Protein AF-0000000073453957 (afdb_homodimer)

Radius of gyration: 26.36 Å; Cα contacts (8 Å, |Δi|>4): 1709; chains: 2; bounding box: 65×68×68 Å

Secondary structure (DSSP, 8-state):
--SEEEE---S-EEEETTGGGGHHHHHHHH-SS--EEEEE--HHHHHHTHHHHHHHHHHHTT-EEEEE--PPSS-BHHHHHHHHHHHTTS--SEEEEEESHHHHHHHHHHHHHTT----HHHH-EES---S--S-EEEEESSSS--GGGSSEEEEEEGGGTEEEEEE-GGGS-SEEEE-GGGGTT--HHHHHHHHHHHHHHHHHHHHSTT--HHHHHHHHHHHHHHHHHHHHHHH-TT-HHHHHHHHHHHHHHHHHHHHH---HHHHHHHHHHHHH---HHHHHHHHHHHHHHHHHHHHHHHHHHHHHHTT---TT--HHHHHHHHHHHHHHHHHHTT----GGGGT--GGGHHHHHHHHHT-HHHHTTSSS---HHHHHHHHHHTT-/--SEEEE---S-EEEETTGGGGHHHHHHHH-SS--EEEEE--HHHHHHTHHHHHHHHHHHTT-EEEEE--PPSS-BHHHHHHHHHHHTTS--SEEEEEESHHHHHHHHHHHHHTT----HHHH-EES---S--S-EEEEESSSS--GGGSSEEEEEEGGGTEEEEEE-GGGS-SEEEE-GGGGTT--HHHHHHHHHHHHHHHHHHHHSTT--HHHHHHHHHHHHHHHHHHHHHHH-TT-HHHHHHHHHHHHHHHHHHHHH---HHHHHHHHHHHHH---HHHHHHHHHHHHHHHHHHHHHHHHHHHHHHTT---TT--HHHHHHHHHHHHHHHHHHTT----GGGGT--GGGHHHHHHHHHT-HHHHTTSSS---HHHHHHHHHHTT-

Sequence (776 aa):
MPANYQFRTAGHIVAGEHSIRRLKDHVRTIVPKADRALIITQPSIVKLGAIGEVQAQLTEIGIQSDVCTAILPEPTVQNIEDVFRGIREKRYDILIGIGGGSVLDGTKILSVLQTNSKKVEELLGTDLVEKPGIPTVLIPSTSGTGAEVTPNAIVTLPEEELKVGIVSPLLLPKLVILDPVITLGLPKPITAATGMDAFTHSLESFISTKANPISDMFALESIRLISASIVEAYENGSSIQARENMLLGSTYGGMALTAAGTAAVHALAYPLGGKYRISHGVANSMLLPHVMEFNMDAITERLSLAAETMGIVASDLTAEQAAEAVVQKIREWTERLNIPQDLKAFGVTASDVDDLADSASKVTRLLHNNPKPLSLENIKDIYRKLINMPANYQFRTAGHIVAGEHSIRRLKDHVRTIVPKADRALIITQPSIVKLGAIGEVQAQLTEIGIQSDVCTAILPEPTVQNIEDVFRGIREKRYDILIGIGGGSVLDGTKILSVLQTNSKKVEELLGTDLVEKPGIPTVLIPSTSGTGAEVTPNAIVTLPEEELKVGIVSPLLLPKLVILDPVITLGLPKPITAATGMDAFTHSLESFISTKANPISDMFALESIRLISASIVEAYENGSSIQARENMLLGSTYGGMALTAAGTAAVHALAYPLGGKYRISHGVANSMLLPHVMEFNMDAITERLSLAAETMGIVASDLTAEQAAEAVVQKIREWTERLNIPQDLKAFGVTASDVDDLADSASKVTRLLHNNPKPLSLENIKDIYRKLIN

Organism: Bacillus licheniformis (strain ATCC 14580 / DSM 13 / JCM 2505 / CCUG 7422 / NBRC 12200 / NCIMB 9375 / NCTC 10341 / NRRL NRS-1264 / Gibson 46) (NCBI:txid279010)

pLDDT: mean 94.76, std 5.69, range [63.5, 98.81]

Structure (mmCIF, N/CA/C/O backbone):
data_AF-0000000073453957-model_v1
#
loop_
_entity.id
_entity.type
_entity.pdbx_description
1 polymer 'Putative alcohol dehydrogenase'
#
loop_
_atom_site.group_PDB
_atom_site.id
_atom_site.type_symbol
_atom_site.label_atom_id
_atom_site.label_alt_id
_atom_site.label_comp_id
_atom_site.label_asym_id
_atom_site.label_entity_id
_atom_site.label_seq_id
_atom_site.pdbx_PDB_ins_code
_atom_site.Cartn_x
_atom_site.Cartn_y
_atom_site.Cartn_z
_atom_site.occupancy
_atom_site.B_iso_or_equiv
_atom_site.auth_seq_id
_atom_site.auth_comp_id
_atom_site.auth_asym_id
_atom_site.auth_atom_id
_atom_site.pdbx_PDB_model_num
ATOM 1 N N . MET A 1 1 ? 6.145 6.926 -18.406 1 77.62 1 MET A N 1
ATOM 2 C CA . MET A 1 1 ? 5.141 6.473 -17.438 1 77.62 1 MET A CA 1
ATOM 3 C C . MET A 1 1 ? 3.768 7.035 -17.781 1 77.62 1 MET A C 1
ATOM 5 O O . MET A 1 1 ? 3.66 8.133 -18.328 1 77.62 1 MET A O 1
ATOM 9 N N . PRO A 1 2 ? 2.719 6.148 -17.469 1 81.12 2 PRO A N 1
ATOM 10 C CA . PRO A 1 2 ? 1.369 6.629 -17.781 1 81.12 2 PRO A CA 1
ATOM 11 C C . PRO A 1 2 ? 1.026 7.934 -17.062 1 81.12 2 PRO A C 1
ATOM 13 O O . PRO A 1 2 ? 1.546 8.195 -15.977 1 81.12 2 PRO A O 1
ATOM 16 N N . ALA A 1 3 ? 0.136 8.695 -17.703 1 83.88 3 ALA A N 1
ATOM 17 C CA . ALA A 1 3 ? -0.302 9.969 -17.125 1 83.88 3 ALA A CA 1
ATOM 18 C C . ALA A 1 3 ? -1.095 9.75 -15.844 1 83.88 3 ALA A C 1
ATOM 20 O O . ALA A 1 3 ? -0.998 10.547 -14.906 1 83.88 3 ALA A O 1
ATOM 21 N N . ASN A 1 4 ? -1.871 8.688 -15.859 1 94.06 4 ASN A N 1
ATOM 22 C CA . ASN A 1 4 ? -2.641 8.305 -14.688 1 94.06 4 ASN A CA 1
ATOM 23 C C . ASN A 1 4 ? -2.393 6.844 -14.305 1 94.06 4 ASN A C 1
ATOM 25 O O . ASN A 1 4 ? -2.154 6.008 -15.18 1 94.06 4 ASN A O 1
ATOM 29 N N . TYR A 1 5 ? -2.381 6.566 -13.117 1 96.25 5 TYR A N 1
ATOM 30 C CA . TYR A 1 5 ? -2.17 5.223 -12.594 1 96.25 5 TYR A CA 1
ATOM 31 C C . TYR A 1 5 ? -2.973 5 -11.32 1 96.25 5 TYR A C 1
ATOM 33 O O . TYR A 1 5 ? -3.572 5.934 -10.781 1 96.25 5 TYR A O 1
ATOM 41 N N . GLN A 1 6 ? -3.146 3.811 -10.938 1 95.75 6 GLN A N 1
ATOM 42 C CA . GLN A 1 6 ? -4.004 3.479 -9.805 1 95.75 6 GLN A CA 1
ATOM 43 C C . GLN A 1 6 ? -3.426 2.32 -9 1 95.75 6 GLN A C 1
ATOM 45 O O . GLN A 1 6 ? -2.52 1.625 -9.461 1 95.75 6 GLN A O 1
ATOM 50 N N . PHE A 1 7 ? -3.947 2.215 -7.816 1 96.19 7 PHE A N 1
ATOM 51 C CA . PHE A 1 7 ? -3.49 1.172 -6.906 1 96.19 7 PHE A CA 1
ATOM 52 C C . PHE A 1 7 ? -4.629 0.707 -6.004 1 96.19 7 PHE A C 1
ATOM 54 O O . PHE A 1 7 ? -5.418 1.521 -5.52 1 96.19 7 PHE A O 1
ATOM 61 N N . ARG A 1 8 ? -4.719 -0.654 -5.855 1 96.12 8 ARG A N 1
ATOM 62 C CA . ARG A 1 8 ? -5.598 -1.337 -4.91 1 96.12 8 ARG A CA 1
ATOM 63 C C . ARG A 1 8 ? -4.883 -2.51 -4.246 1 96.12 8 ARG A C 1
ATOM 65 O O . ARG A 1 8 ? -4.008 -3.131 -4.855 1 96.12 8 ARG A O 1
ATOM 72 N N . THR A 1 9 ? -5.238 -2.775 -3.037 1 96.62 9 THR A N 1
ATOM 73 C CA . THR A 1 9 ? -4.707 -3.949 -2.354 1 96.62 9 THR A CA 1
ATOM 74 C C . THR A 1 9 ? -5.688 -4.453 -1.297 1 96.62 9 THR A C 1
ATOM 76 O O . THR A 1 9 ? -6.824 -3.98 -1.225 1 96.62 9 THR A O 1
ATOM 79 N N . ALA A 1 10 ? -5.309 -5.469 -0.532 1 96.94 10 ALA A N 1
ATOM 80 C CA . ALA A 1 10 ? -6.137 -6.082 0.504 1 96.94 10 ALA A CA 1
ATOM 81 C C . ALA A 1 10 ? -6.523 -5.062 1.572 1 96.94 10 ALA A C 1
ATOM 83 O O . ALA A 1 10 ? -5.82 -4.066 1.771 1 96.94 10 ALA A O 1
ATOM 84 N N . GLY A 1 11 ? -7.605 -5.32 2.24 1 95.06 11 GLY A N 1
ATOM 85 C CA . GLY A 1 11 ? -8.141 -4.402 3.232 1 95.06 11 GLY A CA 1
ATOM 86 C C . GLY A 1 11 ? -7.238 -4.23 4.438 1 95.06 11 GLY A C 1
ATOM 87 O O . GLY A 1 11 ? -7.047 -3.113 4.922 1 95.06 11 GLY A O 1
ATOM 88 N N . HIS A 1 12 ? -6.781 -5.348 4.898 1 96.69 12 HIS A N 1
ATOM 89 C CA . HIS A 1 12 ? -5.957 -5.414 6.102 1 96.69 12 HIS A CA 1
ATOM 90 C C . HIS A 1 12 ? -4.879 -6.484 5.973 1 96.69 12 HIS A C 1
ATOM 92 O O . HIS A 1 12 ? -5.172 -7.629 5.617 1 96.69 12 HIS A O 1
ATOM 98 N N . ILE A 1 13 ? -3.625 -6.117 6.18 1 97.94 13 ILE A N 1
ATOM 99 C CA . ILE A 1 13 ? -2.516 -7.062 6.117 1 97.94 13 ILE A CA 1
ATOM 100 C C . ILE A 1 13 ? -1.861 -7.184 7.492 1 97.94 13 ILE A C 1
ATOM 102 O O . ILE A 1 13 ? -1.479 -6.176 8.094 1 97.94 13 ILE A O 1
ATOM 106 N N . VAL A 1 14 ? -1.782 -8.359 8 1 97.69 14 VAL A N 1
ATOM 107 C CA . VAL A 1 14 ? -1.062 -8.688 9.227 1 97.69 14 VAL A CA 1
ATOM 108 C C . VAL A 1 14 ? 0.121 -9.602 8.898 1 97.69 14 VAL A C 1
ATOM 110 O O . VAL A 1 14 ? -0.015 -10.555 8.133 1 97.69 14 VAL A O 1
ATOM 113 N N . ALA A 1 15 ? 1.267 -9.297 9.453 1 98 15 ALA A N 1
ATOM 114 C CA . ALA A 1 15 ? 2.459 -10.039 9.047 1 98 15 ALA A CA 1
ATOM 115 C C . ALA A 1 15 ? 3.379 -10.289 10.242 1 98 15 ALA A C 1
ATOM 117 O O . ALA A 1 15 ? 3.252 -9.633 11.281 1 98 15 ALA A O 1
ATOM 118 N N . GLY A 1 16 ? 4.293 -11.195 10.055 1 97.44 16 GLY A N 1
ATOM 119 C CA . GLY A 1 16 ? 5.293 -11.523 11.062 1 97.44 16 GLY A CA 1
ATOM 120 C C . GLY A 1 16 ? 5.203 -12.953 11.547 1 97.44 16 GLY A C 1
ATOM 121 O O . GLY A 1 16 ? 4.223 -13.648 11.273 1 97.44 16 GLY A O 1
ATOM 122 N N . GLU A 1 17 ? 6.23 -13.359 12.266 1 96.56 17 GLU A N 1
ATOM 123 C CA . GLU A 1 17 ? 6.32 -14.719 12.781 1 96.56 17 GLU A CA 1
ATOM 124 C C . GLU A 1 17 ? 5.137 -15.047 13.688 1 96.56 17 GLU A C 1
ATOM 126 O O . GLU A 1 17 ? 4.824 -14.281 14.609 1 96.56 17 GLU A O 1
ATOM 131 N N . HIS A 1 18 ? 4.348 -16.078 13.359 1 95.62 18 HIS A N 1
ATOM 132 C CA . HIS A 1 18 ? 3.225 -16.609 14.117 1 95.62 18 HIS A CA 1
ATOM 133 C C . HIS A 1 18 ? 2.029 -15.664 14.086 1 95.62 18 HIS A C 1
ATOM 135 O O . HIS A 1 18 ? 1.191 -15.688 14.992 1 95.62 18 HIS A O 1
ATOM 141 N N . SER A 1 19 ? 1.991 -14.82 13.094 1 96.31 19 SER A N 1
ATOM 142 C CA . SER A 1 19 ? 0.875 -13.891 12.977 1 96.31 19 SER A CA 1
ATOM 143 C C . SER A 1 19 ? -0.45 -14.633 12.828 1 96.31 19 SER A C 1
ATOM 145 O O . SER A 1 19 ? -1.51 -14.086 13.148 1 96.31 19 SER A O 1
ATOM 147 N N . ILE A 1 20 ? -0.459 -15.836 12.383 1 95.5 20 ILE A N 1
ATOM 148 C CA . ILE A 1 20 ? -1.668 -16.641 12.227 1 95.5 20 ILE A CA 1
ATOM 149 C C . ILE A 1 20 ? -2.342 -16.828 13.586 1 95.5 20 ILE A C 1
ATOM 151 O O . ILE A 1 20 ? -3.559 -17.016 13.656 1 95.5 20 ILE A O 1
ATOM 155 N N . ARG A 1 21 ? -1.582 -16.781 14.641 1 94.19 21 ARG A N 1
ATOM 156 C CA . ARG A 1 21 ? -2.094 -16.953 15.992 1 94.19 21 ARG A CA 1
ATOM 157 C C . ARG A 1 21 ? -2.963 -15.766 16.406 1 94.19 21 ARG A C 1
ATOM 159 O O . ARG A 1 21 ? -3.67 -15.828 17.406 1 94.19 21 ARG A O 1
ATOM 166 N N . ARG A 1 22 ? -2.939 -14.695 15.609 1 93 22 ARG A N 1
ATOM 167 C CA . ARG A 1 22 ? -3.721 -13.5 15.906 1 93 22 ARG A CA 1
ATOM 168 C C . ARG A 1 22 ? -4.973 -13.438 15.039 1 93 22 ARG A C 1
ATOM 170 O O . ARG A 1 22 ? -5.629 -12.398 14.969 1 93 22 ARG A O 1
ATOM 177 N N . LEU A 1 23 ? -5.277 -14.5 14.398 1 96 23 LEU A N 1
ATOM 178 C CA . LEU A 1 23 ? -6.418 -14.531 13.492 1 96 23 LEU A CA 1
ATOM 179 C C . LEU A 1 23 ? -7.699 -14.117 14.203 1 96 23 LEU A C 1
ATOM 181 O O . LEU A 1 23 ? -8.461 -13.289 13.703 1 96 23 LEU A O 1
ATOM 185 N N . LYS A 1 24 ? -7.957 -14.672 15.414 1 94.75 24 LYS A N 1
ATOM 186 C CA . LYS A 1 24 ? -9.203 -14.414 16.141 1 94.75 24 LYS A CA 1
ATOM 187 C C . LYS A 1 24 ? -9.344 -12.938 16.484 1 94.75 24 LYS A C 1
ATOM 189 O O . LYS A 1 24 ? -10.453 -12.398 16.484 1 94.75 24 LYS A O 1
ATOM 194 N N . ASP A 1 25 ? -8.219 -12.266 16.656 1 92.25 25 ASP A N 1
ATOM 195 C CA . ASP A 1 25 ? -8.219 -10.852 17.016 1 92.25 25 ASP A CA 1
ATOM 196 C C . ASP A 1 25 ? -8.727 -9.984 15.867 1 92.25 25 ASP A C 1
ATOM 198 O O . ASP A 1 25 ? -9.227 -8.883 16.078 1 92.25 25 ASP A O 1
ATOM 202 N N . HIS A 1 26 ? -8.602 -10.492 14.672 1 93.5 26 HIS A N 1
ATOM 203 C CA . HIS A 1 26 ? -8.891 -9.664 13.508 1 93.5 26 HIS A CA 1
ATOM 204 C C . HIS A 1 26 ? -10.188 -10.086 12.828 1 93.5 26 HIS A C 1
ATOM 206 O O . HIS A 1 26 ? -10.805 -9.305 12.109 1 93.5 26 HIS A O 1
ATOM 212 N N . VAL A 1 27 ? -10.641 -11.32 13.031 1 93.81 27 VAL A N 1
ATOM 213 C CA . VAL A 1 27 ? -11.812 -11.859 12.352 1 93.81 27 VAL A CA 1
ATOM 214 C C . VAL A 1 27 ? -13.047 -11.039 12.719 1 93.81 27 VAL A C 1
ATOM 216 O O . VAL A 1 27 ? -13.852 -10.695 11.852 1 93.81 27 VAL A O 1
ATOM 219 N N . ARG A 1 28 ? -13.219 -10.625 13.938 1 87.31 28 ARG A N 1
ATOM 220 C CA . ARG A 1 28 ? -14.398 -9.898 14.391 1 87.31 28 ARG A CA 1
ATOM 221 C C . ARG A 1 28 ? -14.43 -8.484 13.82 1 87.31 28 ARG A C 1
ATOM 223 O O . ARG A 1 28 ? -15.5 -7.895 13.664 1 87.31 28 ARG A O 1
ATOM 230 N N . THR A 1 29 ? -13.258 -7.98 13.523 1 84.44 29 THR A N 1
ATOM 231 C CA . THR A 1 29 ? -13.195 -6.652 12.93 1 84.44 29 THR A CA 1
ATOM 232 C C . THR A 1 29 ? -13.711 -6.676 11.492 1 84.44 29 THR A C 1
ATOM 234 O O . THR A 1 29 ? -14.234 -5.68 10.992 1 84.44 29 THR A O 1
ATOM 237 N N . ILE A 1 30 ? -13.641 -7.816 10.875 1 88.69 30 ILE A N 1
ATOM 238 C CA . ILE A 1 30 ? -14.039 -7.973 9.477 1 88.69 30 ILE A CA 1
ATOM 239 C C . ILE A 1 30 ? -15.508 -8.391 9.406 1 88.69 30 ILE A C 1
ATOM 241 O O . ILE A 1 30 ? -16.25 -7.906 8.555 1 88.69 30 ILE A O 1
ATOM 245 N N . VAL A 1 31 ? -15.805 -9.344 10.273 1 91.62 31 VAL A N 1
ATOM 246 C CA . VAL A 1 31 ? -17.172 -9.836 10.359 1 91.62 31 VAL A CA 1
ATOM 247 C C . VAL A 1 31 ? -17.641 -9.812 11.82 1 91.62 31 VAL A C 1
ATOM 249 O O . VAL A 1 31 ? -17.562 -10.836 12.508 1 91.62 31 VAL A O 1
ATOM 252 N N . PRO A 1 32 ? -18.203 -8.711 12.188 1 85.5 32 PRO A N 1
ATOM 253 C CA . PRO A 1 32 ? -18.594 -8.578 13.594 1 85.5 32 PRO A CA 1
ATOM 254 C C . PRO A 1 32 ? -19.516 -9.703 14.055 1 85.5 32 PRO A C 1
ATOM 256 O O . PRO A 1 32 ? -19.422 -10.148 15.203 1 85.5 32 PRO A O 1
ATOM 259 N N . LYS A 1 33 ? -20.375 -10.117 13.148 1 88.19 33 LYS A N 1
ATOM 260 C CA . LYS A 1 33 ? -21.281 -11.227 13.461 1 88.19 33 LYS A CA 1
ATOM 261 C C . LYS A 1 33 ? -21.047 -12.406 12.516 1 88.19 33 LYS A C 1
ATOM 263 O O . LYS A 1 33 ? -21.297 -12.305 11.32 1 88.19 33 LYS A O 1
ATOM 268 N N . ALA A 1 34 ? -20.297 -13.383 12.906 1 93.25 34 ALA A N 1
ATOM 269 C CA . ALA A 1 34 ? -20.047 -14.594 12.141 1 93.25 34 ALA A CA 1
ATOM 270 C C . ALA A 1 34 ? -20.328 -15.844 12.969 1 93.25 34 ALA A C 1
ATOM 272 O O . ALA A 1 34 ? -19.969 -15.914 14.148 1 93.25 34 ALA A O 1
ATOM 273 N N . ASP A 1 35 ? -21 -16.781 12.367 1 95.69 35 ASP A N 1
ATOM 274 C CA . ASP A 1 35 ? -21.328 -18.016 13.07 1 95.69 35 ASP A CA 1
ATOM 275 C C . ASP A 1 35 ? -20.547 -19.203 12.492 1 95.69 35 ASP A C 1
ATOM 277 O O . ASP A 1 35 ? -20.266 -20.172 13.195 1 95.69 35 ASP A O 1
ATOM 281 N N . ARG A 1 36 ? -20.234 -19.141 11.211 1 97.19 36 ARG A N 1
ATOM 282 C CA . ARG A 1 36 ? -19.625 -20.297 10.562 1 97.19 36 ARG A CA 1
ATOM 283 C C . ARG A 1 36 ? -18.547 -19.859 9.578 1 97.19 36 ARG A C 1
ATOM 285 O O . ARG A 1 36 ? -18.734 -18.891 8.828 1 97.19 36 ARG A O 1
ATOM 292 N N . ALA A 1 37 ? -17.453 -20.547 9.609 1 98 37 ALA A N 1
ATOM 293 C CA . ALA A 1 37 ? -16.328 -20.312 8.695 1 98 37 ALA A CA 1
ATOM 294 C C . ALA A 1 37 ? -16.016 -21.562 7.879 1 98 37 ALA A C 1
ATOM 296 O O . ALA A 1 37 ? -16.203 -22.672 8.352 1 98 37 ALA A O 1
ATOM 297 N N . LEU A 1 38 ? -15.633 -21.359 6.664 1 98.44 38 LEU A N 1
ATOM 298 C CA . LEU A 1 38 ? -15.062 -22.422 5.852 1 98.44 38 LEU A CA 1
ATOM 299 C C . LEU A 1 38 ? -13.57 -22.203 5.625 1 98.44 38 LEU A C 1
ATOM 301 O O . LEU A 1 38 ? -13.172 -21.141 5.125 1 98.44 38 LEU A O 1
ATOM 305 N N . ILE A 1 39 ? -12.805 -23.172 6.059 1 98.38 39 ILE A N 1
ATOM 306 C CA . ILE A 1 39 ? -11.367 -23.156 5.82 1 98.38 39 ILE A CA 1
ATOM 307 C C . ILE A 1 39 ? -11.039 -23.953 4.559 1 98.38 39 ILE A C 1
ATOM 309 O O . ILE A 1 39 ? -11.328 -25.156 4.484 1 98.38 39 ILE A O 1
ATOM 313 N N . ILE A 1 40 ? -10.562 -23.266 3.566 1 98.38 40 ILE A N 1
ATOM 314 C CA . ILE A 1 40 ? -10.133 -23.906 2.328 1 98.38 40 ILE A CA 1
ATOM 315 C C . ILE A 1 40 ? -8.617 -24.062 2.32 1 98.38 40 ILE A C 1
ATOM 317 O O . ILE A 1 40 ? -7.887 -23.078 2.471 1 98.38 40 ILE A O 1
ATOM 321 N N . THR A 1 41 ? -8.164 -25.266 2.129 1 97.5 41 THR A N 1
ATOM 322 C CA . THR A 1 41 ? -6.734 -25.516 2.273 1 97.5 41 THR A CA 1
ATOM 323 C C . THR A 1 41 ? -6.328 -26.766 1.485 1 97.5 41 THR A C 1
ATOM 325 O O . THR A 1 41 ? -7.027 -27.172 0.553 1 97.5 41 THR A O 1
ATOM 328 N N . GLN A 1 42 ? -5.141 -27.188 1.69 1 92.69 42 GLN A N 1
ATOM 329 C CA . GLN A 1 42 ? -4.602 -28.391 1.068 1 92.69 42 GLN A CA 1
ATOM 330 C C . GLN A 1 42 ? -4.254 -29.453 2.117 1 92.69 42 GLN A C 1
ATOM 332 O O . GLN A 1 42 ? -3.957 -29.109 3.266 1 92.69 42 GLN A O 1
ATOM 337 N N . PRO A 1 43 ? -4.293 -30.703 1.728 1 90.44 43 PRO A N 1
ATOM 338 C CA . PRO A 1 43 ? -3.998 -31.781 2.676 1 90.44 43 PRO A CA 1
ATOM 339 C C . PRO A 1 43 ? -2.633 -31.625 3.34 1 90.44 43 PRO A C 1
ATOM 341 O O . PRO A 1 43 ? -2.479 -31.938 4.523 1 90.44 43 PRO A O 1
ATOM 344 N N . SER A 1 44 ? -1.706 -31.141 2.633 1 85.56 44 SER A N 1
ATOM 345 C CA . SER A 1 44 ? -0.36 -30.984 3.176 1 85.56 44 SER A CA 1
ATOM 346 C C . SER A 1 44 ? -0.337 -29.984 4.328 1 85.56 44 SER A C 1
ATOM 348 O O . SER A 1 44 ? 0.414 -30.156 5.289 1 85.56 44 SER A O 1
ATOM 350 N N . ILE A 1 45 ? -1.146 -28.969 4.254 1 88.38 45 ILE A N 1
ATOM 351 C CA . ILE A 1 45 ? -1.199 -27.953 5.289 1 88.38 45 ILE A CA 1
ATOM 352 C C . ILE A 1 45 ? -1.919 -28.484 6.523 1 88.38 45 ILE A C 1
ATOM 354 O O . ILE A 1 45 ? -1.566 -28.156 7.656 1 88.38 45 ILE A O 1
ATOM 358 N N . VAL A 1 46 ? -2.879 -29.312 6.316 1 88.81 46 VAL A N 1
ATOM 359 C CA . VAL A 1 46 ? -3.586 -29.953 7.414 1 88.81 46 VAL A CA 1
ATOM 360 C C . VAL A 1 46 ? -2.607 -30.797 8.242 1 88.81 46 VAL A C 1
ATOM 362 O O . VAL A 1 46 ? -2.623 -30.734 9.469 1 88.81 46 VAL A O 1
ATOM 365 N N . LYS A 1 47 ? -1.791 -31.375 7.578 1 83.06 47 LYS A N 1
ATOM 366 C CA . LYS A 1 47 ? -0.832 -32.281 8.219 1 83.06 47 LYS A CA 1
ATOM 367 C C . LYS A 1 47 ? 0.17 -31.484 9.062 1 83.06 47 LYS A C 1
ATOM 369 O O . LYS A 1 47 ? 0.658 -31.984 10.078 1 83.06 47 LYS A O 1
ATOM 374 N N . LEU A 1 48 ? 0.428 -30.266 8.727 1 81.5 48 LEU A N 1
ATOM 375 C CA . LEU A 1 48 ? 1.385 -29.406 9.43 1 81.5 48 LEU A CA 1
ATOM 376 C C . LEU A 1 48 ? 0.812 -28.922 10.758 1 81.5 48 LEU A C 1
ATOM 378 O O . LEU A 1 48 ? 1.546 -28.422 11.602 1 81.5 48 LEU A O 1
ATOM 382 N N . GLY A 1 49 ? -0.541 -29.047 10.992 1 81 49 GLY A N 1
ATOM 383 C CA . GLY A 1 49 ? -1.153 -28.672 12.25 1 81 49 GLY A CA 1
ATOM 384 C C . GLY A 1 49 ? -1.669 -27.234 12.25 1 81 49 GLY A C 1
ATOM 385 O O . GLY A 1 49 ? -2.332 -26.812 13.203 1 81 49 GLY A O 1
ATOM 386 N N . ALA A 1 50 ? -1.359 -26.5 11.242 1 83.69 50 ALA A N 1
ATOM 387 C CA . ALA A 1 50 ? -1.761 -25.094 11.18 1 83.69 50 ALA A CA 1
ATOM 388 C C . ALA A 1 50 ? -3.279 -24.953 11.227 1 83.69 50 ALA A C 1
ATOM 390 O O . ALA A 1 50 ? -3.803 -24 11.812 1 83.69 50 ALA A O 1
ATOM 391 N N . ILE A 1 51 ? -4 -25.891 10.695 1 92.75 51 ILE A N 1
ATOM 392 C CA . ILE A 1 51 ? -5.453 -25.812 10.578 1 92.75 51 ILE A CA 1
ATOM 393 C C . ILE A 1 51 ? -6.09 -25.984 11.953 1 92.75 51 ILE A C 1
ATOM 395 O O . ILE A 1 51 ? -7.059 -25.297 12.289 1 92.75 51 ILE A O 1
ATOM 399 N N . GLY A 1 52 ? -5.523 -26.891 12.727 1 92.38 52 GLY A N 1
ATOM 400 C CA . GLY A 1 52 ? -6.023 -27.062 14.078 1 92.38 52 GLY A CA 1
ATOM 401 C C . GLY A 1 52 ? -5.961 -25.781 14.898 1 92.38 52 GLY A C 1
ATOM 402 O O . GLY A 1 52 ? -6.898 -25.469 15.641 1 92.38 52 GLY A O 1
ATOM 403 N N . GLU A 1 53 ? -4.883 -25.125 14.734 1 91.56 53 GLU A N 1
ATOM 404 C CA . GLU A 1 53 ? -4.711 -23.859 15.445 1 91.56 53 GLU A CA 1
ATOM 405 C C . GLU A 1 53 ? -5.758 -22.828 15.016 1 91.56 53 GLU A C 1
ATOM 407 O O . GLU A 1 53 ? -6.305 -22.109 15.852 1 91.56 53 GLU A O 1
ATOM 412 N N . VAL A 1 54 ? -5.988 -22.75 13.773 1 95.88 54 VAL A N 1
ATOM 413 C CA . VAL A 1 54 ? -6.973 -21.828 13.219 1 95.88 54 VAL A CA 1
ATOM 414 C C . VAL A 1 54 ? -8.367 -22.203 13.727 1 95.88 54 VAL A C 1
ATOM 416 O O . VAL A 1 54 ? -9.117 -21.328 14.172 1 95.88 54 VAL A O 1
ATOM 419 N N . GLN A 1 55 ? -8.68 -23.438 13.703 1 97.12 55 GLN A N 1
ATOM 420 C CA . GLN A 1 55 ? -9.984 -23.906 14.164 1 97.12 55 GLN A CA 1
ATOM 421 C C . GLN A 1 55 ? -10.18 -23.625 15.648 1 97.12 55 GLN A C 1
ATOM 423 O O . GLN A 1 55 ? -11.273 -23.234 16.078 1 97.12 55 GLN A O 1
ATOM 428 N N . ALA A 1 56 ? -9.172 -23.859 16.406 1 96.38 56 ALA A N 1
ATOM 429 C CA . ALA A 1 56 ? -9.234 -23.594 17.844 1 96.38 56 ALA A CA 1
ATOM 430 C C . ALA A 1 56 ? -9.516 -22.109 18.125 1 96.38 56 ALA A C 1
ATOM 432 O O . ALA A 1 56 ? -10.32 -21.781 19 1 96.38 56 ALA A O 1
ATOM 433 N N . GLN A 1 57 ? -8.844 -21.266 17.422 1 96.81 57 GLN A N 1
ATOM 434 C CA . GLN A 1 57 ? -9.047 -19.828 17.562 1 96.81 57 GLN A CA 1
ATOM 435 C C . GLN A 1 57 ? -10.492 -19.438 17.219 1 96.81 57 GLN A C 1
ATOM 437 O O . GLN A 1 57 ? -11.102 -18.641 17.922 1 96.81 57 GLN A O 1
ATOM 442 N N . LEU A 1 58 ? -11 -19.969 16.109 1 97.69 58 LEU A N 1
ATOM 443 C CA . LEU A 1 58 ? -12.367 -19.672 15.688 1 97.69 58 LEU A CA 1
ATOM 444 C C . LEU A 1 58 ? -13.367 -20.156 16.734 1 97.69 58 LEU A C 1
ATOM 446 O O . LEU A 1 58 ? -14.305 -19.422 17.078 1 97.69 58 LEU A O 1
ATOM 450 N N . THR A 1 59 ? -13.109 -21.312 17.266 1 97.5 59 THR A N 1
ATOM 451 C CA . THR A 1 59 ? -13.969 -21.875 18.312 1 97.5 59 THR A CA 1
ATOM 452 C C . THR A 1 59 ? -13.984 -20.969 19.531 1 97.5 59 THR A C 1
ATOM 454 O O . THR A 1 59 ? -15.031 -20.75 20.141 1 97.5 59 THR A O 1
ATOM 457 N N . GLU A 1 60 ? -12.859 -20.469 19.875 1 96.69 60 GLU A N 1
ATOM 458 C CA . GLU A 1 60 ? -12.711 -19.594 21.047 1 96.69 60 GLU A CA 1
ATOM 459 C C . GLU A 1 60 ? -13.609 -18.375 20.922 1 96.69 60 GLU A C 1
ATOM 461 O O . GLU A 1 60 ? -14.094 -17.844 21.938 1 96.69 60 GLU A O 1
ATOM 466 N N . ILE A 1 61 ? -13.82 -17.953 19.766 1 95.5 61 ILE A N 1
ATOM 467 C CA . ILE A 1 61 ? -14.625 -16.734 19.594 1 95.5 61 ILE A CA 1
ATOM 468 C C . ILE A 1 61 ? -16.016 -17.109 19.109 1 95.5 61 ILE A C 1
ATOM 470 O O . ILE A 1 61 ? -16.734 -16.266 18.562 1 95.5 61 ILE A O 1
ATOM 474 N N . GLY A 1 62 ? -16.359 -18.344 19.094 1 96.44 62 GLY A N 1
ATOM 475 C CA . GLY A 1 62 ? -17.719 -18.797 18.875 1 96.44 62 GLY A CA 1
ATOM 476 C C . GLY A 1 62 ? -18.047 -19.031 17.422 1 96.44 62 GLY A C 1
ATOM 477 O O . GLY A 1 62 ? -19.219 -18.969 17.016 1 96.44 62 GLY A O 1
ATOM 478 N N . ILE A 1 63 ? -17.094 -19.297 16.594 1 97.38 63 ILE A N 1
ATOM 479 C CA . ILE A 1 63 ? -17.328 -19.547 15.172 1 97.38 63 ILE A CA 1
ATOM 480 C C . ILE A 1 63 ? -17.062 -21.016 14.852 1 97.38 63 ILE A C 1
ATOM 482 O O . ILE A 1 63 ? -15.953 -21.516 15.086 1 97.38 63 ILE A O 1
ATOM 486 N N . GLN A 1 64 ? -18.047 -21.719 14.367 1 97.31 64 GLN A N 1
ATOM 487 C CA . GLN A 1 64 ? -17.859 -23.094 13.883 1 97.31 64 GLN A CA 1
ATOM 488 C C . GLN A 1 64 ? -17.125 -23.094 12.539 1 97.31 64 GLN A C 1
ATOM 490 O O . GLN A 1 64 ? -17.234 -22.141 11.758 1 97.31 64 GLN A O 1
ATOM 495 N N . SER A 1 65 ? -16.328 -24.125 12.344 1 97.62 65 SER A N 1
ATOM 496 C CA . SER A 1 65 ? -15.57 -24.109 11.094 1 97.62 65 SER A CA 1
ATOM 497 C C . SER A 1 65 ? -15.555 -25.5 10.445 1 97.62 65 SER A C 1
ATOM 499 O O . SER A 1 65 ? -15.516 -26.516 11.141 1 97.62 65 SER A O 1
ATOM 501 N N . ASP A 1 66 ? -15.703 -25.531 9.188 1 97.5 66 ASP A N 1
ATOM 502 C CA . ASP A 1 66 ? -15.477 -26.703 8.344 1 97.5 66 ASP A CA 1
ATOM 503 C C . ASP A 1 66 ? -14.18 -26.562 7.547 1 97.5 66 ASP A C 1
ATOM 505 O O . ASP A 1 66 ? -13.656 -25.469 7.395 1 97.5 66 ASP A O 1
ATOM 509 N N . VAL A 1 67 ? -13.68 -27.75 7.125 1 97.5 67 VAL A N 1
ATOM 510 C CA . VAL A 1 67 ? -12.453 -27.75 6.336 1 97.5 67 VAL A CA 1
ATOM 511 C C . VAL A 1 67 ? -12.719 -28.359 4.965 1 97.5 67 VAL A C 1
ATOM 513 O O . VAL A 1 67 ? -13.414 -29.375 4.855 1 97.5 67 VAL A O 1
ATOM 516 N N . CYS A 1 68 ? -12.273 -27.672 3.959 1 97.69 68 CYS A N 1
ATOM 517 C CA . CYS A 1 68 ? -12.367 -28.141 2.584 1 97.69 68 CYS A CA 1
ATOM 518 C C . CYS A 1 68 ? -10.984 -28.266 1.951 1 97.69 68 CYS A C 1
ATOM 520 O O . CYS A 1 68 ? -10.227 -27.297 1.913 1 97.69 68 CYS A O 1
ATOM 522 N N . THR A 1 69 ? -10.625 -29.469 1.439 1 97.06 69 THR A N 1
ATOM 523 C CA . THR A 1 69 ? -9.336 -29.703 0.794 1 97.06 69 THR A CA 1
ATOM 524 C C . THR A 1 69 ? -9.531 -30.125 -0.659 1 97.06 69 THR A C 1
ATOM 526 O O . THR A 1 69 ? -8.672 -30.797 -1.234 1 97.06 69 THR A O 1
ATOM 529 N N . ALA A 1 70 ? -10.617 -29.688 -1.262 1 96.69 70 ALA A N 1
ATOM 530 C CA . ALA A 1 70 ? -11.031 -30.281 -2.533 1 96.69 70 ALA A CA 1
ATOM 531 C C . ALA A 1 70 ? -10.57 -29.422 -3.709 1 96.69 70 ALA A C 1
ATOM 533 O O . ALA A 1 70 ? -10.766 -29.797 -4.871 1 96.69 70 ALA A O 1
ATOM 534 N N . ILE A 1 71 ? -10 -28.25 -3.424 1 96.12 71 ILE A N 1
ATOM 535 C CA . ILE A 1 71 ? -9.469 -27.438 -4.512 1 96.12 71 ILE A CA 1
ATOM 536 C C . ILE A 1 71 ? -8.188 -28.078 -5.055 1 96.12 71 ILE A C 1
ATOM 538 O O . ILE A 1 71 ? -7.234 -28.312 -4.305 1 96.12 71 ILE A O 1
ATOM 542 N N . LEU A 1 72 ? -8.148 -28.312 -6.297 1 91 72 LEU A N 1
ATOM 543 C CA . LEU A 1 72 ? -7.016 -28.969 -6.938 1 91 72 LEU A CA 1
ATOM 544 C C . LEU A 1 72 ? -5.945 -27.953 -7.316 1 91 72 LEU A C 1
ATOM 546 O O . LEU A 1 72 ? -6.238 -26.75 -7.469 1 91 72 LEU A O 1
ATOM 550 N N . PRO A 1 73 ? -4.645 -28.438 -7.375 1 85.75 73 PRO A N 1
ATOM 551 C CA . PRO A 1 73 ? -3.652 -27.578 -8.016 1 85.75 73 PRO A CA 1
ATOM 552 C C . PRO A 1 73 ? -4.055 -27.156 -9.43 1 85.75 73 PRO A C 1
ATOM 554 O O . PRO A 1 73 ? -4.551 -27.984 -10.195 1 85.75 73 PRO A O 1
ATOM 557 N N . GLU A 1 74 ? -3.936 -25.938 -9.758 1 83.75 74 GLU A N 1
ATOM 558 C CA . GLU A 1 74 ? -4.387 -25.422 -11.039 1 83.75 74 GLU A CA 1
ATOM 559 C C . GLU A 1 74 ? -5.848 -25.781 -11.297 1 83.75 74 GLU A C 1
ATOM 561 O O . GLU A 1 74 ? -6.164 -26.469 -12.273 1 83.75 74 GLU A O 1
ATOM 566 N N . PRO A 1 75 ? -6.652 -25.266 -10.453 1 90.31 75 PRO A N 1
ATOM 567 C CA . PRO A 1 75 ? -8.055 -25.688 -10.508 1 90.31 75 PRO A CA 1
ATOM 568 C C . PRO A 1 75 ? -8.734 -25.344 -11.828 1 90.31 75 PRO A C 1
ATOM 570 O O . PRO A 1 75 ? -8.492 -24.266 -12.375 1 90.31 75 PRO A O 1
ATOM 573 N N . THR A 1 76 ? -9.547 -26.281 -12.289 1 90.62 76 THR A N 1
ATOM 574 C CA . THR A 1 76 ? -10.375 -26.031 -13.469 1 90.62 76 THR A CA 1
ATOM 575 C C . THR A 1 76 ? -11.695 -25.391 -13.078 1 90.62 76 THR A C 1
ATOM 577 O O . THR A 1 76 ? -12.062 -25.375 -11.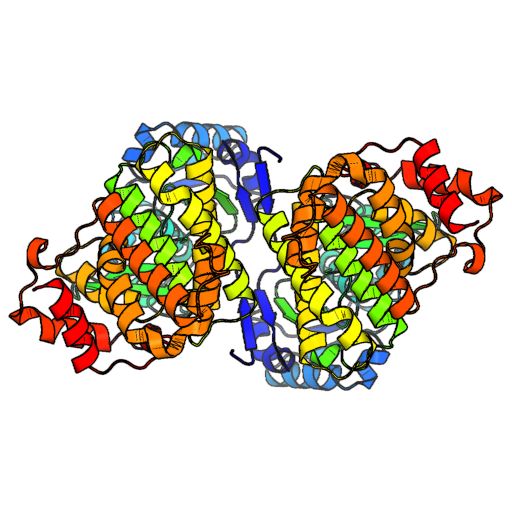898 1 90.62 76 THR A O 1
ATOM 580 N N . VAL A 1 77 ? -12.344 -24.906 -14.109 1 93.88 77 VAL A N 1
ATOM 581 C CA . VAL A 1 77 ? -13.688 -24.375 -13.914 1 93.88 77 VAL A CA 1
ATOM 582 C C . VAL A 1 77 ? -14.578 -25.422 -13.266 1 93.88 77 VAL A C 1
ATOM 584 O O . VAL A 1 77 ? -15.289 -25.141 -12.297 1 93.88 77 VAL A O 1
ATOM 587 N N . GLN A 1 78 ? -14.484 -26.609 -13.719 1 93.94 78 GLN A N 1
ATOM 588 C CA . GLN A 1 78 ? -15.312 -27.703 -13.211 1 93.94 78 GLN A CA 1
ATOM 589 C C . GLN A 1 78 ? -14.969 -28.031 -11.758 1 93.94 78 GLN A C 1
ATOM 591 O O . GLN A 1 78 ? -15.859 -28.297 -10.953 1 93.94 78 GLN A O 1
ATOM 596 N N . ASN A 1 79 ? -13.734 -28.047 -11.438 1 95.38 79 ASN A N 1
ATOM 597 C CA . ASN A 1 79 ? -13.328 -28.297 -10.062 1 95.38 79 ASN A CA 1
ATOM 598 C C . ASN A 1 79 ? -13.953 -27.281 -9.102 1 95.38 79 ASN A C 1
ATOM 600 O O . ASN A 1 79 ? -14.492 -27.672 -8.062 1 95.38 79 ASN A O 1
ATOM 604 N N . ILE A 1 80 ? -13.898 -26.031 -9.445 1 96.94 80 ILE A N 1
ATOM 605 C CA . ILE A 1 80 ? -14.445 -24.969 -8.602 1 96.94 80 ILE A CA 1
ATOM 606 C C . ILE A 1 80 ? -15.953 -25.141 -8.469 1 96.94 80 ILE A C 1
ATOM 608 O O . ILE A 1 80 ? -16.5 -25.031 -7.367 1 96.94 80 ILE A O 1
ATOM 612 N N . GLU A 1 81 ? -16.594 -25.484 -9.578 1 96.38 81 GLU A N 1
ATOM 613 C CA . GLU A 1 81 ? -18.031 -25.672 -9.562 1 96.38 81 GLU A CA 1
ATOM 614 C C . GLU A 1 81 ? -18.422 -26.859 -8.695 1 96.38 81 GLU A C 1
ATOM 616 O O . GLU A 1 81 ? -19.406 -26.812 -7.965 1 96.38 81 GLU A O 1
ATOM 621 N N . ASP A 1 82 ? -17.688 -27.875 -8.82 1 96.88 82 ASP A N 1
ATOM 622 C CA . ASP A 1 82 ? -17.938 -29.062 -8.016 1 96.88 82 ASP A CA 1
ATOM 623 C C . ASP A 1 82 ? -17.797 -28.766 -6.523 1 96.88 82 ASP A C 1
ATOM 625 O O . ASP A 1 82 ? -18.625 -29.172 -5.719 1 96.88 82 ASP A O 1
ATOM 629 N N . VAL A 1 83 ? -16.703 -28.109 -6.215 1 97.44 83 VAL A N 1
ATOM 630 C CA . VAL A 1 83 ? -16.5 -27.734 -4.816 1 97.44 83 VAL A CA 1
ATOM 631 C C . VAL A 1 83 ? -17.641 -26.844 -4.336 1 97.44 83 VAL A C 1
ATOM 633 O O . VAL A 1 83 ? -18.156 -27.031 -3.232 1 97.44 83 VAL A O 1
ATOM 636 N N . PHE A 1 84 ? -18.047 -25.906 -5.141 1 97.56 84 PHE A N 1
ATOM 637 C CA . PHE A 1 84 ? -19.141 -25 -4.789 1 97.56 84 PHE A CA 1
ATOM 638 C C . PHE A 1 84 ? -20.422 -25.781 -4.52 1 97.56 84 PHE A C 1
ATOM 640 O O . PHE A 1 84 ? -21.141 -25.484 -3.557 1 97.56 84 PHE A O 1
ATOM 647 N N . ARG A 1 85 ? -20.734 -26.734 -5.336 1 96.31 85 ARG A N 1
ATOM 648 C CA . ARG A 1 85 ? -21.922 -27.562 -5.156 1 96.31 85 ARG A CA 1
ATOM 649 C C . ARG A 1 85 ? -21.906 -28.266 -3.807 1 96.31 85 ARG A C 1
ATOM 651 O O . ARG A 1 85 ? -22.938 -28.453 -3.178 1 96.31 85 ARG A O 1
ATOM 658 N N . GLY A 1 86 ? -20.766 -28.609 -3.375 1 95.25 86 GLY A N 1
ATOM 659 C CA . GLY A 1 86 ? -20.625 -29.328 -2.121 1 95.25 86 GLY A CA 1
ATOM 660 C C . GLY A 1 86 ? -20.797 -28.453 -0.899 1 95.25 86 GLY A C 1
ATOM 661 O O . GLY A 1 86 ? -21.094 -28.938 0.189 1 95.25 86 GLY A O 1
ATOM 662 N N . ILE A 1 87 ? -20.656 -27.125 -1.11 1 93.5 87 ILE A N 1
ATOM 663 C CA . ILE A 1 87 ? -20.656 -26.266 0.074 1 93.5 87 ILE A CA 1
ATOM 664 C C . ILE A 1 87 ? -21.859 -25.328 0.019 1 93.5 87 ILE A C 1
ATOM 666 O O . ILE A 1 87 ? -22.109 -24.578 0.969 1 93.5 87 ILE A O 1
ATOM 670 N N . ARG A 1 88 ? -22.609 -25.312 -1.021 1 90.69 88 ARG A N 1
ATOM 671 C CA . ARG A 1 88 ? -23.594 -24.266 -1.293 1 90.69 88 ARG A CA 1
ATOM 672 C C . ARG A 1 88 ? -24.766 -24.359 -0.316 1 90.69 88 ARG A C 1
ATOM 674 O O . ARG A 1 88 ? -25.469 -23.375 -0.091 1 90.69 88 ARG A O 1
ATOM 681 N N . GLU A 1 89 ? -24.953 -25.5 0.281 1 90.06 89 GLU A N 1
ATOM 682 C CA . GLU A 1 89 ? -26.109 -25.688 1.157 1 90.06 89 GLU A CA 1
ATOM 683 C C . GLU A 1 89 ? -25.844 -25.109 2.549 1 90.06 89 GLU A C 1
ATOM 685 O O . GLU A 1 89 ? -26.766 -24.891 3.324 1 90.06 89 GLU A O 1
ATOM 690 N N . LYS A 1 90 ? -24.609 -24.922 2.814 1 91.31 90 LYS A N 1
ATOM 691 C CA . LYS A 1 90 ? -24.234 -24.344 4.105 1 91.31 90 LYS A CA 1
ATOM 692 C C . LYS A 1 90 ? -23.953 -22.859 3.984 1 91.31 90 LYS A C 1
ATOM 694 O O . LYS A 1 90 ? -23.344 -22.406 3.004 1 91.31 90 LYS A O 1
ATOM 699 N N . ARG A 1 91 ? -24.438 -22.188 4.91 1 92.12 91 ARG A N 1
ATOM 700 C CA . ARG A 1 91 ? -24.219 -20.734 4.914 1 92.12 91 ARG A CA 1
ATOM 701 C C . ARG A 1 91 ? -22.969 -20.391 5.707 1 92.12 91 ARG A C 1
ATOM 703 O O . ARG A 1 91 ? -22.922 -20.531 6.93 1 92.12 91 ARG A O 1
ATOM 710 N N . TYR A 1 92 ? -21.969 -19.938 5.059 1 97.31 92 TYR A N 1
ATOM 711 C CA . TYR A 1 92 ? -20.75 -19.469 5.703 1 97.31 92 TYR A CA 1
ATOM 712 C C . TYR A 1 92 ? -20.703 -17.953 5.762 1 97.31 92 TYR A C 1
ATOM 714 O O . TYR A 1 92 ? -21.219 -17.266 4.863 1 97.31 92 TYR A O 1
ATOM 722 N N . ASP A 1 93 ? -20.141 -17.453 6.805 1 97 93 ASP A N 1
ATOM 723 C CA . ASP A 1 93 ? -20.031 -16 6.996 1 97 93 ASP A CA 1
ATOM 724 C C . ASP A 1 93 ? -18.656 -15.492 6.586 1 97 93 ASP A C 1
ATOM 726 O O . ASP A 1 93 ? -18.484 -14.297 6.344 1 97 93 ASP A O 1
ATOM 730 N N . ILE A 1 94 ? -17.703 -16.391 6.555 1 97.88 94 ILE A N 1
ATOM 731 C CA . ILE A 1 94 ? -16.328 -16.031 6.246 1 97.88 94 ILE A CA 1
ATOM 732 C C . ILE A 1 94 ? -15.609 -17.219 5.621 1 97.88 94 ILE A C 1
ATOM 734 O O . ILE A 1 94 ? -15.805 -18.359 6.035 1 97.88 94 ILE A O 1
ATOM 738 N N . LEU A 1 95 ? -14.867 -17 4.551 1 98.5 95 LEU A N 1
ATOM 739 C CA . LEU A 1 95 ? -14 -18 3.949 1 98.5 95 LEU A CA 1
ATOM 740 C C . LEU A 1 95 ? -12.539 -17.719 4.262 1 98.5 95 LEU A C 1
ATOM 742 O O . LEU A 1 95 ? -12.078 -16.578 4.117 1 98.5 95 LEU A O 1
ATOM 746 N N . ILE A 1 96 ? -11.812 -18.719 4.711 1 98.5 96 ILE A N 1
ATOM 747 C CA . ILE A 1 96 ? -10.398 -18.609 5.051 1 98.5 96 ILE A CA 1
ATOM 748 C C . ILE A 1 96 ? -9.578 -19.531 4.145 1 98.5 96 ILE A C 1
ATOM 750 O O . ILE A 1 96 ? -9.648 -20.75 4.266 1 98.5 96 ILE A O 1
ATOM 754 N N . GLY A 1 97 ? -8.891 -18.906 3.199 1 98.44 97 GLY A N 1
ATOM 755 C CA . GLY A 1 97 ? -8 -19.672 2.338 1 98.44 97 GLY A CA 1
ATOM 756 C C . GLY A 1 97 ? -6.578 -19.75 2.869 1 98.44 97 GLY A C 1
ATOM 757 O O . GLY A 1 97 ? -5.934 -18.719 3.084 1 98.44 97 GLY A O 1
ATOM 758 N N . ILE A 1 98 ? -6.066 -20.938 3.109 1 97.75 98 ILE A N 1
ATOM 759 C CA . ILE A 1 98 ? -4.695 -21.188 3.547 1 97.75 98 ILE A CA 1
ATOM 760 C C . ILE A 1 98 ? -3.998 -22.109 2.561 1 97.75 98 ILE A C 1
ATOM 762 O O . ILE A 1 98 ? -4.297 -23.312 2.512 1 97.75 98 ILE A O 1
ATOM 766 N N . GLY A 1 99 ? -3.113 -21.609 1.791 1 96.5 99 GLY A N 1
ATOM 767 C CA . GLY A 1 99 ? -2.445 -22.438 0.796 1 96.5 99 GLY A CA 1
ATOM 768 C C . GLY A 1 99 ? -1.736 -21.625 -0.272 1 96.5 99 GLY A C 1
ATOM 769 O O . GLY A 1 99 ? -1.377 -20.469 -0.045 1 96.5 99 GLY A O 1
ATOM 770 N N . GLY A 1 100 ? -1.407 -22.281 -1.35 1 95.31 100 GLY A N 1
ATOM 771 C CA . GLY A 1 100 ? -0.79 -21.594 -2.477 1 95.31 100 GLY A CA 1
ATOM 772 C C . GLY A 1 100 ? -1.787 -20.844 -3.342 1 95.31 100 GLY A C 1
ATOM 773 O O . GLY A 1 100 ? -2.916 -20.594 -2.916 1 95.31 100 GLY A O 1
ATOM 774 N N . GLY A 1 101 ? -1.349 -20.484 -4.508 1 95.38 101 GLY A N 1
ATOM 775 C CA . GLY A 1 101 ? -2.146 -19.688 -5.418 1 95.38 101 GLY A CA 1
ATOM 776 C C . GLY A 1 101 ? -3.467 -20.328 -5.789 1 95.38 101 GLY A C 1
ATOM 777 O O . GLY A 1 101 ? -4.5 -19.656 -5.855 1 95.38 101 GLY A O 1
ATOM 778 N N . SER A 1 102 ? -3.436 -21.609 -6.035 1 94.75 102 SER A N 1
ATOM 779 C CA . SER A 1 102 ? -4.641 -22.328 -6.434 1 94.75 102 SER A CA 1
ATOM 780 C C . SER A 1 102 ? -5.715 -22.25 -5.352 1 94.75 102 SER A C 1
ATOM 782 O O . SER A 1 102 ? -6.887 -22 -5.648 1 94.75 102 SER A O 1
ATOM 784 N N . VAL A 1 103 ? -5.293 -22.422 -4.152 1 97.5 103 VAL A N 1
ATOM 785 C CA . VAL A 1 103 ? -6.219 -22.375 -3.023 1 97.5 103 VAL A CA 1
ATOM 786 C C . VAL A 1 103 ? -6.73 -20.953 -2.834 1 97.5 103 VAL A C 1
ATOM 788 O O . VAL A 1 103 ? -7.93 -20.75 -2.625 1 97.5 103 VAL A O 1
ATOM 791 N N . LEU A 1 104 ? -5.82 -19.969 -2.896 1 98.5 104 LEU A N 1
ATOM 792 C CA . LEU A 1 104 ? -6.207 -18.578 -2.699 1 98.5 104 LEU A CA 1
ATOM 793 C C . LEU A 1 104 ? -7.176 -18.125 -3.785 1 98.5 104 LEU A C 1
ATOM 795 O O . LEU A 1 104 ? -8.211 -17.516 -3.49 1 98.5 104 LEU A O 1
ATOM 799 N N . ASP A 1 105 ? -6.883 -18.484 -4.996 1 97.75 105 ASP A N 1
ATOM 800 C CA . ASP A 1 105 ? -7.777 -18.125 -6.098 1 97.75 105 ASP A CA 1
ATOM 801 C C . ASP A 1 105 ? -9.125 -18.844 -5.957 1 97.75 105 ASP A C 1
ATOM 803 O O . ASP A 1 105 ? -10.172 -18.234 -6.168 1 97.75 105 ASP A O 1
ATOM 807 N N . GLY A 1 106 ? -9.023 -20.125 -5.645 1 98 106 GLY A N 1
ATOM 808 C CA . GLY A 1 106 ? -10.266 -20.859 -5.406 1 98 106 GLY A CA 1
ATOM 809 C C . GLY A 1 106 ? -11.125 -20.234 -4.324 1 98 106 GLY A C 1
ATOM 810 O O . GLY A 1 106 ? -12.344 -20.141 -4.473 1 98 106 GLY A O 1
ATOM 811 N N . THR A 1 107 ? -10.508 -19.828 -3.25 1 98.69 107 THR A N 1
ATOM 812 C CA . THR A 1 107 ? -11.219 -19.203 -2.143 1 98.69 107 THR A CA 1
ATOM 813 C C . THR A 1 107 ? -11.938 -17.938 -2.609 1 98.69 107 THR A C 1
ATOM 815 O O . THR A 1 107 ? -13.102 -17.719 -2.275 1 98.69 107 THR A O 1
ATOM 818 N N . LYS A 1 108 ? -11.25 -17.125 -3.383 1 98.62 108 LYS A N 1
ATOM 819 C CA . LYS A 1 108 ? -11.836 -15.898 -3.918 1 98.62 108 LYS A CA 1
ATOM 820 C C . LYS A 1 108 ? -13.055 -16.203 -4.781 1 98.62 108 LYS A C 1
ATOM 822 O O . LYS A 1 108 ? -14.094 -15.555 -4.652 1 98.62 108 LYS A O 1
ATOM 827 N N . ILE A 1 109 ? -12.93 -17.172 -5.656 1 98.38 109 ILE A N 1
ATOM 828 C CA . ILE A 1 109 ? -14.008 -17.5 -6.586 1 98.38 109 ILE A CA 1
ATOM 829 C C . ILE A 1 109 ? -15.203 -18.047 -5.812 1 98.38 109 ILE A C 1
ATOM 831 O O . ILE A 1 109 ? -16.344 -17.656 -6.051 1 98.38 109 ILE A O 1
ATOM 835 N N . LEU A 1 110 ? -14.93 -18.922 -4.875 1 98.25 110 LEU A N 1
ATOM 836 C CA . LEU A 1 110 ? -16 -19.5 -4.078 1 98.25 110 LEU A CA 1
ATOM 837 C C . LEU A 1 110 ? -16.75 -18.422 -3.299 1 98.25 110 LEU A C 1
ATOM 839 O O . LEU A 1 110 ? -17.969 -18.484 -3.131 1 98.25 110 LEU A O 1
ATOM 843 N N . SER A 1 111 ? -16 -17.453 -2.795 1 98.25 111 SER A N 1
ATOM 844 C CA . SER A 1 111 ? -16.594 -16.328 -2.074 1 98.25 111 SER A CA 1
ATOM 845 C C . SER A 1 111 ? -17.641 -15.617 -2.924 1 98.25 111 SER A C 1
ATOM 847 O O . SER A 1 111 ? -18.781 -15.414 -2.48 1 98.25 111 SER A O 1
ATOM 849 N N . VAL A 1 112 ? -17.312 -15.281 -4.18 1 97.62 112 VAL A N 1
ATOM 850 C CA . VAL A 1 112 ? -18.203 -14.508 -5.035 1 97.62 112 VAL A CA 1
ATOM 851 C C . VAL A 1 112 ? -19.344 -15.398 -5.527 1 97.62 112 VAL A C 1
ATOM 853 O O . VAL A 1 112 ? -20.469 -14.922 -5.727 1 97.62 112 VAL A O 1
ATOM 856 N N . LEU A 1 113 ? -19.094 -16.734 -5.672 1 97.25 113 LEU A N 1
ATOM 857 C CA . LEU A 1 113 ? -20.141 -17.656 -6.109 1 97.25 113 LEU A CA 1
ATOM 858 C C . LEU A 1 113 ? -21.25 -17.75 -5.062 1 97.25 113 LEU A C 1
ATOM 860 O O . LEU A 1 113 ? -22.406 -18.031 -5.398 1 97.25 113 LEU A O 1
ATOM 864 N N . GLN A 1 114 ? -20.938 -17.453 -3.844 1 96.19 114 GLN A N 1
ATOM 865 C CA . GLN A 1 114 ? -21.906 -17.547 -2.762 1 96.19 114 GLN A CA 1
ATOM 866 C C . GLN A 1 114 ? -22.922 -16.406 -2.828 1 96.19 114 GLN A C 1
ATOM 868 O O . GLN A 1 114 ? -24.031 -16.516 -2.312 1 96.19 114 GLN A O 1
ATOM 873 N N . THR A 1 115 ? -22.547 -15.297 -3.453 1 95.81 115 THR A N 1
ATOM 874 C CA . THR A 1 115 ? -23.375 -14.094 -3.389 1 95.81 115 THR A CA 1
ATOM 875 C C . THR A 1 115 ? -23.812 -13.664 -4.785 1 95.81 115 THR A C 1
ATOM 877 O O . THR A 1 115 ? -24.594 -12.719 -4.934 1 95.81 115 THR A O 1
ATOM 880 N N . ASN A 1 116 ? -23.281 -14.289 -5.793 1 95.81 116 ASN A N 1
ATOM 881 C CA . ASN A 1 116 ? -23.625 -14.008 -7.184 1 95.81 116 ASN A CA 1
ATOM 882 C C . ASN A 1 116 ? -24.312 -15.203 -7.844 1 95.81 116 ASN A C 1
ATOM 884 O O . ASN A 1 116 ? -24.094 -16.344 -7.449 1 95.81 116 ASN A O 1
ATOM 888 N N . SER A 1 117 ? -25.141 -14.969 -8.883 1 94.75 117 SER A N 1
ATOM 889 C CA . SER A 1 117 ? -25.906 -16.031 -9.539 1 94.75 117 SER A CA 1
ATOM 890 C C . SER A 1 117 ? -25.172 -16.562 -10.758 1 94.75 117 SER A C 1
ATOM 892 O O . SER A 1 117 ? -25.531 -17.609 -11.312 1 94.75 117 SER A O 1
ATOM 894 N N . LYS A 1 118 ? -24.062 -16.047 -11.094 1 95.44 118 LYS A N 1
ATOM 895 C CA . LYS A 1 118 ? -23.312 -16.438 -12.281 1 95.44 118 LYS A CA 1
ATOM 896 C C . LYS A 1 118 ? -22.453 -17.672 -12.016 1 95.44 118 LYS A C 1
ATOM 898 O O . LYS A 1 118 ? -21.938 -17.844 -10.906 1 95.44 118 LYS A O 1
ATOM 903 N N . LYS A 1 119 ? -22.344 -18.453 -13.055 1 95.69 119 LYS A N 1
ATOM 904 C CA . LYS A 1 119 ? -21.391 -19.562 -13.016 1 95.69 119 LYS A CA 1
ATOM 905 C C . LYS A 1 119 ? -19.969 -19.062 -13.258 1 95.69 119 LYS A C 1
ATOM 907 O O . LYS A 1 119 ? -19.766 -17.922 -13.672 1 95.69 119 LYS A O 1
ATOM 912 N N . VAL A 1 120 ? -18.984 -19.891 -12.938 1 96.38 120 VAL A N 1
ATOM 913 C CA . VAL A 1 120 ? -17.578 -19.516 -13.047 1 96.38 120 VAL A CA 1
ATOM 914 C C . VAL A 1 120 ? -17.281 -19.062 -14.469 1 96.38 120 VAL A C 1
ATOM 916 O O . VAL A 1 120 ? -16.609 -18.047 -14.672 1 96.38 120 VAL A O 1
ATOM 919 N N . GLU A 1 121 ? -17.812 -19.703 -15.477 1 93.75 121 GLU A N 1
ATOM 920 C CA . GLU A 1 121 ? -17.547 -19.391 -16.875 1 93.75 121 GLU A CA 1
ATOM 921 C C . GLU A 1 121 ? -18.031 -17.984 -17.234 1 93.75 121 GLU A C 1
ATOM 923 O O . GLU A 1 121 ? -17.438 -17.312 -18.078 1 93.75 121 GLU A O 1
ATOM 928 N N . GLU A 1 122 ? -19.031 -17.609 -16.594 1 95.69 122 GLU A N 1
ATOM 929 C CA . GLU A 1 122 ? -19.641 -16.297 -16.859 1 95.69 122 GLU A CA 1
ATOM 930 C C . GLU A 1 122 ? -18.875 -15.18 -16.156 1 95.69 122 GLU A C 1
ATOM 932 O O . GLU A 1 122 ? -19.109 -14 -16.422 1 95.69 122 GLU A O 1
ATOM 937 N N . LEU A 1 123 ? -18.016 -15.594 -15.281 1 96.19 123 LEU A N 1
ATOM 938 C CA . LEU A 1 123 ? -17.25 -14.617 -14.523 1 96.19 123 LEU A CA 1
ATOM 939 C C . LEU A 1 123 ? -15.898 -14.359 -15.188 1 96.19 123 LEU A C 1
ATOM 941 O O . LEU A 1 123 ? -15.172 -13.453 -14.781 1 96.19 123 LEU A O 1
ATOM 945 N N . LEU A 1 124 ? -15.562 -15.133 -16.234 1 92.75 124 LEU A N 1
ATOM 946 C CA . LEU A 1 124 ? -14.266 -15.023 -16.891 1 92.75 124 LEU A CA 1
ATOM 947 C C . LEU A 1 124 ? -14.117 -13.68 -17.594 1 92.75 124 LEU A C 1
ATOM 949 O O . LEU A 1 124 ? -14.938 -13.32 -18.438 1 92.75 124 LEU A O 1
ATOM 953 N N . GLY A 1 125 ? -13.07 -12.969 -17.203 1 91.56 125 GLY A N 1
ATOM 954 C CA . GLY A 1 125 ? -12.836 -11.641 -17.75 1 91.56 125 GLY A CA 1
ATOM 955 C C . GLY A 1 125 ? -12.742 -10.562 -16.688 1 91.56 125 GLY A C 1
ATOM 956 O O . GLY A 1 125 ? -12.391 -10.844 -15.539 1 91.56 125 GLY A O 1
ATOM 957 N N . THR A 1 126 ? -12.906 -9.375 -17.094 1 92.31 126 THR A N 1
ATOM 958 C CA . THR A 1 126 ? -12.672 -8.234 -16.219 1 92.31 126 THR A CA 1
ATOM 959 C C . THR A 1 126 ? -14 -7.613 -15.773 1 92.31 126 THR A C 1
ATOM 961 O O . THR A 1 126 ? -14.859 -7.312 -16.609 1 92.31 126 THR A O 1
ATOM 964 N N . ASP A 1 127 ? -14.195 -7.465 -14.477 1 92.94 127 ASP A N 1
ATOM 965 C CA . ASP A 1 127 ? -15.273 -6.719 -13.828 1 92.94 127 ASP A CA 1
ATOM 966 C C . ASP A 1 127 ? -16.641 -7.305 -14.18 1 92.94 127 ASP A C 1
ATOM 968 O O . ASP A 1 127 ? -17.562 -6.57 -14.516 1 92.94 127 ASP A O 1
ATOM 972 N N . LEU A 1 128 ? -16.672 -8.617 -14.102 1 94.88 128 LEU A N 1
ATOM 973 C CA . LEU A 1 128 ? -17.922 -9.32 -14.398 1 94.88 128 LEU A CA 1
ATOM 974 C C . LEU A 1 128 ? -18.578 -9.82 -13.109 1 94.88 128 LEU A C 1
ATOM 976 O O . LEU A 1 128 ? -19.688 -10.359 -13.148 1 94.88 128 LEU A O 1
ATOM 980 N N . VAL A 1 129 ? -17.875 -9.633 -11.992 1 95.62 129 VAL A N 1
ATOM 981 C CA . VAL A 1 129 ? -18.453 -9.938 -10.688 1 95.62 129 VAL A CA 1
ATOM 982 C C . VAL A 1 129 ? -19.422 -8.828 -10.289 1 95.62 129 VAL A C 1
ATOM 984 O O . VAL A 1 129 ? -19.078 -7.648 -10.289 1 95.62 129 VAL A O 1
ATOM 987 N N . GLU A 1 130 ? -20.609 -9.141 -9.914 1 93.5 130 GLU A N 1
ATOM 988 C CA . GLU A 1 130 ? -21.672 -8.156 -9.734 1 93.5 130 GLU A CA 1
ATOM 989 C C . GLU A 1 130 ? -21.734 -7.672 -8.289 1 93.5 130 GLU A C 1
ATOM 991 O O . GLU A 1 130 ? -21.984 -6.492 -8.039 1 93.5 130 GLU A O 1
ATOM 996 N N . LYS A 1 131 ? -21.594 -8.586 -7.41 1 93.69 131 LYS A N 1
ATOM 997 C CA . LYS A 1 131 ? -21.719 -8.266 -5.988 1 93.69 131 LYS A CA 1
ATOM 998 C C . LYS A 1 131 ? -20.5 -8.75 -5.203 1 93.69 131 LYS A C 1
ATOM 1000 O O . LYS A 1 131 ? -19.891 -9.758 -5.562 1 93.69 131 LYS A O 1
ATOM 1005 N N . PRO A 1 132 ? -20.219 -7.988 -4.125 1 93.88 132 PRO A N 1
ATOM 1006 C CA . PRO A 1 132 ? -19.156 -8.5 -3.254 1 93.88 132 PRO A CA 1
ATOM 1007 C C . PRO A 1 132 ? -19.453 -9.906 -2.738 1 93.88 132 PRO A C 1
ATOM 1009 O O . PRO A 1 132 ? -20.594 -10.234 -2.438 1 93.88 132 PRO A O 1
ATOM 1012 N N . GLY A 1 133 ? -18.406 -10.703 -2.66 1 96.44 133 GLY A N 1
ATOM 1013 C CA . GLY A 1 133 ? -18.531 -12.023 -2.059 1 96.44 133 GLY A CA 1
ATOM 1014 C C . GLY A 1 133 ? -18.531 -11.992 -0.543 1 96.44 133 GLY A C 1
ATOM 1015 O O . GLY A 1 133 ? -18.5 -10.914 0.06 1 96.44 133 GLY A O 1
ATOM 1016 N N . ILE A 1 134 ? -18.656 -13.219 0.035 1 95.94 134 ILE A N 1
ATOM 1017 C CA . ILE A 1 134 ? -18.422 -13.367 1.468 1 95.94 134 ILE A CA 1
ATOM 1018 C C . ILE A 1 134 ? -17 -12.922 1.81 1 95.94 134 ILE A C 1
ATOM 1020 O O . ILE A 1 134 ? -16.062 -13.18 1.047 1 95.94 134 ILE A O 1
ATOM 1024 N N . PRO A 1 135 ? -16.859 -12.242 2.996 1 97.5 135 PRO A N 1
ATOM 1025 C CA . PRO A 1 135 ? -15.508 -11.812 3.375 1 97.5 135 PRO A CA 1
ATOM 1026 C C . PRO A 1 135 ? -14.508 -12.961 3.375 1 97.5 135 PRO A C 1
ATOM 1028 O O . PRO A 1 135 ? -14.828 -14.07 3.797 1 97.5 135 PRO A O 1
ATOM 1031 N N . THR A 1 136 ? -13.312 -12.664 2.881 1 98.5 136 THR A N 1
ATOM 1032 C CA . THR A 1 136 ? -12.289 -13.703 2.816 1 98.5 136 THR A CA 1
ATOM 1033 C C . THR A 1 136 ? -11.055 -13.297 3.621 1 98.5 136 THR A C 1
ATOM 1035 O O . THR A 1 136 ? -10.766 -12.102 3.76 1 98.5 136 THR A O 1
ATOM 1038 N N . VAL A 1 137 ? -10.406 -14.242 4.242 1 98.5 137 VAL A N 1
ATOM 1039 C CA . VAL A 1 137 ? -9.062 -14.18 4.809 1 98.5 137 VAL A CA 1
ATOM 1040 C C . VAL A 1 137 ? -8.117 -15.055 3.996 1 98.5 137 VAL A C 1
ATOM 1042 O O . VAL A 1 137 ? -8.391 -16.234 3.773 1 98.5 137 VAL A O 1
ATOM 1045 N N . LEU A 1 138 ? -7.086 -14.5 3.514 1 98.75 138 LEU A N 1
ATOM 1046 C CA . LEU A 1 138 ? -6.137 -15.281 2.727 1 98.75 138 LEU A CA 1
ATOM 1047 C C . LEU A 1 138 ? -4.785 -15.367 3.432 1 98.75 138 LEU A C 1
ATOM 1049 O O . LEU A 1 138 ? -4.254 -14.359 3.891 1 98.75 138 LEU A O 1
ATOM 1053 N N . ILE A 1 139 ? -4.277 -16.547 3.557 1 98.19 139 ILE A N 1
ATOM 1054 C CA . ILE A 1 139 ? -3.018 -16.859 4.223 1 98.19 139 ILE A CA 1
ATOM 1055 C C . ILE A 1 139 ? -2.129 -17.672 3.283 1 98.19 139 ILE A C 1
ATOM 1057 O O . ILE A 1 139 ? -2.23 -18.906 3.227 1 98.19 139 ILE A O 1
ATOM 1061 N N . PRO A 1 140 ? -1.23 -17 2.613 1 98.19 140 PRO A N 1
ATOM 1062 C CA . PRO A 1 140 ? -0.406 -17.734 1.644 1 98.19 140 PRO A CA 1
ATOM 1063 C C . PRO A 1 140 ? 0.585 -18.688 2.309 1 98.19 140 PRO A C 1
ATOM 1065 O O . PRO A 1 140 ? 1.225 -18.328 3.299 1 98.19 140 PRO A O 1
ATOM 1068 N N . SER A 1 141 ? 0.684 -19.844 1.698 1 96.81 141 SER A N 1
ATOM 1069 C CA . SER A 1 141 ? 1.63 -20.844 2.199 1 96.81 141 SER A CA 1
ATOM 1070 C C . SER A 1 141 ? 2.83 -20.984 1.27 1 96.81 141 SER A C 1
ATOM 1072 O O . SER A 1 141 ? 3.713 -21.812 1.507 1 96.81 141 SER A O 1
ATOM 1074 N N . THR A 1 142 ? 2.812 -20.25 0.182 1 96.62 142 THR A N 1
ATOM 1075 C CA . THR A 1 142 ? 3.947 -20.141 -0.726 1 96.62 142 THR A CA 1
ATOM 1076 C C . THR A 1 142 ? 4.27 -18.672 -0.997 1 96.62 142 THR A C 1
ATOM 1078 O O . THR A 1 142 ? 3.443 -17.781 -0.748 1 96.62 142 THR A O 1
ATOM 1081 N N . SER A 1 143 ? 5.477 -18.422 -1.367 1 97.81 143 SER A N 1
ATOM 1082 C CA . SER A 1 143 ? 5.914 -17.078 -1.736 1 97.81 143 SER A CA 1
ATOM 1083 C C . SER A 1 143 ? 6.098 -16.953 -3.244 1 97.81 143 SER A C 1
ATOM 1085 O O . SER A 1 143 ? 7.227 -16.953 -3.742 1 97.81 143 SER A O 1
ATOM 1087 N N . GLY A 1 144 ? 4.965 -16.812 -3.939 1 96.75 144 GLY A N 1
ATOM 1088 C CA . GLY A 1 144 ? 5.078 -16.812 -5.391 1 96.75 144 GLY A CA 1
ATOM 1089 C C . GLY A 1 144 ? 4.055 -15.914 -6.066 1 96.75 144 GLY A C 1
ATOM 1090 O O . GLY A 1 144 ? 4.379 -14.812 -6.504 1 96.75 144 GLY A O 1
ATOM 1091 N N . THR A 1 145 ? 2.836 -16.156 -5.918 1 93.75 145 THR A N 1
ATOM 1092 C CA . THR A 1 145 ? 1.78 -15.609 -6.762 1 93.75 145 THR A CA 1
ATOM 1093 C C . THR A 1 145 ? 1.389 -14.211 -6.289 1 93.75 145 THR A C 1
ATOM 1095 O O . THR A 1 145 ? 0.925 -13.391 -7.082 1 93.75 145 THR A O 1
ATOM 1098 N N . GLY A 1 146 ? 1.52 -14 -5.004 1 97.69 146 GLY A N 1
ATOM 1099 C CA . GLY A 1 146 ? 0.966 -12.758 -4.488 1 97.69 146 GLY A CA 1
ATOM 1100 C C . GLY A 1 146 ? -0.544 -12.68 -4.602 1 97.69 146 GLY A C 1
ATOM 1101 O O . GLY A 1 146 ? -1.126 -11.602 -4.523 1 97.69 146 GLY A O 1
ATOM 1102 N N . ALA A 1 147 ? -1.201 -13.758 -4.762 1 97.88 147 ALA A N 1
ATOM 1103 C CA . ALA A 1 147 ? -2.639 -13.836 -5.016 1 97.88 147 ALA A CA 1
ATOM 1104 C C . ALA A 1 147 ? -3.428 -13.172 -3.891 1 97.88 147 ALA A C 1
ATOM 1106 O O . ALA A 1 147 ? -4.523 -12.648 -4.117 1 97.88 147 ALA A O 1
ATOM 1107 N N . GLU A 1 148 ? -2.904 -13.109 -2.717 1 98.62 148 GLU A N 1
ATOM 1108 C CA . GLU A 1 148 ? -3.588 -12.578 -1.542 1 98.62 148 GLU A CA 1
ATOM 1109 C C . GLU A 1 148 ? -3.754 -11.062 -1.643 1 98.62 148 GLU A C 1
ATOM 1111 O O . GLU A 1 148 ? -4.523 -10.461 -0.887 1 98.62 148 GLU A O 1
ATOM 1116 N N . VAL A 1 149 ? -3.047 -10.43 -2.629 1 98.5 149 VAL A N 1
ATOM 1117 C CA . VAL A 1 149 ? -3.143 -8.977 -2.705 1 98.5 149 VAL A CA 1
ATOM 1118 C C . VAL A 1 149 ? -3.488 -8.555 -4.133 1 98.5 149 VAL A C 1
ATOM 1120 O O . VAL A 1 149 ? -3.256 -7.406 -4.52 1 98.5 149 VAL A O 1
ATOM 1123 N N . THR A 1 150 ? -3.891 -9.461 -4.961 1 97.19 150 THR A N 1
ATOM 1124 C CA . THR A 1 150 ? -4.285 -9.141 -6.328 1 97.19 150 THR A CA 1
ATOM 1125 C C . THR A 1 150 ? -5.793 -9.305 -6.508 1 97.19 150 THR A C 1
ATOM 1127 O O . THR A 1 150 ? -6.422 -10.102 -5.816 1 97.19 150 THR A O 1
ATOM 1130 N N . PRO A 1 151 ? -6.387 -8.555 -7.422 1 96.69 151 PRO A N 1
ATOM 1131 C CA . PRO A 1 151 ? -7.816 -8.695 -7.723 1 96.69 151 PRO A CA 1
ATOM 1132 C C . PRO A 1 151 ? -8.094 -9.805 -8.734 1 96.69 151 PRO A C 1
ATOM 1134 O O . PRO A 1 151 ? -9.172 -9.836 -9.336 1 96.69 151 PRO A O 1
ATOM 1137 N N . ASN A 1 152 ? -7.105 -10.672 -8.953 1 95.19 152 ASN A N 1
ATOM 1138 C CA . ASN A 1 152 ? -7.176 -11.711 -9.977 1 95.19 152 ASN A CA 1
ATOM 1139 C C . ASN A 1 152 ? -7.402 -13.094 -9.367 1 95.19 152 ASN A C 1
ATOM 1141 O O . ASN A 1 152 ? -6.93 -13.367 -8.266 1 95.19 152 ASN A O 1
ATOM 1145 N N . ALA A 1 153 ? -8.094 -13.859 -10.023 1 96.19 153 ALA A N 1
ATOM 1146 C CA . ALA A 1 153 ? -8.195 -15.297 -9.773 1 96.19 153 ALA A CA 1
ATOM 1147 C C . ALA A 1 153 ? -8.094 -16.094 -11.078 1 96.19 153 ALA A C 1
ATOM 1149 O O . ALA A 1 153 ? -8.82 -15.812 -12.031 1 96.19 153 ALA A O 1
ATOM 1150 N N . ILE A 1 154 ? -7.207 -17.016 -11.102 1 90.31 154 ILE A N 1
ATOM 1151 C CA . ILE A 1 154 ? -6.918 -17.75 -12.32 1 90.31 154 ILE A CA 1
ATOM 1152 C C . ILE A 1 154 ? -7.555 -19.141 -12.25 1 90.31 154 ILE A C 1
ATOM 1154 O O . ILE A 1 154 ? -7.465 -19.812 -11.227 1 90.31 154 ILE A O 1
ATOM 1158 N N . VAL A 1 155 ? -8.211 -19.531 -13.305 1 89.31 155 VAL A N 1
ATOM 1159 C CA . VAL A 1 155 ? -8.766 -20.859 -13.453 1 89.31 155 VAL A CA 1
ATOM 1160 C C . VAL A 1 155 ? -8.359 -21.438 -14.812 1 89.31 155 VAL A C 1
ATOM 1162 O O . VAL A 1 155 ? -8.031 -20.703 -15.734 1 89.31 155 VAL A O 1
ATOM 1165 N N . THR A 1 156 ? -8.328 -22.734 -14.836 1 84.75 156 THR A N 1
ATOM 1166 C CA . THR A 1 156 ? -7.965 -23.422 -16.078 1 84.75 156 THR A CA 1
ATOM 1167 C C . THR A 1 156 ? -9.219 -23.891 -16.812 1 84.75 156 THR A C 1
ATOM 1169 O O . THR A 1 156 ? -10.141 -24.422 -16.219 1 84.75 156 THR A O 1
ATOM 1172 N N . LEU A 1 157 ? -9.281 -23.531 -18.109 1 82.44 157 LEU A N 1
ATOM 1173 C CA . LEU A 1 157 ? -10.289 -24.094 -19 1 82.44 157 LEU A CA 1
ATOM 1174 C C . LEU A 1 157 ? -9.773 -25.359 -19.672 1 82.44 157 LEU A C 1
ATOM 1176 O O . LEU A 1 157 ? -8.898 -25.297 -20.531 1 82.44 157 LEU A O 1
ATOM 1180 N N . PRO A 1 158 ? -10.242 -26.453 -19.297 1 69.5 158 PRO A N 1
ATOM 1181 C CA . PRO A 1 158 ? -9.664 -27.703 -19.781 1 69.5 158 PRO A CA 1
ATOM 1182 C C . PRO A 1 158 ? -9.711 -27.828 -21.297 1 69.5 158 PRO A C 1
ATOM 1184 O O . PRO A 1 158 ? -8.719 -28.234 -21.922 1 69.5 158 PRO A O 1
ATOM 1187 N N . GLU A 1 159 ? -10.766 -27.562 -21.812 1 67.88 159 GLU A N 1
ATOM 1188 C CA . GLU A 1 159 ? -10.938 -27.797 -23.25 1 67.88 159 GLU A CA 1
ATOM 1189 C C . GLU A 1 159 ? -9.961 -26.969 -24.062 1 67.88 159 GLU A C 1
ATOM 1191 O O . GLU A 1 159 ? -9.547 -27.391 -25.156 1 67.88 159 GLU A O 1
ATOM 1196 N N . GLU A 1 160 ? -9.523 -25.984 -23.484 1 66 160 GLU A N 1
ATOM 1197 C CA . GLU A 1 160 ? -8.672 -25.078 -24.234 1 66 160 GLU A CA 1
ATOM 1198 C C . GLU A 1 160 ? -7.242 -25.094 -23.703 1 66 160 GLU A C 1
ATOM 1200 O O . GLU A 1 160 ? -6.344 -24.5 -24.297 1 66 160 GLU A O 1
ATOM 1205 N N . GLU A 1 161 ? -7.098 -25.891 -22.734 1 67.19 161 GLU A N 1
ATOM 1206 C CA . GLU A 1 161 ? -5.801 -25.922 -22.078 1 67.19 161 GLU A CA 1
ATOM 1207 C C . GLU A 1 161 ? -5.27 -24.516 -21.828 1 67.19 161 GLU A C 1
ATOM 1209 O O . GLU A 1 161 ? -4.094 -24.234 -22.078 1 67.19 161 GLU A O 1
ATOM 1214 N N . LEU A 1 162 ? -6.195 -23.641 -21.547 1 73.69 162 LEU A N 1
ATOM 1215 C CA . LEU A 1 162 ? -5.844 -22.234 -21.391 1 73.69 162 LEU A CA 1
ATOM 1216 C C . LEU A 1 162 ? -6.16 -21.734 -19.984 1 73.69 162 LEU A C 1
ATOM 1218 O O . LEU A 1 162 ? -7.199 -22.094 -19.422 1 73.69 162 LEU A O 1
ATOM 1222 N N . LYS A 1 163 ? -5.262 -21.062 -19.344 1 79.62 163 LYS A N 1
ATOM 1223 C CA . LYS A 1 163 ? -5.523 -20.359 -18.094 1 79.62 163 LYS A CA 1
ATOM 1224 C C . LYS A 1 163 ? -6.164 -19 -18.359 1 79.62 163 LYS A C 1
ATOM 1226 O O . LYS A 1 163 ? -5.719 -18.25 -19.234 1 79.62 163 LYS A O 1
ATOM 1231 N N . VAL A 1 164 ? -7.254 -18.797 -17.734 1 82.81 164 VAL A N 1
ATOM 1232 C CA . VAL A 1 164 ? -7.98 -17.531 -17.891 1 82.81 164 VAL A CA 1
ATOM 1233 C C . VAL A 1 164 ? -8.227 -16.906 -16.516 1 82.81 164 VAL A C 1
ATOM 1235 O O . VAL A 1 164 ? -8.328 -17.609 -15.508 1 82.81 164 VAL A O 1
ATOM 1238 N N . GLY A 1 165 ? -8.281 -15.633 -16.547 1 88.06 165 GLY A N 1
ATOM 1239 C CA . GLY A 1 165 ? -8.398 -14.93 -15.273 1 88.06 165 GLY A CA 1
ATOM 1240 C C . GLY A 1 165 ? -9.75 -14.273 -15.07 1 88.06 165 GLY A C 1
ATOM 1241 O O . GLY A 1 165 ? -10.43 -13.922 -16.047 1 88.06 165 GLY A O 1
ATOM 1242 N N . ILE A 1 166 ? -10.227 -14.281 -13.852 1 94.25 166 ILE A N 1
ATOM 1243 C CA . ILE A 1 166 ? -11.281 -13.414 -13.344 1 94.25 166 ILE A CA 1
ATOM 1244 C C . ILE A 1 166 ? -10.664 -12.219 -12.633 1 94.25 166 ILE A C 1
ATOM 1246 O O . ILE A 1 166 ? -9.867 -12.383 -11.711 1 94.25 166 ILE A O 1
ATOM 1250 N N . VAL A 1 167 ? -10.961 -11.07 -13.141 1 94.81 167 VAL A N 1
ATOM 1251 C CA . VAL A 1 167 ? -10.359 -9.875 -12.547 1 94.81 167 VAL A CA 1
ATOM 1252 C C . VAL A 1 167 ? -11.461 -8.953 -12.023 1 94.81 167 VAL A C 1
ATOM 1254 O O . VAL A 1 167 ? -12.344 -8.531 -12.773 1 94.81 167 VAL A O 1
ATOM 1257 N N . SER A 1 168 ? -11.453 -8.656 -10.766 1 96 168 SER A N 1
ATOM 1258 C CA . SER A 1 168 ? -12.414 -7.758 -10.125 1 96 168 SER A CA 1
ATOM 1259 C C . SER A 1 168 ? -11.898 -7.258 -8.781 1 96 168 SER A C 1
ATOM 1261 O O . SER A 1 168 ? -11.367 -8.039 -7.988 1 96 168 SER A O 1
ATOM 1263 N N . PRO A 1 169 ? -12.039 -5.961 -8.547 1 94.5 169 PRO A N 1
ATOM 1264 C CA . PRO A 1 169 ? -11.664 -5.48 -7.219 1 94.5 169 PRO A CA 1
ATOM 1265 C C . PRO A 1 169 ? -12.422 -6.184 -6.098 1 94.5 169 PRO A C 1
ATOM 1267 O O . PRO A 1 169 ? -11.984 -6.176 -4.945 1 94.5 169 PRO A O 1
ATOM 1270 N N . LEU A 1 170 ? -13.531 -6.816 -6.41 1 95.56 170 LEU A N 1
ATOM 1271 C CA . LEU A 1 170 ? -14.375 -7.48 -5.422 1 95.56 170 LEU A CA 1
ATOM 1272 C C . LEU A 1 170 ? -13.758 -8.805 -4.988 1 95.56 170 LEU A C 1
ATOM 1274 O O . LEU A 1 170 ? -14.242 -9.445 -4.055 1 95.56 170 LEU A O 1
ATOM 1278 N N . LEU A 1 171 ? -12.633 -9.164 -5.621 1 97.81 171 LEU A N 1
ATOM 1279 C CA . LEU A 1 171 ? -11.93 -10.398 -5.277 1 97.81 171 LEU A CA 1
ATOM 1280 C C . LEU A 1 171 ? -10.852 -10.133 -4.234 1 97.81 171 LEU A C 1
ATOM 1282 O O . LEU A 1 171 ? -10.258 -11.078 -3.693 1 97.81 171 LEU A O 1
ATOM 1286 N N . LEU A 1 172 ? -10.602 -8.875 -3.902 1 97.88 172 LEU A N 1
ATOM 1287 C CA . LEU A 1 172 ? -9.609 -8.555 -2.885 1 97.88 172 LEU A CA 1
ATOM 1288 C C . LEU A 1 172 ? -10.094 -8.969 -1.501 1 97.88 172 LEU A C 1
ATOM 1290 O O . LEU A 1 172 ? -11.242 -8.695 -1.131 1 97.88 172 LEU A O 1
ATOM 1294 N N . PRO A 1 173 ? -9.242 -9.625 -0.717 1 98.38 173 PRO A N 1
ATOM 1295 C CA . PRO A 1 173 ? -9.656 -10.094 0.61 1 98.38 173 PRO A CA 1
ATOM 1296 C C . PRO A 1 173 ? -9.758 -8.961 1.628 1 98.38 173 PRO A C 1
ATOM 1298 O O . PRO A 1 173 ? -9.172 -7.895 1.431 1 98.38 173 PRO A O 1
ATOM 1301 N N . LYS A 1 174 ? -10.5 -9.258 2.676 1 97.5 174 LYS A N 1
ATOM 1302 C CA . LYS A 1 174 ? -10.625 -8.305 3.773 1 97.5 174 LYS A CA 1
ATOM 1303 C C . LYS A 1 174 ? -9.406 -8.359 4.688 1 97.5 174 LYS A C 1
ATOM 1305 O O . LYS A 1 174 ? -9.047 -7.363 5.32 1 97.5 174 LYS A O 1
ATOM 1310 N N . LEU A 1 175 ? -8.797 -9.523 4.758 1 98.12 175 LEU A N 1
ATOM 1311 C CA . LEU A 1 175 ? -7.668 -9.742 5.648 1 98.12 175 LEU A CA 1
ATOM 1312 C C . LEU A 1 175 ? -6.652 -10.68 5.02 1 98.12 175 LEU A C 1
ATOM 1314 O O . LEU A 1 175 ? -7.023 -11.695 4.426 1 98.12 175 LEU A O 1
ATOM 1318 N N . VAL A 1 176 ? -5.457 -10.312 5.062 1 98.69 176 VAL A N 1
ATOM 1319 C CA . VAL A 1 176 ? -4.328 -11.156 4.672 1 98.69 176 VAL A CA 1
ATOM 1320 C C . VAL A 1 176 ? -3.408 -11.375 5.867 1 98.69 176 VAL A C 1
ATOM 1322 O O . VAL A 1 176 ? -3.088 -10.43 6.594 1 98.69 176 VAL A O 1
ATOM 1325 N N . ILE A 1 177 ? -3.051 -12.578 6.145 1 98.19 177 ILE A N 1
ATOM 1326 C CA . ILE A 1 177 ? -2.066 -12.891 7.172 1 98.19 177 ILE A CA 1
ATOM 1327 C C . ILE A 1 177 ? -0.816 -13.484 6.527 1 98.19 177 ILE A C 1
ATOM 1329 O O . ILE A 1 177 ? -0.889 -14.516 5.855 1 98.19 177 ILE A O 1
ATOM 1333 N N . LEU A 1 178 ? 0.271 -12.82 6.652 1 98.5 178 LEU A N 1
ATOM 1334 C CA . LEU A 1 178 ? 1.566 -13.266 6.148 1 98.5 178 LEU A CA 1
ATOM 1335 C C . LEU A 1 178 ? 2.416 -13.852 7.27 1 98.5 178 LEU A C 1
ATOM 1337 O O . LEU A 1 178 ? 3.174 -13.133 7.922 1 98.5 178 LEU A O 1
ATOM 1341 N N . ASP A 1 179 ? 2.307 -15.117 7.445 1 97.31 179 ASP A N 1
ATOM 1342 C CA . ASP A 1 179 ? 3.064 -15.828 8.469 1 97.31 179 ASP A CA 1
ATOM 1343 C C . ASP A 1 179 ? 4.148 -16.703 7.852 1 97.31 179 ASP A C 1
ATOM 1345 O O . ASP A 1 179 ? 3.852 -17.75 7.262 1 97.31 179 ASP A O 1
ATOM 1349 N N . PRO A 1 180 ? 5.438 -16.297 8.023 1 97.31 180 PRO A N 1
ATOM 1350 C CA . PRO A 1 180 ? 6.496 -17.078 7.395 1 97.31 180 PRO A CA 1
ATOM 1351 C C . PRO A 1 180 ? 6.562 -18.516 7.922 1 97.31 180 PRO A C 1
ATOM 1353 O O . PRO A 1 180 ? 7.086 -19.406 7.246 1 97.31 180 PRO A O 1
ATOM 1356 N N . VAL A 1 181 ? 6.02 -18.781 9.062 1 95.5 181 VAL A N 1
ATOM 1357 C CA . VAL A 1 181 ? 6.09 -20.094 9.672 1 95.5 181 VAL A CA 1
ATOM 1358 C C . VAL A 1 181 ? 5.316 -21.109 8.828 1 95.5 181 VAL A C 1
ATOM 1360 O O . VAL A 1 181 ? 5.707 -22.266 8.727 1 95.5 181 VAL A O 1
ATOM 1363 N N . ILE A 1 182 ? 4.309 -20.625 8.164 1 94.31 182 ILE A N 1
ATOM 1364 C CA . ILE A 1 182 ? 3.469 -21.5 7.363 1 94.31 182 ILE A CA 1
ATOM 1365 C C . ILE A 1 182 ? 4.227 -21.938 6.109 1 94.31 182 ILE A C 1
ATOM 1367 O O . ILE A 1 182 ? 3.871 -22.938 5.477 1 94.31 182 ILE A O 1
ATOM 1371 N N . THR A 1 183 ? 5.277 -21.281 5.785 1 95.56 183 THR A N 1
ATOM 1372 C CA . THR A 1 183 ? 6.027 -21.578 4.57 1 95.56 183 THR A CA 1
ATOM 1373 C C . THR A 1 183 ? 7.246 -22.438 4.887 1 95.56 183 THR A C 1
ATOM 1375 O O . THR A 1 183 ? 7.973 -22.844 3.98 1 95.56 183 THR A O 1
ATOM 1378 N N . LEU A 1 184 ? 7.398 -22.703 6.172 1 93.12 184 LEU A N 1
ATOM 1379 C CA . LEU A 1 184 ? 8.547 -23.516 6.555 1 93.12 184 LEU A CA 1
ATOM 1380 C C . LEU A 1 184 ? 8.422 -24.938 6 1 93.12 184 LEU A C 1
ATOM 1382 O O . LEU A 1 184 ? 7.332 -25.5 5.992 1 93.12 184 LEU A O 1
ATOM 1386 N N . GLY A 1 185 ? 9.43 -25.438 5.438 1 83.06 185 GLY A N 1
ATOM 1387 C CA . GLY A 1 185 ? 9.461 -26.828 4.984 1 83.06 185 GLY A CA 1
ATOM 1388 C C . GLY A 1 185 ? 8.953 -27 3.566 1 83.06 185 GLY A C 1
ATOM 1389 O O . GLY A 1 185 ? 8.875 -28.125 3.064 1 83.06 185 GLY A O 1
ATOM 1390 N N . LEU A 1 186 ? 8.539 -25.906 2.992 1 92.88 186 LEU A N 1
ATOM 1391 C CA . LEU A 1 186 ? 8.258 -26 1.565 1 92.88 186 LEU A CA 1
ATOM 1392 C C . LEU A 1 186 ? 9.383 -26.734 0.839 1 92.88 186 LEU A C 1
ATOM 1394 O O . LEU A 1 186 ? 10.562 -26.469 1.092 1 92.88 186 LEU A O 1
ATOM 1398 N N . PRO A 1 187 ? 8.984 -27.688 0.004 1 95 187 PRO A N 1
ATOM 1399 C CA . PRO A 1 187 ? 10.023 -28.375 -0.766 1 95 187 PRO A CA 1
ATOM 1400 C C . PRO A 1 187 ? 10.867 -27.406 -1.603 1 95 187 PRO A C 1
ATOM 1402 O O . PRO A 1 187 ? 10.375 -26.375 -2.055 1 95 187 PRO A O 1
ATOM 1405 N N . LYS A 1 188 ? 12.094 -27.797 -1.782 1 97.06 188 LYS A N 1
ATOM 1406 C CA . LYS A 1 188 ? 13.078 -26.984 -2.492 1 97.06 188 LYS A CA 1
ATOM 1407 C C . LYS A 1 188 ? 12.57 -26.609 -3.883 1 97.06 188 LYS A C 1
ATOM 1409 O O . LYS A 1 188 ? 12.617 -25.438 -4.27 1 97.06 188 LYS A O 1
ATOM 1414 N N . PRO A 1 189 ? 12.023 -27.578 -4.688 1 96.5 189 PRO A N 1
ATOM 1415 C CA . PRO A 1 189 ? 11.586 -27.188 -6.035 1 96.5 189 PRO A CA 1
ATOM 1416 C C . PRO A 1 189 ? 10.453 -26.172 -6.027 1 96.5 189 PRO A C 1
ATOM 1418 O O . PRO A 1 189 ? 10.406 -25.297 -6.891 1 96.5 189 PRO A O 1
ATOM 1421 N N . ILE A 1 190 ? 9.57 -26.281 -5.043 1 95.69 190 ILE A N 1
ATOM 1422 C CA . ILE A 1 190 ? 8.461 -25.344 -4.945 1 95.69 190 ILE A CA 1
ATOM 1423 C C . ILE A 1 190 ? 8.977 -23.969 -4.504 1 95.69 190 ILE A C 1
ATOM 1425 O O . ILE A 1 190 ? 8.547 -22.938 -5.027 1 95.69 190 ILE A O 1
ATOM 1429 N N . THR A 1 191 ? 9.961 -23.984 -3.52 1 97.81 191 THR A N 1
ATOM 1430 C CA . THR A 1 191 ? 10.602 -22.766 -3.072 1 97.81 191 THR A CA 1
ATOM 1431 C C . THR A 1 191 ? 11.242 -22.031 -4.246 1 97.81 191 THR A C 1
ATOM 1433 O O . THR A 1 191 ? 11.062 -20.812 -4.406 1 97.81 191 THR A O 1
ATOM 1436 N N . ALA A 1 192 ? 11.891 -22.797 -5.07 1 98.06 192 ALA A N 1
ATOM 1437 C CA . ALA A 1 192 ? 12.586 -22.234 -6.227 1 98.06 192 ALA A CA 1
ATOM 1438 C C . ALA A 1 192 ? 11.594 -21.672 -7.246 1 98.06 192 ALA A C 1
ATOM 1440 O O . ALA A 1 192 ? 11.719 -20.531 -7.668 1 98.06 192 ALA A O 1
ATOM 1441 N N . ALA A 1 193 ? 10.617 -22.469 -7.594 1 97 193 ALA A N 1
ATOM 1442 C CA . ALA A 1 193 ? 9.664 -22.094 -8.633 1 97 193 ALA A CA 1
ATOM 1443 C C . ALA A 1 193 ? 8.836 -20.891 -8.219 1 97 193 ALA A C 1
ATOM 1445 O O . ALA A 1 193 ? 8.68 -19.938 -8.992 1 97 193 ALA A O 1
ATOM 1446 N N . THR A 1 194 ? 8.305 -20.891 -7.027 1 97.62 194 THR A N 1
ATOM 1447 C CA . THR A 1 194 ? 7.465 -19.797 -6.57 1 97.62 194 THR A CA 1
ATOM 1448 C C . THR A 1 194 ? 8.297 -18.531 -6.328 1 97.62 194 THR A C 1
ATOM 1450 O O . THR A 1 194 ? 7.855 -17.422 -6.641 1 97.62 194 THR A O 1
ATOM 1453 N N . GLY A 1 195 ? 9.5 -18.703 -5.77 1 98.5 195 GLY A N 1
ATOM 1454 C CA . GLY A 1 195 ? 10.375 -17.547 -5.578 1 98.5 195 GLY A CA 1
ATOM 1455 C C . GLY A 1 195 ? 10.711 -16.828 -6.871 1 98.5 195 GLY A C 1
ATOM 1456 O O . GLY A 1 195 ? 10.641 -15.602 -6.941 1 98.5 195 GLY A O 1
ATOM 1457 N N . MET A 1 196 ? 11.023 -17.609 -7.895 1 98.31 196 MET A N 1
ATOM 1458 C CA . MET A 1 196 ? 11.352 -17.016 -9.188 1 98.31 196 MET A CA 1
ATOM 1459 C C . MET A 1 196 ? 10.109 -16.422 -9.852 1 98.31 196 MET A C 1
ATOM 1461 O O . MET A 1 196 ? 10.203 -15.414 -10.555 1 98.31 196 MET A O 1
ATOM 1465 N N . ASP A 1 197 ? 9 -17.031 -9.609 1 98 197 ASP A N 1
ATOM 1466 C CA . ASP A 1 197 ? 7.738 -16.453 -10.078 1 98 197 ASP A CA 1
ATOM 1467 C C . ASP A 1 197 ? 7.527 -15.055 -9.508 1 98 197 ASP A C 1
ATOM 1469 O O . ASP A 1 197 ? 7.215 -14.117 -10.242 1 98 197 ASP A O 1
ATOM 1473 N N . ALA A 1 198 ? 7.727 -14.953 -8.195 1 98.62 198 ALA A N 1
ATOM 1474 C CA . ALA A 1 198 ? 7.586 -13.664 -7.52 1 98.62 198 ALA A CA 1
ATOM 1475 C C . ALA A 1 198 ? 8.57 -12.641 -8.078 1 98.62 198 ALA A C 1
ATOM 1477 O O . ALA A 1 198 ? 8.211 -11.484 -8.305 1 98.62 198 ALA A O 1
ATOM 1478 N N . PHE A 1 199 ? 9.805 -13.117 -8.312 1 98.81 199 PHE A N 1
ATOM 1479 C CA . PHE A 1 199 ? 10.82 -12.234 -8.891 1 98.81 199 PHE A CA 1
ATOM 1480 C C . PHE A 1 199 ? 10.391 -11.766 -10.281 1 98.81 199 PHE A C 1
ATOM 1482 O O . PHE A 1 199 ? 10.547 -10.586 -10.617 1 98.81 199 PHE A O 1
ATOM 1489 N N . THR A 1 200 ? 9.852 -12.633 -11.047 1 98.75 200 THR A N 1
ATOM 1490 C CA . THR A 1 200 ? 9.398 -12.312 -12.391 1 98.75 200 THR A CA 1
ATOM 1491 C C . THR A 1 200 ? 8.258 -11.297 -12.359 1 98.75 200 THR A C 1
ATOM 1493 O O . THR A 1 200 ? 8.211 -10.375 -13.164 1 98.75 200 THR A O 1
ATOM 1496 N N . HIS A 1 201 ? 7.301 -11.5 -11.422 1 98.69 201 HIS A N 1
ATOM 1497 C CA . HIS A 1 201 ? 6.242 -10.516 -11.234 1 98.69 201 HIS A CA 1
ATOM 1498 C C . HIS A 1 201 ? 6.82 -9.117 -11.023 1 98.69 201 HIS A C 1
ATOM 1500 O O . HIS A 1 201 ? 6.402 -8.164 -11.68 1 98.69 201 HIS A O 1
ATOM 1506 N N . SER A 1 202 ? 7.789 -9.055 -10.148 1 98.69 202 SER A N 1
ATOM 1507 C CA . SER A 1 202 ? 8.367 -7.766 -9.773 1 98.69 202 SER A CA 1
ATOM 1508 C C . SER A 1 202 ? 9.133 -7.141 -10.93 1 98.69 202 SER A C 1
ATOM 1510 O O . SER A 1 202 ? 8.969 -5.957 -11.227 1 98.69 202 SER A O 1
ATOM 1512 N N . LEU A 1 203 ? 9.914 -7.938 -11.586 1 98.81 203 LEU A N 1
ATOM 1513 C CA . LEU A 1 203 ? 10.758 -7.414 -12.648 1 98.81 203 LEU A CA 1
ATOM 1514 C C . LEU A 1 203 ? 9.922 -6.992 -13.852 1 98.81 203 LEU A C 1
ATOM 1516 O O . LEU A 1 203 ? 10.141 -5.93 -14.43 1 98.81 203 LEU A O 1
ATOM 1520 N N . GLU A 1 204 ? 8.953 -7.812 -14.242 1 98.69 204 GLU A N 1
ATOM 1521 C CA . GLU A 1 204 ? 8.102 -7.465 -15.383 1 98.69 204 GLU A CA 1
ATOM 1522 C C . GLU A 1 204 ? 7.254 -6.238 -15.078 1 98.69 204 GLU A C 1
ATOM 1524 O O . GLU A 1 204 ? 7.016 -5.406 -15.953 1 98.69 204 GLU A O 1
ATOM 1529 N N . SER A 1 205 ? 6.773 -6.16 -13.852 1 98.5 205 SER A N 1
ATOM 1530 C CA . SER A 1 205 ? 6.023 -4.969 -13.477 1 98.5 205 SER A CA 1
ATOM 1531 C C . SER A 1 205 ? 6.895 -3.719 -13.555 1 98.5 205 SER A C 1
ATOM 1533 O O . SER A 1 205 ? 6.414 -2.645 -13.922 1 98.5 205 SER A O 1
ATOM 1535 N N . PHE A 1 206 ? 8.141 -3.855 -13.219 1 98.62 206 PHE A N 1
ATOM 1536 C CA . PHE A 1 206 ? 9.078 -2.742 -13.172 1 98.62 206 PHE A CA 1
ATOM 1537 C C . PHE A 1 206 ? 9.414 -2.26 -14.578 1 98.62 206 PHE A C 1
ATOM 1539 O O . PHE A 1 206 ? 9.625 -1.065 -14.797 1 98.62 206 PHE A O 1
ATOM 1546 N N . ILE A 1 207 ? 9.422 -3.168 -15.531 1 98.44 207 ILE A N 1
ATOM 1547 C CA . ILE A 1 207 ? 9.844 -2.785 -16.875 1 98.44 207 ILE A CA 1
ATOM 1548 C C . ILE A 1 207 ? 8.617 -2.574 -17.766 1 98.44 207 ILE A C 1
ATOM 1550 O O . ILE A 1 207 ? 8.742 -2.211 -18.938 1 98.44 207 ILE A O 1
ATOM 1554 N N . SER A 1 208 ? 7.395 -2.83 -17.234 1 98.19 208 SER A N 1
ATOM 1555 C CA . SER A 1 208 ? 6.137 -2.748 -17.969 1 98.19 208 SER A CA 1
ATOM 1556 C C . SER A 1 208 ? 5.914 -1.35 -18.547 1 98.19 208 SER A C 1
ATOM 1558 O O . SER A 1 208 ? 6.316 -0.357 -17.938 1 98.19 208 SER A O 1
ATOM 1560 N N . THR A 1 209 ? 5.25 -1.281 -19.672 1 97.31 209 THR A N 1
ATOM 1561 C CA . THR A 1 209 ? 4.859 0.011 -20.219 1 97.31 209 THR A CA 1
ATOM 1562 C C . THR A 1 209 ? 3.857 0.709 -19.312 1 97.31 209 THR A C 1
ATOM 1564 O O . THR A 1 209 ? 3.635 1.916 -19.438 1 97.31 209 THR A O 1
ATOM 1567 N N . LYS A 1 210 ? 3.314 -0.003 -18.359 1 97.19 210 LYS A N 1
ATOM 1568 C CA . LYS A 1 210 ? 2.34 0.552 -17.422 1 97.19 210 LYS A CA 1
ATOM 1569 C C . LYS A 1 210 ? 2.984 0.859 -16.078 1 97.19 210 LYS A C 1
ATOM 1571 O O . LYS A 1 210 ? 2.297 1.236 -15.125 1 97.19 210 LYS A O 1
ATOM 1576 N N . ALA A 1 211 ? 4.277 0.632 -16 1 98 211 ALA A N 1
ATOM 1577 C CA . ALA A 1 211 ? 4.988 0.936 -14.766 1 98 211 ALA A CA 1
ATOM 1578 C C . ALA A 1 211 ? 4.723 2.371 -14.32 1 98 211 ALA A C 1
ATOM 1580 O O . ALA A 1 211 ? 4.625 3.277 -15.148 1 98 211 ALA A O 1
ATOM 1581 N N . ASN A 1 212 ? 4.566 2.631 -13.109 1 97.88 212 ASN A N 1
ATOM 1582 C CA . ASN A 1 212 ? 4.277 3.922 -12.492 1 97.88 212 ASN A CA 1
ATOM 1583 C C . ASN A 1 212 ? 4.949 4.051 -11.125 1 97.88 212 ASN A C 1
ATOM 1585 O O . ASN A 1 212 ? 5.516 3.084 -10.617 1 97.88 212 ASN A O 1
ATOM 1589 N N . PRO A 1 213 ? 4.906 5.199 -10.484 1 97 213 PRO A N 1
ATOM 1590 C CA . PRO A 1 213 ? 5.656 5.426 -9.242 1 97 213 PRO A CA 1
ATOM 1591 C C . PRO A 1 213 ? 5.246 4.477 -8.125 1 97 213 PRO A C 1
ATOM 1593 O O . PRO A 1 213 ? 6.086 4.055 -7.324 1 97 213 PRO A O 1
ATOM 1596 N N . ILE A 1 214 ? 4.02 4.105 -8.047 1 97.94 214 ILE A N 1
ATOM 1597 C CA . ILE A 1 214 ? 3.553 3.217 -6.984 1 97.94 214 ILE A CA 1
ATOM 1598 C C . ILE A 1 214 ? 4.039 1.794 -7.254 1 97.94 214 ILE A C 1
ATOM 1600 O O . ILE A 1 214 ? 4.617 1.154 -6.371 1 97.94 214 ILE A O 1
ATOM 1604 N N . SER A 1 215 ? 3.818 1.3 -8.5 1 98.25 215 SER A N 1
ATOM 1605 C CA . SER A 1 215 ? 4.258 -0.05 -8.836 1 98.25 215 SER A CA 1
ATOM 1606 C C . SER A 1 215 ? 5.773 -0.182 -8.727 1 98.25 215 SER A C 1
ATOM 1608 O O . SER A 1 215 ? 6.281 -1.229 -8.312 1 98.25 215 SER A O 1
ATOM 1610 N N . ASP A 1 216 ? 6.504 0.913 -9.109 1 98.38 216 ASP A N 1
ATOM 1611 C CA . ASP A 1 216 ? 7.965 0.885 -9.055 1 98.38 216 ASP A CA 1
ATOM 1612 C C . ASP A 1 216 ? 8.453 0.692 -7.617 1 98.38 216 ASP A C 1
ATOM 1614 O O . ASP A 1 216 ? 9.406 -0.048 -7.375 1 98.38 216 ASP A O 1
ATOM 1618 N N . MET A 1 217 ? 7.812 1.365 -6.691 1 98.19 217 MET A N 1
ATOM 1619 C CA . MET A 1 217 ? 8.195 1.227 -5.289 1 98.19 217 MET A CA 1
ATOM 1620 C C . MET A 1 217 ? 8.062 -0.221 -4.828 1 98.19 217 MET A C 1
ATOM 1622 O O . MET A 1 217 ? 9 -0.795 -4.281 1 98.19 217 MET A O 1
ATOM 1626 N N . PHE A 1 218 ? 6.938 -0.802 -5.098 1 98.69 218 PHE A N 1
ATOM 1627 C CA . PHE A 1 218 ? 6.691 -2.178 -4.684 1 98.69 218 PHE A CA 1
ATOM 1628 C C . PHE A 1 218 ? 7.617 -3.139 -5.422 1 98.69 218 PHE A C 1
ATOM 1630 O O . PHE A 1 218 ? 8.164 -4.066 -4.824 1 98.69 218 PHE A O 1
ATOM 1637 N N . ALA A 1 219 ? 7.766 -2.939 -6.723 1 98.81 219 ALA A N 1
ATOM 1638 C CA . ALA A 1 219 ? 8.586 -3.828 -7.543 1 98.81 219 ALA A CA 1
ATOM 1639 C C . ALA A 1 219 ? 10.039 -3.838 -7.055 1 98.81 219 ALA A C 1
ATOM 1641 O O . ALA A 1 219 ? 10.633 -4.906 -6.883 1 98.81 219 ALA A O 1
ATOM 1642 N N . LEU A 1 220 ? 10.602 -2.658 -6.812 1 98.56 220 LEU A N 1
ATOM 1643 C CA . LEU A 1 220 ? 12 -2.562 -6.418 1 98.56 220 LEU A CA 1
ATOM 1644 C C . LEU A 1 220 ? 12.211 -3.152 -5.027 1 98.56 220 LEU A C 1
ATOM 1646 O O . LEU A 1 220 ? 13.219 -3.824 -4.781 1 98.56 220 LEU A O 1
ATOM 1650 N N . GLU A 1 221 ? 11.266 -2.9 -4.102 1 98.69 221 GLU A N 1
ATOM 1651 C CA . GLU A 1 221 ? 11.398 -3.504 -2.777 1 98.69 221 GLU A CA 1
ATOM 1652 C C . GLU A 1 221 ? 11.258 -5.02 -2.848 1 98.69 221 GLU A C 1
ATOM 1654 O O . GLU A 1 221 ? 11.961 -5.746 -2.133 1 98.69 221 G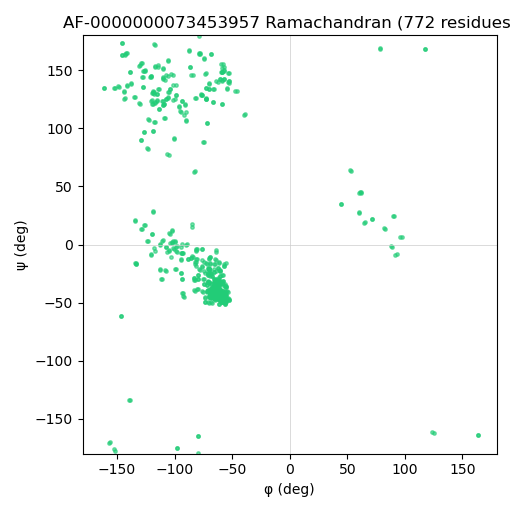LU A O 1
ATOM 1659 N N . SER A 1 222 ? 10.375 -5.488 -3.668 1 98.81 222 SER A N 1
ATOM 1660 C CA . SER A 1 222 ? 10.234 -6.918 -3.91 1 98.81 222 SER A CA 1
ATOM 1661 C C . SER A 1 222 ? 11.531 -7.523 -4.438 1 98.81 222 SER A C 1
ATOM 1663 O O . SER A 1 222 ? 12.008 -8.531 -3.914 1 98.81 222 SER A O 1
ATOM 1665 N N . ILE A 1 223 ? 12.102 -6.883 -5.449 1 98.81 223 ILE A N 1
ATOM 1666 C CA . ILE A 1 223 ? 13.352 -7.332 -6.055 1 98.81 223 ILE A CA 1
ATOM 1667 C C . ILE A 1 223 ? 14.445 -7.383 -4.992 1 98.81 223 ILE A C 1
ATOM 1669 O O . ILE A 1 223 ? 15.195 -8.359 -4.914 1 98.81 223 ILE A O 1
ATOM 1673 N N . ARG A 1 224 ? 14.508 -6.383 -4.152 1 98.44 224 ARG A N 1
ATOM 1674 C CA . ARG A 1 224 ? 15.523 -6.328 -3.109 1 98.44 224 ARG A CA 1
ATOM 1675 C C . ARG A 1 224 ? 15.391 -7.508 -2.152 1 98.44 224 ARG A C 1
ATOM 1677 O O . ARG A 1 224 ? 16.359 -8.227 -1.904 1 98.44 224 ARG A O 1
ATOM 1684 N N . LEU A 1 225 ? 14.188 -7.742 -1.624 1 98.69 225 LEU A N 1
ATOM 1685 C CA . LEU A 1 225 ? 13.938 -8.781 -0.628 1 98.69 225 LEU A CA 1
ATOM 1686 C C . LEU A 1 225 ? 14.188 -10.164 -1.213 1 98.69 225 LEU A C 1
ATOM 1688 O O . LEU A 1 225 ? 14.844 -11 -0.583 1 98.69 225 LEU A O 1
ATOM 1692 N N . ILE A 1 226 ? 13.695 -10.422 -2.438 1 98.75 226 ILE A N 1
ATOM 1693 C CA . ILE A 1 226 ? 13.789 -11.742 -3.051 1 98.75 226 ILE A CA 1
ATOM 1694 C C . ILE A 1 226 ? 15.242 -12.031 -3.416 1 98.75 226 ILE A C 1
ATOM 1696 O O . ILE A 1 226 ? 15.75 -13.125 -3.143 1 98.75 226 ILE A O 1
ATOM 1700 N N . SER A 1 227 ? 15.891 -11.047 -4.004 1 98.38 227 SER A N 1
ATOM 1701 C CA . SER A 1 227 ? 17.281 -11.242 -4.402 1 98.38 227 SER A CA 1
ATOM 1702 C C . SER A 1 227 ? 18.156 -11.562 -3.199 1 98.38 227 SER A C 1
ATOM 1704 O O . SER A 1 227 ? 19.109 -12.336 -3.309 1 98.38 227 SER A O 1
ATOM 1706 N N . ALA A 1 228 ? 17.828 -11.039 -2.059 1 97.88 228 ALA A N 1
ATOM 1707 C CA . ALA A 1 228 ? 18.656 -11.195 -0.865 1 97.88 228 ALA A CA 1
ATOM 1708 C C . ALA A 1 228 ? 18.344 -12.516 -0.153 1 97.88 228 ALA A C 1
ATOM 1710 O O . ALA A 1 228 ? 19.109 -12.953 0.708 1 97.88 228 ALA A O 1
ATOM 1711 N N . SER A 1 229 ? 17.25 -13.195 -0.579 1 98.62 229 SER A N 1
ATOM 1712 C CA . SER A 1 229 ? 16.797 -14.234 0.345 1 98.62 229 SER A CA 1
ATOM 1713 C C . SER A 1 229 ? 16.5 -15.531 -0.391 1 98.62 229 SER A C 1
ATOM 1715 O O . SER A 1 229 ? 16.375 -16.594 0.231 1 98.62 229 SER A O 1
ATOM 1717 N N . ILE A 1 230 ? 16.344 -15.531 -1.704 1 98.5 230 ILE A N 1
ATOM 1718 C CA . ILE A 1 230 ? 15.805 -16.672 -2.426 1 98.5 230 ILE A CA 1
ATOM 1719 C C . ILE A 1 230 ? 16.75 -17.875 -2.283 1 98.5 230 ILE A C 1
ATOM 1721 O O . ILE A 1 230 ? 16.297 -19 -2.082 1 98.5 230 ILE A O 1
ATOM 1725 N N . VAL A 1 231 ? 18.047 -17.688 -2.363 1 98.56 231 VAL A N 1
ATOM 1726 C CA . VAL A 1 231 ? 19.016 -18.766 -2.271 1 98.56 231 VAL A CA 1
ATOM 1727 C C . VAL A 1 231 ? 19.016 -19.344 -0.854 1 98.56 231 VAL A C 1
ATOM 1729 O O . VAL A 1 231 ? 19 -20.562 -0.666 1 98.56 231 VAL A O 1
ATOM 1732 N N . GLU A 1 232 ? 19 -18.406 0.136 1 98.44 232 GLU A N 1
ATOM 1733 C CA . GLU A 1 232 ? 18.953 -18.859 1.523 1 98.44 232 GLU A CA 1
ATOM 1734 C C . GLU A 1 232 ? 17.688 -19.656 1.803 1 98.44 232 GLU A C 1
ATOM 1736 O O . GLU A 1 232 ? 17.719 -20.688 2.463 1 98.44 232 GLU A O 1
ATOM 1741 N N . ALA A 1 233 ? 16.547 -19.203 1.345 1 98.31 233 ALA A N 1
ATOM 1742 C CA . ALA A 1 233 ? 15.273 -19.891 1.55 1 98.31 233 ALA A CA 1
ATOM 1743 C C . ALA A 1 233 ? 15.289 -21.266 0.891 1 98.31 233 ALA A C 1
ATOM 1745 O O . ALA A 1 233 ? 14.688 -22.219 1.397 1 98.31 233 ALA A O 1
ATOM 1746 N N . TYR A 1 234 ? 15.969 -21.375 -0.207 1 98.25 234 TYR A N 1
ATOM 1747 C CA . TYR A 1 234 ? 16.094 -22.625 -0.954 1 98.25 234 TYR A CA 1
ATOM 1748 C C . TYR A 1 234 ? 17.031 -23.594 -0.248 1 98.25 234 TYR A C 1
ATOM 1750 O O . TYR A 1 234 ? 16.703 -24.766 -0.08 1 98.25 234 TYR A O 1
ATOM 1758 N N . GLU A 1 235 ? 18.141 -23.125 0.19 1 98.06 235 GLU A N 1
ATOM 1759 C CA . GLU A 1 235 ? 19.172 -23.969 0.777 1 98.06 235 GLU A CA 1
ATOM 1760 C C . GLU A 1 235 ? 18.844 -24.328 2.227 1 98.06 235 GLU A C 1
ATOM 1762 O O . GLU A 1 235 ? 19.125 -25.422 2.686 1 98.06 235 GLU A O 1
ATOM 1767 N N . ASN A 1 236 ? 18.312 -23.375 2.918 1 97.5 236 ASN A N 1
ATOM 1768 C CA . ASN A 1 236 ? 17.906 -23.531 4.312 1 97.5 236 ASN A CA 1
ATOM 1769 C C . ASN A 1 236 ? 16.438 -23.188 4.504 1 97.5 236 ASN A C 1
ATOM 1771 O O . ASN A 1 236 ? 16.094 -22.141 5.059 1 97.5 236 ASN A O 1
ATOM 1775 N N . GLY A 1 237 ? 15.617 -24.203 4.207 1 95.81 237 GLY A N 1
ATOM 1776 C CA . GLY A 1 237 ? 14.18 -24.016 4.211 1 95.81 237 GLY A CA 1
ATOM 1777 C C . GLY A 1 237 ? 13.625 -23.672 5.582 1 95.81 237 GLY A C 1
ATOM 1778 O O . GLY A 1 237 ? 12.477 -23.234 5.703 1 95.81 237 GLY A O 1
ATOM 1779 N N . SER A 1 238 ? 14.445 -23.672 6.637 1 96.25 238 SER A N 1
ATOM 1780 C CA . SER A 1 238 ? 13.984 -23.422 7.996 1 96.25 238 SER A CA 1
ATOM 1781 C C . SER A 1 238 ? 14.352 -22 8.445 1 96.25 238 SER A C 1
ATOM 1783 O O . SER A 1 238 ? 14.055 -21.609 9.578 1 96.25 238 SER A O 1
ATOM 1785 N N . SER A 1 239 ? 14.977 -21.25 7.555 1 97.5 239 SER A N 1
ATOM 1786 C CA . SER A 1 239 ? 15.336 -19.875 7.887 1 97.5 239 SER A CA 1
ATOM 1787 C C . SER A 1 239 ? 14.102 -18.984 7.93 1 97.5 239 SER A C 1
ATOM 1789 O O . SER A 1 239 ? 13.625 -18.531 6.887 1 97.5 239 SER A O 1
ATOM 1791 N N . ILE A 1 240 ? 13.656 -18.641 9.078 1 97.12 240 ILE A N 1
ATOM 1792 C CA . ILE A 1 240 ? 12.445 -17.844 9.258 1 97.12 240 ILE A CA 1
ATOM 1793 C C . ILE A 1 240 ? 12.617 -16.484 8.594 1 97.12 240 ILE A C 1
ATOM 1795 O O . ILE A 1 240 ? 11.695 -15.992 7.934 1 97.12 240 ILE A O 1
ATOM 1799 N N . GLN A 1 241 ? 13.805 -15.922 8.734 1 97.19 241 GLN A N 1
ATOM 1800 C CA . GLN A 1 241 ? 14.055 -14.609 8.164 1 97.19 241 GLN A CA 1
ATOM 1801 C C . GLN A 1 241 ? 13.992 -14.641 6.641 1 97.19 241 GLN A C 1
ATOM 1803 O O . GLN A 1 241 ? 13.383 -13.766 6.02 1 97.19 241 GLN A O 1
ATOM 1808 N N . ALA A 1 242 ? 14.625 -15.633 6.043 1 98.25 242 ALA A N 1
ATOM 1809 C CA . ALA A 1 242 ? 14.57 -15.766 4.59 1 98.25 242 ALA A CA 1
ATOM 1810 C C . ALA A 1 242 ? 13.141 -15.992 4.113 1 98.25 242 ALA A C 1
ATOM 1812 O O . ALA A 1 242 ? 12.719 -15.414 3.107 1 98.25 242 ALA A O 1
ATOM 1813 N N . ARG A 1 243 ? 12.43 -16.844 4.883 1 98.5 243 ARG A N 1
ATOM 1814 C CA . ARG A 1 243 ? 11.039 -17.141 4.531 1 98.5 243 ARG A CA 1
ATOM 1815 C C . ARG A 1 243 ? 10.172 -15.891 4.648 1 98.5 243 ARG A C 1
ATOM 1817 O O . ARG A 1 243 ? 9.289 -15.656 3.82 1 98.5 243 ARG A O 1
ATOM 1824 N N . GLU A 1 244 ? 10.406 -15.086 5.629 1 98.31 244 GLU A N 1
ATOM 1825 C CA . GLU A 1 244 ? 9.656 -13.844 5.789 1 98.31 244 GLU A CA 1
ATOM 1826 C C . GLU A 1 244 ? 9.945 -12.875 4.648 1 98.31 244 GLU A C 1
ATOM 1828 O O . GLU A 1 244 ? 9.031 -12.258 4.102 1 98.31 244 GLU A O 1
ATOM 1833 N N . ASN A 1 245 ? 11.242 -12.742 4.305 1 98.5 245 ASN A N 1
ATOM 1834 C CA . ASN A 1 245 ? 11.625 -11.867 3.201 1 98.5 245 ASN A CA 1
ATOM 1835 C C . ASN A 1 245 ? 10.992 -12.312 1.886 1 98.5 245 ASN A C 1
ATOM 1837 O O . ASN A 1 245 ? 10.516 -11.492 1.106 1 98.5 245 ASN A O 1
ATOM 1841 N N . MET A 1 246 ? 11.008 -13.625 1.693 1 98.81 246 MET A N 1
ATOM 1842 C CA . MET A 1 246 ? 10.414 -14.164 0.471 1 98.81 246 MET A CA 1
ATOM 1843 C C . MET A 1 246 ? 8.914 -13.906 0.434 1 98.81 246 MET A C 1
ATOM 1845 O O . MET A 1 246 ? 8.367 -13.555 -0.613 1 98.81 246 MET A O 1
ATOM 1849 N N . LEU A 1 247 ? 8.289 -14.094 1.558 1 98.69 247 LEU A N 1
ATOM 1850 C CA . LEU A 1 247 ? 6.84 -13.906 1.654 1 98.69 247 LEU A CA 1
ATOM 1851 C C . LEU A 1 247 ? 6.465 -12.453 1.405 1 98.69 247 LEU A C 1
ATOM 1853 O O . LEU A 1 247 ? 5.566 -12.164 0.61 1 98.69 247 LEU A O 1
ATOM 1857 N N . LEU A 1 248 ? 7.148 -11.508 2.014 1 98.62 248 LEU A N 1
ATOM 1858 C CA . LEU A 1 248 ? 6.922 -10.086 1.788 1 98.62 248 LEU A CA 1
ATOM 1859 C C . LEU A 1 248 ? 7.254 -9.703 0.351 1 98.62 248 LEU A C 1
ATOM 1861 O O . LEU A 1 248 ? 6.527 -8.93 -0.274 1 98.62 248 LEU A O 1
ATOM 1865 N N . GLY A 1 249 ? 8.391 -10.234 -0.078 1 98.81 249 GLY A N 1
ATOM 1866 C CA . GLY A 1 249 ? 8.766 -9.984 -1.463 1 98.81 249 GLY A CA 1
ATOM 1867 C C . GLY A 1 249 ? 7.691 -10.414 -2.449 1 98.81 249 GLY A C 1
ATOM 1868 O O . GLY A 1 249 ? 7.383 -9.68 -3.393 1 98.81 249 GLY A O 1
ATOM 1869 N N . SER A 1 250 ? 7.168 -11.602 -2.238 1 98.81 250 SER A N 1
ATOM 1870 C CA . SER A 1 250 ? 6.094 -12.109 -3.086 1 98.81 250 SER A CA 1
ATOM 1871 C C . SER A 1 250 ? 4.859 -11.219 -3.004 1 98.81 250 SER A C 1
ATOM 1873 O O . SER A 1 250 ? 4.234 -10.914 -4.023 1 98.81 250 SER A O 1
ATOM 1875 N N . THR A 1 251 ? 4.492 -10.773 -1.825 1 98.81 251 THR A N 1
ATOM 1876 C CA . THR A 1 251 ? 3.342 -9.898 -1.622 1 98.81 251 THR A CA 1
ATOM 1877 C C . THR A 1 251 ? 3.541 -8.57 -2.346 1 98.81 251 THR A C 1
ATOM 1879 O O . THR A 1 251 ? 2.641 -8.094 -3.041 1 98.81 251 THR A O 1
ATOM 1882 N N . TYR A 1 252 ? 4.734 -7.996 -2.211 1 98.81 252 TYR A N 1
ATOM 1883 C CA . TYR A 1 252 ? 5.035 -6.746 -2.9 1 98.81 252 TYR A CA 1
ATOM 1884 C C . TYR A 1 252 ? 5.027 -6.941 -4.414 1 98.81 252 TYR A C 1
ATOM 1886 O O . TYR A 1 252 ? 4.59 -6.059 -5.156 1 98.81 252 TYR A O 1
ATOM 1894 N N . GLY A 1 253 ? 5.559 -8.078 -4.867 1 98.69 253 GLY A N 1
ATOM 1895 C CA . GLY A 1 253 ? 5.441 -8.398 -6.281 1 98.69 253 GLY A CA 1
ATOM 1896 C C . GLY A 1 253 ? 4.008 -8.438 -6.77 1 98.69 253 GLY A C 1
ATOM 1897 O O . GLY A 1 253 ? 3.709 -7.965 -7.867 1 98.69 253 GLY A O 1
ATOM 1898 N N . GLY A 1 254 ? 3.143 -9.023 -5.953 1 98.38 254 GLY A N 1
ATOM 1899 C CA . GLY A 1 254 ? 1.722 -9.008 -6.258 1 98.38 254 GLY A CA 1
ATOM 1900 C C . GLY A 1 254 ? 1.141 -7.609 -6.34 1 98.38 254 GLY A C 1
ATOM 1901 O O . GLY A 1 254 ? 0.358 -7.309 -7.246 1 98.38 254 GLY A O 1
ATOM 1902 N N . MET A 1 255 ? 1.539 -6.762 -5.441 1 98.44 255 MET A N 1
ATOM 1903 C CA . MET A 1 255 ? 1.063 -5.383 -5.445 1 98.44 255 MET A CA 1
ATOM 1904 C C . MET A 1 255 ? 1.574 -4.637 -6.672 1 98.44 255 MET A C 1
ATOM 1906 O O . MET A 1 255 ? 0.84 -3.854 -7.277 1 98.44 255 MET A O 1
ATOM 1910 N N . ALA A 1 256 ? 2.805 -4.891 -7.02 1 98.38 256 ALA A N 1
ATOM 1911 C CA . ALA A 1 256 ? 3.373 -4.273 -8.211 1 98.38 256 ALA A CA 1
ATOM 1912 C C . ALA A 1 256 ? 2.619 -4.703 -9.469 1 98.38 256 ALA A C 1
ATOM 1914 O O . ALA A 1 256 ? 2.279 -3.871 -10.312 1 98.38 256 ALA A O 1
ATOM 1915 N N . LEU A 1 257 ? 2.363 -5.98 -9.547 1 96.31 257 LEU A N 1
ATOM 1916 C CA . LEU A 1 257 ? 1.71 -6.531 -10.734 1 96.31 257 LEU A CA 1
ATOM 1917 C C . LEU A 1 257 ? 0.286 -6 -10.859 1 96.31 257 LEU A C 1
ATOM 1919 O O . LEU A 1 257 ? -0.201 -5.785 -11.977 1 96.31 257 LEU A O 1
ATOM 1923 N N . THR A 1 258 ? -0.374 -5.738 -9.75 1 94.12 258 THR A N 1
ATOM 1924 C CA . THR A 1 258 ? -1.719 -5.172 -9.75 1 94.12 258 THR A CA 1
ATOM 1925 C C . THR A 1 258 ? -1.713 -3.77 -10.352 1 94.12 258 THR A C 1
ATOM 1927 O O . THR A 1 258 ? -2.66 -3.379 -11.039 1 94.12 258 THR A O 1
ATOM 1930 N N . ALA A 1 259 ? -0.62 -3.088 -10.172 1 94.44 259 ALA A N 1
ATOM 1931 C CA . ALA A 1 259 ? -0.547 -1.678 -10.547 1 94.44 259 ALA A CA 1
ATOM 1932 C C . ALA A 1 259 ? 0.035 -1.515 -11.945 1 94.44 259 ALA A C 1
ATOM 1934 O O . ALA A 1 259 ? -0.24 -0.524 -12.625 1 94.44 259 ALA A O 1
ATOM 1935 N N . ALA A 1 260 ? 0.818 -2.49 -12.414 1 96.81 260 ALA A N 1
ATOM 1936 C CA . ALA A 1 260 ? 1.553 -2.248 -13.648 1 96.81 260 ALA A CA 1
ATOM 1937 C C . ALA A 1 260 ? 1.426 -3.432 -14.602 1 96.81 260 ALA A C 1
ATOM 1939 O O . ALA A 1 260 ? 1.725 -3.314 -15.797 1 96.81 260 ALA A O 1
ATOM 1940 N N . GLY A 1 261 ? 0.983 -4.609 -14.039 1 95 261 GLY A N 1
ATOM 1941 C CA . GLY A 1 261 ? 0.83 -5.797 -14.867 1 95 261 GLY A CA 1
ATOM 1942 C C . GLY A 1 261 ? 2.145 -6.496 -15.156 1 95 261 GLY A C 1
ATOM 1943 O O . GLY A 1 261 ? 3.215 -5.977 -14.828 1 95 261 GLY A O 1
ATOM 1944 N N . THR A 1 262 ? 2.033 -7.691 -15.688 1 96.25 262 THR A N 1
ATOM 1945 C CA . THR A 1 262 ? 3.188 -8.414 -16.203 1 96.25 262 THR A CA 1
ATOM 1946 C C . THR A 1 262 ? 3.303 -8.242 -17.719 1 96.25 262 THR A C 1
ATOM 1948 O O . THR A 1 262 ? 2.609 -7.402 -18.312 1 96.25 262 THR A O 1
ATOM 1951 N N . ALA A 1 263 ? 4.262 -8.938 -18.328 1 97.75 263 ALA A N 1
ATOM 1952 C CA . ALA A 1 263 ? 4.574 -8.641 -19.734 1 97.75 263 ALA A CA 1
ATOM 1953 C C . ALA A 1 263 ? 4.812 -9.922 -20.516 1 97.75 263 ALA A C 1
ATOM 1955 O O . ALA A 1 263 ? 4.008 -10.859 -20.469 1 97.75 263 ALA A O 1
ATOM 1956 N N . ALA A 1 264 ? 5.828 -9.961 -21.281 1 98.56 264 ALA A N 1
ATOM 1957 C CA . ALA A 1 264 ? 6.031 -11 -22.281 1 98.56 264 ALA A CA 1
ATOM 1958 C C . ALA A 1 264 ? 6.379 -12.336 -21.641 1 98.56 264 ALA A C 1
ATOM 1960 O O . ALA A 1 264 ? 6 -13.398 -22.141 1 98.56 264 ALA A O 1
ATOM 1961 N N . VAL A 1 265 ? 7.121 -12.359 -20.516 1 98.38 265 VAL A N 1
ATOM 1962 C CA . VAL A 1 265 ? 7.469 -13.617 -19.875 1 98.38 265 VAL A CA 1
ATOM 1963 C C . VAL A 1 265 ? 6.195 -14.398 -19.547 1 98.38 265 VAL A C 1
ATOM 1965 O O . VAL A 1 265 ? 6.051 -15.555 -19.938 1 98.38 265 VAL A O 1
ATOM 1968 N N . HIS A 1 266 ? 5.273 -13.727 -18.891 1 96.12 266 HIS A N 1
ATOM 1969 C CA . HIS A 1 266 ? 4.02 -14.367 -18.516 1 96.12 266 HIS A CA 1
ATOM 1970 C C . HIS A 1 266 ? 3.205 -14.766 -19.734 1 96.12 266 HIS A C 1
ATOM 1972 O O . HIS A 1 266 ? 2.631 -15.852 -19.781 1 96.12 266 HIS A O 1
ATOM 1978 N N . ALA A 1 267 ? 3.156 -13.859 -20.703 1 94.75 267 ALA A N 1
ATOM 1979 C CA . ALA A 1 267 ? 2.402 -14.164 -21.922 1 94.75 267 ALA A CA 1
ATOM 1980 C C . ALA A 1 267 ? 2.914 -15.438 -22.578 1 94.75 267 ALA A C 1
ATOM 1982 O O . ALA A 1 267 ? 2.123 -16.266 -23.031 1 94.75 267 ALA A O 1
ATOM 1983 N N . LEU A 1 268 ? 4.207 -15.625 -22.656 1 96.56 268 LEU A N 1
ATOM 1984 C CA . LEU A 1 268 ? 4.824 -16.766 -23.328 1 96.56 268 LEU A CA 1
ATOM 1985 C C . LEU A 1 268 ? 4.758 -18.016 -22.438 1 96.56 268 LEU A C 1
ATOM 1987 O O . LEU A 1 268 ? 4.871 -19.141 -22.938 1 96.56 268 LEU A O 1
ATOM 1991 N N . ALA A 1 269 ? 4.594 -17.797 -21.125 1 94.38 269 ALA A N 1
ATOM 1992 C CA . ALA A 1 269 ? 4.555 -18.922 -20.172 1 94.38 269 ALA A CA 1
ATOM 1993 C C . ALA A 1 269 ? 3.18 -19.578 -20.172 1 94.38 269 ALA A C 1
ATOM 1995 O O . ALA A 1 269 ? 3.066 -20.781 -19.906 1 94.38 269 ALA A O 1
ATOM 1996 N N . TYR A 1 270 ? 2.148 -18.844 -20.516 1 89.31 270 TYR A N 1
ATOM 1997 C CA . TYR A 1 270 ? 0.777 -19.328 -20.391 1 89.31 270 TYR A CA 1
ATOM 1998 C C . TYR A 1 270 ? 0.558 -20.594 -21.219 1 89.31 270 TYR A C 1
ATOM 2000 O O . TYR A 1 270 ? 0.073 -21.609 -20.703 1 89.31 270 TYR A O 1
ATOM 2008 N N . PRO A 1 271 ? 0.987 -20.609 -22.469 1 89.56 271 PRO A N 1
ATOM 2009 C CA . PRO A 1 271 ? 0.756 -21.812 -23.266 1 89.56 271 PRO A CA 1
ATOM 2010 C C . PRO A 1 271 ? 1.563 -23.016 -22.766 1 89.56 271 PRO A C 1
ATOM 2012 O O . PRO A 1 271 ? 1.154 -24.156 -22.953 1 89.56 271 PRO A O 1
ATOM 2015 N N . LEU A 1 272 ? 2.717 -22.797 -22.125 1 91.31 272 LEU A N 1
ATOM 2016 C CA . LEU A 1 272 ? 3.566 -23.875 -21.625 1 91.31 272 LEU A CA 1
ATOM 2017 C C . LEU A 1 272 ? 2.898 -24.594 -20.453 1 91.31 272 LEU A C 1
ATOM 2019 O O . LEU A 1 272 ? 2.994 -25.812 -20.328 1 91.31 272 LEU A O 1
ATOM 2023 N N . GLY A 1 273 ? 2.303 -23.828 -19.547 1 83.56 273 GLY A N 1
ATOM 2024 C CA . GLY A 1 273 ? 1.596 -24.406 -18.422 1 83.56 273 GLY A CA 1
ATOM 2025 C C . GLY A 1 273 ? 0.376 -25.219 -18.828 1 83.56 273 GLY A C 1
ATOM 2026 O O . GLY A 1 273 ? 0.169 -26.328 -18.344 1 83.56 273 GLY A O 1
ATOM 2027 N N . GLY A 1 274 ? -0.428 -24.734 -19.734 1 77.69 274 GLY A N 1
ATOM 2028 C CA . GLY A 1 274 ? -1.653 -25.391 -20.172 1 77.69 274 GLY A CA 1
ATOM 2029 C C . GLY A 1 274 ? -1.407 -26.703 -20.906 1 77.69 274 GLY A C 1
ATOM 2030 O O . GLY A 1 274 ? -1.916 -27.75 -20.5 1 77.69 274 GLY A O 1
ATOM 2031 N N . LYS A 1 275 ? -0.476 -26.781 -21.766 1 80.56 275 LYS A N 1
ATOM 2032 C CA . LYS A 1 275 ? -0.278 -27.891 -22.688 1 80.56 275 LYS A CA 1
ATOM 2033 C C . LYS A 1 275 ? 0.701 -28.906 -22.109 1 80.56 275 LYS A C 1
ATOM 2035 O O . LYS A 1 275 ? 0.552 -30.109 -22.312 1 80.56 275 LYS A O 1
ATOM 2040 N N . TYR A 1 276 ? 1.637 -28.453 -21.281 1 86.19 276 TYR A N 1
ATOM 2041 C CA . TYR A 1 276 ? 2.719 -29.359 -20.906 1 86.19 276 TYR A CA 1
ATOM 2042 C C . TYR A 1 276 ? 2.809 -29.5 -19.391 1 86.19 276 TYR A C 1
ATOM 2044 O O . TYR A 1 276 ? 3.781 -30.047 -18.875 1 86.19 276 TYR A O 1
ATOM 2052 N N . ARG A 1 277 ? 1.901 -28.875 -18.703 1 81.12 277 ARG A N 1
ATOM 2053 C CA . ARG A 1 277 ? 1.752 -28.969 -17.25 1 81.12 277 ARG A CA 1
ATOM 2054 C C . ARG A 1 277 ? 3.016 -28.5 -16.531 1 81.12 277 ARG A C 1
ATOM 2056 O O . ARG A 1 277 ? 3.441 -29.109 -15.555 1 81.12 277 ARG A O 1
ATOM 2063 N N . ILE A 1 278 ? 3.74 -27.594 -17.219 1 88.5 278 ILE A N 1
ATOM 2064 C CA . ILE A 1 278 ? 4.863 -26.922 -16.562 1 88.5 278 ILE A CA 1
ATOM 2065 C C . ILE A 1 278 ? 4.344 -25.906 -15.547 1 88.5 278 ILE A C 1
ATOM 2067 O O . ILE A 1 278 ? 3.482 -25.078 -15.859 1 88.5 278 ILE A O 1
ATOM 2071 N N . SER A 1 279 ? 4.789 -26.016 -14.328 1 87.25 279 SER A N 1
ATOM 2072 C CA . SER A 1 279 ? 4.34 -25.062 -13.312 1 87.25 279 SER A CA 1
ATOM 2073 C C . SER A 1 279 ? 4.688 -23.625 -13.711 1 87.25 279 SER A C 1
ATOM 2075 O O . SER A 1 279 ? 5.68 -23.391 -14.406 1 87.25 279 SER A O 1
ATOM 2077 N N . HIS A 1 280 ? 3.895 -22.719 -13.32 1 88.38 280 HIS A N 1
ATOM 2078 C CA . HIS A 1 280 ? 3.977 -21.312 -13.711 1 88.38 280 HIS A CA 1
ATOM 2079 C C . HIS A 1 280 ? 5.352 -20.734 -13.398 1 88.38 280 HIS A C 1
ATOM 2081 O O . HIS A 1 280 ? 5.98 -20.125 -14.266 1 88.38 280 HIS A O 1
ATOM 2087 N N . GLY A 1 281 ? 5.855 -20.984 -12.203 1 93.31 281 GLY A N 1
ATOM 2088 C CA . GLY A 1 281 ? 7.148 -20.469 -11.773 1 93.31 281 GLY A CA 1
ATOM 2089 C C . GLY A 1 281 ? 8.305 -21 -12.594 1 93.31 281 GLY A C 1
ATOM 2090 O O . GLY A 1 281 ? 9.25 -20.281 -12.898 1 93.31 281 GLY A O 1
ATOM 2091 N N . VAL A 1 282 ? 8.227 -22.266 -12.961 1 95.5 282 VAL A N 1
ATOM 2092 C CA . VAL A 1 282 ? 9.273 -22.906 -13.766 1 95.5 282 VAL A CA 1
ATOM 2093 C C . VAL A 1 282 ? 9.258 -22.328 -15.18 1 95.5 282 VAL A C 1
ATOM 2095 O O . VAL A 1 282 ? 10.305 -21.969 -15.719 1 95.5 282 VAL A O 1
ATOM 2098 N N . ALA A 1 283 ? 8.078 -22.219 -15.734 1 95.19 283 ALA A N 1
ATOM 2099 C CA . ALA A 1 283 ? 7.953 -21.656 -17.078 1 95.19 283 ALA A CA 1
ATOM 2100 C C . ALA A 1 283 ? 8.492 -20.234 -17.125 1 95.19 283 ALA A C 1
ATOM 2102 O O . ALA A 1 283 ? 9.266 -19.891 -18.031 1 95.19 283 ALA A O 1
ATOM 2103 N N . ASN A 1 284 ? 8.078 -19.406 -16.188 1 97.06 284 ASN A N 1
ATOM 2104 C CA . ASN A 1 284 ? 8.555 -18.031 -16.109 1 97.06 284 ASN A CA 1
ATOM 2105 C C . ASN A 1 284 ? 10.07 -17.969 -15.977 1 97.06 284 ASN A C 1
ATOM 2107 O O . ASN A 1 284 ? 10.719 -17.125 -16.625 1 97.06 284 ASN A O 1
ATOM 2111 N N . SER A 1 285 ? 10.586 -18.844 -15.141 1 97 285 SER A N 1
ATOM 2112 C CA . SER A 1 285 ? 12.023 -18.859 -14.883 1 97 285 SER A CA 1
ATOM 2113 C C . SER A 1 285 ? 12.812 -19.188 -16.141 1 97 285 SER A C 1
ATOM 2115 O O . SER A 1 285 ? 13.883 -18.625 -16.375 1 97 285 SER A O 1
ATOM 2117 N N . MET A 1 286 ? 12.312 -20.109 -16.938 1 97.19 286 MET A N 1
ATOM 2118 C CA . MET A 1 286 ? 12.992 -20.516 -18.156 1 97.19 286 MET A CA 1
ATOM 2119 C C . MET A 1 286 ? 12.992 -19.391 -19.188 1 97.19 286 MET A C 1
ATOM 2121 O O . MET A 1 286 ? 13.992 -19.172 -19.859 1 97.19 286 MET A O 1
ATOM 2125 N N . LEU A 1 287 ? 11.922 -18.688 -19.234 1 98.31 287 LEU A N 1
ATOM 2126 C CA . LEU A 1 287 ? 11.719 -17.672 -20.266 1 98.31 287 LEU A CA 1
ATOM 2127 C C . LEU A 1 287 ? 12.391 -16.359 -19.891 1 98.31 287 LEU A C 1
ATOM 2129 O O . LEU A 1 287 ? 12.805 -15.602 -20.766 1 98.31 287 LEU A O 1
ATOM 2133 N N . LEU A 1 288 ? 12.523 -16.062 -18.594 1 98.56 288 LEU A N 1
ATOM 2134 C CA . LEU A 1 288 ? 12.852 -14.758 -18.047 1 98.56 288 LEU A CA 1
ATOM 2135 C C . LEU A 1 288 ? 14.156 -14.227 -18.625 1 98.56 288 LEU A C 1
ATOM 2137 O O . LEU A 1 288 ? 14.195 -13.117 -19.156 1 98.56 288 LEU A O 1
ATOM 2141 N N . PRO A 1 289 ? 15.305 -14.992 -18.641 1 98.12 289 PRO A N 1
ATOM 2142 C CA . PRO A 1 289 ? 16.547 -14.414 -19.156 1 98.12 289 PRO A CA 1
ATOM 2143 C C . PRO A 1 289 ? 16.484 -14.102 -20.641 1 98.12 289 PRO A C 1
ATOM 2145 O O . PRO A 1 289 ? 17.047 -13.102 -21.094 1 98.12 289 PRO A O 1
ATOM 2148 N N . HIS A 1 290 ? 15.758 -14.883 -21.391 1 98.19 290 HIS A N 1
ATOM 2149 C CA . HIS A 1 290 ? 15.695 -14.703 -22.844 1 98.19 290 HIS A CA 1
ATOM 2150 C C . HIS A 1 290 ? 14.812 -13.516 -23.203 1 98.19 290 HIS A C 1
ATOM 2152 O O . HIS A 1 290 ? 15.133 -12.766 -24.141 1 98.19 290 HIS A O 1
ATOM 2158 N N . VAL A 1 291 ? 13.711 -13.383 -22.484 1 98.75 291 VAL A N 1
ATOM 2159 C CA . VAL A 1 291 ? 12.836 -12.234 -22.719 1 98.75 291 VAL A CA 1
ATOM 2160 C C . VAL A 1 291 ? 13.555 -10.953 -22.312 1 98.75 291 VAL A C 1
ATOM 2162 O O . VAL A 1 291 ? 13.445 -9.93 -22.984 1 98.75 291 VAL A O 1
ATOM 2165 N N . MET A 1 292 ? 14.312 -10.977 -21.203 1 98.62 292 MET A N 1
ATOM 2166 C CA . MET A 1 292 ? 15.086 -9.812 -20.781 1 98.62 292 MET A CA 1
ATOM 2167 C C . MET A 1 292 ? 16.141 -9.453 -21.828 1 98.62 292 MET A C 1
ATOM 2169 O O . MET A 1 292 ? 16.375 -8.273 -22.109 1 98.62 292 MET A O 1
ATOM 2173 N N . GLU A 1 293 ? 16.75 -10.461 -22.344 1 98.12 293 GLU A N 1
ATOM 2174 C CA . GLU A 1 293 ? 17.734 -10.211 -23.406 1 98.12 293 GLU A CA 1
ATOM 2175 C C . GLU A 1 293 ? 17.078 -9.547 -24.609 1 98.12 293 GLU A C 1
ATOM 2177 O O . GLU A 1 293 ? 17.625 -8.602 -25.188 1 98.12 293 GLU A O 1
ATOM 2182 N N . PHE A 1 294 ? 15.961 -10.055 -24.984 1 98.38 294 PHE A N 1
ATOM 2183 C CA . PHE A 1 294 ? 15.227 -9.469 -26.094 1 98.38 294 PHE A CA 1
ATOM 2184 C C . PHE A 1 294 ? 14.898 -8.008 -25.812 1 98.38 294 PHE A C 1
ATOM 2186 O O . PHE A 1 294 ? 15.031 -7.16 -26.703 1 98.38 294 PHE A O 1
ATOM 2193 N N . ASN A 1 295 ? 14.461 -7.703 -24.531 1 98.56 295 ASN A N 1
ATOM 2194 C CA . ASN A 1 295 ? 14.008 -6.371 -24.141 1 98.56 295 ASN A CA 1
ATOM 2195 C C . ASN A 1 295 ? 15.18 -5.445 -23.828 1 98.56 295 ASN A C 1
ATOM 2197 O O . ASN A 1 295 ? 14.992 -4.25 -23.609 1 98.56 295 ASN A O 1
ATOM 2201 N N . MET A 1 296 ? 16.438 -5.91 -23.859 1 98.06 296 MET A N 1
ATOM 2202 C CA . MET A 1 296 ? 17.609 -5.27 -23.266 1 98.06 296 MET A CA 1
ATOM 2203 C C . MET A 1 296 ? 17.75 -3.828 -23.75 1 98.06 296 MET A C 1
ATOM 2205 O O . MET A 1 296 ? 17.875 -2.912 -22.938 1 98.06 296 MET A O 1
ATOM 2209 N N . ASP A 1 297 ? 17.625 -3.547 -25 1 97.38 297 ASP A N 1
ATOM 2210 C CA . ASP A 1 297 ? 17.859 -2.219 -25.547 1 97.38 297 ASP A CA 1
ATOM 2211 C C . ASP A 1 297 ? 16.766 -1.242 -25.109 1 97.38 297 ASP A C 1
ATOM 2213 O O . ASP A 1 297 ? 16.984 -0.028 -25.109 1 97.38 297 ASP A O 1
ATOM 2217 N N . ALA A 1 298 ? 15.641 -1.79 -24.719 1 97.88 298 ALA A N 1
ATOM 2218 C CA . ALA A 1 298 ? 14.523 -0.932 -24.344 1 97.88 298 ALA A CA 1
ATOM 2219 C C . ALA A 1 298 ? 14.492 -0.692 -22.844 1 97.88 298 ALA A C 1
ATOM 2221 O O . ALA A 1 298 ? 13.828 0.229 -22.359 1 97.88 298 ALA A O 1
ATOM 2222 N N . ILE A 1 299 ? 15.281 -1.466 -22.047 1 97.94 299 ILE A N 1
ATOM 2223 C CA . ILE A 1 299 ? 15.062 -1.41 -20.609 1 97.94 299 ILE A CA 1
ATOM 2224 C C . ILE A 1 299 ? 16.406 -1.295 -19.891 1 97.94 299 ILE A C 1
ATOM 2226 O O . ILE A 1 299 ? 16.5 -1.592 -18.703 1 97.94 299 ILE A O 1
ATOM 2230 N N . THR A 1 300 ? 17.438 -0.849 -20.547 1 97.69 300 THR A N 1
ATOM 2231 C CA . THR A 1 300 ? 18.781 -0.8 -19.984 1 97.69 300 THR A CA 1
ATOM 2232 C C . THR A 1 300 ? 18.812 0.012 -18.703 1 97.69 300 THR A C 1
ATOM 2234 O O . THR A 1 300 ? 19.344 -0.438 -17.688 1 97.69 300 THR A O 1
ATOM 2237 N N . GLU A 1 301 ? 18.234 1.168 -18.703 1 96.56 301 GLU A N 1
ATOM 2238 C CA . GLU A 1 301 ? 18.266 2.053 -17.531 1 96.56 301 GLU A CA 1
ATOM 2239 C C . GLU A 1 301 ? 17.5 1.442 -16.359 1 96.56 301 GLU A C 1
ATOM 2241 O O . GLU A 1 301 ? 17.953 1.521 -15.219 1 96.56 301 GLU A O 1
ATOM 2246 N N . ARG A 1 302 ? 16.391 0.854 -16.641 1 97.69 302 ARG A N 1
ATOM 2247 C CA . ARG A 1 302 ? 15.578 0.251 -15.578 1 97.69 302 ARG A CA 1
ATOM 2248 C C . ARG A 1 302 ? 16.266 -0.981 -15 1 97.69 302 ARG A C 1
ATOM 2250 O O . ARG A 1 302 ? 16.25 -1.199 -13.789 1 97.69 302 ARG A O 1
ATOM 2257 N N . LEU A 1 303 ? 16.906 -1.765 -15.867 1 97.81 303 LEU A N 1
ATOM 2258 C CA . LEU A 1 303 ? 17.625 -2.922 -15.367 1 97.81 303 LEU A CA 1
ATOM 2259 C C . LEU A 1 303 ? 18.844 -2.486 -14.547 1 97.81 303 LEU A C 1
ATOM 2261 O O . LEU A 1 303 ? 19.234 -3.164 -13.594 1 97.81 303 LEU A O 1
ATOM 2265 N N . SER A 1 304 ? 19.422 -1.365 -14.984 1 96.88 304 SER A N 1
ATOM 2266 C CA . SER A 1 304 ? 20.531 -0.832 -14.188 1 96.88 304 SER A CA 1
ATOM 2267 C C . SER A 1 304 ? 20.078 -0.497 -12.766 1 96.88 304 SER A C 1
ATOM 2269 O O . SER A 1 304 ? 20.781 -0.79 -11.805 1 96.88 304 SER A O 1
ATOM 2271 N N . LEU A 1 305 ? 18.938 0.067 -12.609 1 95.81 305 LEU A N 1
ATOM 2272 C CA . LEU A 1 305 ? 18.375 0.361 -11.297 1 95.81 305 LEU A CA 1
ATOM 2273 C C . LEU A 1 305 ? 18.078 -0.925 -10.531 1 95.81 305 LEU A C 1
ATOM 2275 O O . LEU A 1 305 ? 18.312 -1.001 -9.32 1 95.81 305 LEU A O 1
ATOM 2279 N N . ALA A 1 306 ? 17.531 -1.929 -11.227 1 97.81 306 ALA A N 1
ATOM 2280 C CA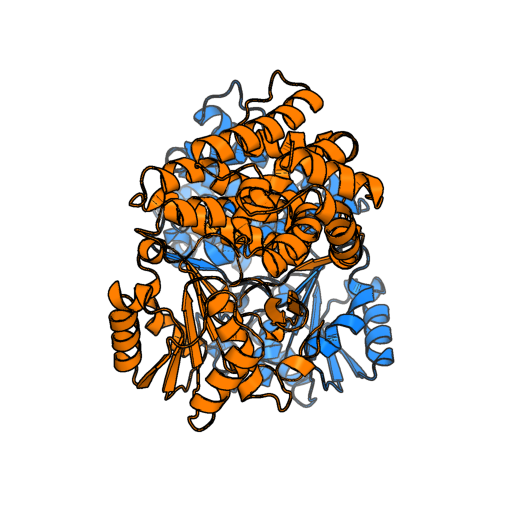 . ALA A 1 306 ? 17.281 -3.227 -10.602 1 97.81 306 ALA A CA 1
ATOM 2281 C C . ALA A 1 306 ? 18.594 -3.848 -10.102 1 97.81 306 ALA A C 1
ATOM 2283 O O . ALA A 1 306 ? 18.609 -4.473 -9.039 1 97.81 306 ALA A O 1
ATOM 2284 N N . ALA A 1 307 ? 19.641 -3.678 -10.883 1 97.38 307 ALA A N 1
ATOM 2285 C CA . ALA A 1 307 ? 20.938 -4.211 -10.5 1 97.38 307 ALA A CA 1
ATOM 2286 C C . ALA A 1 307 ? 21.406 -3.631 -9.164 1 97.38 307 ALA A C 1
ATOM 2288 O O . ALA A 1 307 ? 21.906 -4.355 -8.305 1 97.38 307 ALA A O 1
ATOM 2289 N N . GLU A 1 308 ? 21.234 -2.354 -9.031 1 94.06 308 GLU A N 1
ATOM 2290 C CA . GLU A 1 308 ? 21.578 -1.689 -7.781 1 94.06 308 GLU A CA 1
ATOM 2291 C C . GLU A 1 308 ? 20.781 -2.256 -6.613 1 94.06 308 GLU A C 1
ATOM 2293 O O . GLU A 1 308 ? 21.328 -2.539 -5.551 1 94.06 308 GLU A O 1
ATOM 2298 N N . THR A 1 309 ? 19.531 -2.445 -6.836 1 95.62 309 THR A N 1
ATOM 2299 C CA . THR A 1 309 ? 18.609 -2.957 -5.824 1 95.62 309 THR A CA 1
ATOM 2300 C C . THR A 1 309 ? 18.969 -4.387 -5.441 1 95.62 309 THR A C 1
ATOM 2302 O O . THR A 1 309 ? 18.797 -4.789 -4.289 1 95.62 309 THR A O 1
ATOM 2305 N N . MET A 1 310 ? 19.516 -5.137 -6.379 1 97.19 310 MET A N 1
ATOM 2306 C CA . MET A 1 310 ? 19.891 -6.535 -6.18 1 97.19 310 MET A CA 1
ATOM 2307 C C . MET A 1 310 ? 21.25 -6.641 -5.488 1 97.19 310 MET A C 1
ATOM 2309 O O . MET A 1 310 ? 21.672 -7.738 -5.133 1 97.19 310 MET A O 1
ATOM 2313 N N . GLY A 1 311 ? 21.875 -5.508 -5.297 1 92.19 311 GLY A N 1
ATOM 2314 C CA . GLY A 1 311 ? 23.172 -5.504 -4.66 1 92.19 311 GLY A CA 1
ATOM 2315 C C . GLY A 1 311 ? 24.312 -5.816 -5.621 1 92.19 311 GLY A C 1
ATOM 2316 O O . GLY A 1 311 ? 25.406 -6.203 -5.199 1 92.19 311 GLY A O 1
ATOM 2317 N N . ILE A 1 312 ? 23.938 -5.746 -6.969 1 91 312 ILE A N 1
ATOM 2318 C CA . ILE A 1 312 ? 24.969 -5.945 -7.969 1 91 312 ILE A CA 1
ATOM 2319 C C . ILE A 1 312 ? 25.844 -4.695 -8.062 1 91 312 ILE A C 1
ATOM 2321 O O . ILE A 1 312 ? 25.344 -3.592 -8.266 1 91 312 ILE A O 1
ATOM 2325 N N . VAL A 1 313 ? 26.922 -4.488 -7.297 1 72.94 313 VAL A N 1
ATOM 2326 C CA . VAL A 1 313 ? 27.797 -3.328 -7.156 1 72.94 313 VAL A CA 1
ATOM 2327 C C . VAL A 1 313 ? 28.047 -2.693 -8.523 1 72.94 313 VAL A C 1
ATOM 2329 O O . VAL A 1 313 ? 28.547 -3.35 -9.445 1 72.94 313 VAL A O 1
ATOM 2332 N N . ALA A 1 314 ? 27.484 -1.461 -8.719 1 63.69 314 ALA A N 1
ATOM 2333 C CA . ALA A 1 314 ? 27.438 -0.757 -10 1 63.69 314 ALA A CA 1
ATOM 2334 C C . ALA A 1 314 ? 28.469 0.36 -10.055 1 63.69 314 ALA A C 1
ATOM 2336 O O . ALA A 1 314 ? 28.672 0.974 -11.102 1 63.69 314 ALA A O 1
ATOM 2337 N N . SER A 1 315 ? 29.062 0.699 -9.039 1 66 315 SER A N 1
ATOM 2338 C CA . SER A 1 315 ? 29.828 1.932 -9.117 1 66 315 SER A CA 1
ATOM 2339 C C . SER A 1 315 ? 30.828 1.884 -10.273 1 66 315 SER A C 1
ATOM 2341 O O . SER A 1 315 ? 31.125 2.91 -10.883 1 66 315 SER A O 1
ATOM 2343 N N . ASP A 1 316 ? 31.047 0.787 -10.719 1 81.12 316 ASP A N 1
ATOM 2344 C CA . ASP A 1 316 ? 32.062 0.732 -11.758 1 81.12 316 ASP A CA 1
ATOM 2345 C C . ASP A 1 316 ? 31.516 0.196 -13.07 1 81.12 316 ASP A C 1
ATOM 2347 O O . ASP A 1 316 ? 32.25 0.056 -14.055 1 81.12 316 ASP A O 1
ATOM 2351 N N . LEU A 1 317 ? 30.234 0.075 -13.039 1 89.44 317 LEU A N 1
ATOM 2352 C CA . LEU A 1 317 ? 29.641 -0.505 -14.234 1 89.44 317 LEU A CA 1
ATOM 2353 C C . LEU A 1 317 ? 28.844 0.541 -15.008 1 89.44 317 LEU A C 1
ATOM 2355 O O . LEU A 1 317 ? 28.219 1.419 -14.406 1 89.44 317 LEU A O 1
ATOM 2359 N N . THR A 1 318 ? 28.922 0.453 -16.312 1 94.25 318 THR A N 1
ATOM 2360 C CA . THR A 1 318 ? 27.984 1.218 -17.125 1 94.25 318 THR A CA 1
ATOM 2361 C C . THR A 1 318 ? 26.562 0.679 -16.969 1 94.25 318 THR A C 1
ATOM 2363 O O . THR A 1 318 ? 26.359 -0.429 -16.469 1 94.25 318 THR A O 1
ATOM 2366 N N . ALA A 1 319 ? 25.594 1.443 -17.375 1 94.81 319 ALA A N 1
ATOM 2367 C CA . ALA A 1 319 ? 24.203 0.997 -17.312 1 94.81 319 ALA A CA 1
ATOM 2368 C C . ALA A 1 319 ? 24.016 -0.3 -18.094 1 94.81 319 ALA A C 1
ATOM 2370 O O . ALA A 1 319 ? 23.266 -1.185 -17.672 1 94.81 319 ALA A O 1
ATOM 2371 N N . GLU A 1 320 ? 24.719 -0.396 -19.156 1 96.25 320 GLU A N 1
ATOM 2372 C CA . GLU A 1 320 ? 24.625 -1.585 -20 1 96.25 320 GLU A CA 1
ATOM 2373 C C . GLU A 1 320 ? 25.203 -2.809 -19.297 1 96.25 320 GLU A C 1
ATOM 2375 O O . GLU A 1 320 ? 24.609 -3.887 -19.328 1 96.25 320 GLU A O 1
ATOM 2380 N N . GLN A 1 321 ? 26.297 -2.631 -18.656 1 96.69 321 GLN A N 1
ATOM 2381 C CA . GLN A 1 321 ? 26.938 -3.727 -17.938 1 96.69 321 GLN A CA 1
ATOM 2382 C C . GLN A 1 321 ? 26.094 -4.18 -16.75 1 96.69 321 GLN A C 1
ATOM 2384 O O . GLN A 1 321 ? 25.984 -5.375 -16.484 1 96.69 321 GLN A O 1
ATOM 2389 N N . ALA A 1 322 ? 25.547 -3.18 -16.094 1 96.75 322 ALA A N 1
ATOM 2390 C CA . ALA A 1 322 ? 24.672 -3.486 -14.961 1 96.75 322 ALA A CA 1
ATOM 2391 C C . ALA A 1 322 ? 23.438 -4.27 -15.406 1 96.75 322 ALA A C 1
ATOM 2393 O O . ALA A 1 322 ? 23.031 -5.227 -14.75 1 96.75 322 ALA A O 1
ATOM 2394 N N . ALA A 1 323 ? 22.875 -3.842 -16.5 1 97.25 323 ALA A N 1
ATOM 2395 C CA . ALA A 1 323 ? 21.719 -4.531 -17.062 1 97.25 323 ALA A CA 1
ATOM 2396 C C . ALA A 1 323 ? 22.047 -5.973 -17.422 1 97.25 323 ALA A C 1
ATOM 2398 O O . ALA A 1 323 ? 21.297 -6.891 -17.109 1 97.25 323 ALA A O 1
ATOM 2399 N N . GLU A 1 324 ? 23.172 -6.215 -18 1 97.44 324 GLU A N 1
ATOM 2400 C CA . GLU A 1 324 ? 23.625 -7.555 -18.375 1 97.44 324 GLU A CA 1
ATOM 2401 C C . GLU A 1 324 ? 23.859 -8.414 -17.125 1 97.44 324 GLU A C 1
ATOM 2403 O O . GLU A 1 324 ? 23.609 -9.617 -17.141 1 97.44 324 GLU A O 1
ATOM 2408 N N . ALA A 1 325 ? 24.359 -7.738 -16.125 1 97.38 325 ALA A N 1
ATOM 2409 C CA . ALA A 1 325 ? 24.641 -8.453 -14.883 1 97.38 325 ALA A CA 1
ATOM 2410 C C . ALA A 1 325 ? 23.359 -8.977 -14.25 1 97.38 325 ALA A C 1
ATOM 2412 O O . ALA A 1 325 ? 23.359 -10.039 -13.617 1 97.38 325 ALA A O 1
ATOM 2413 N N . VAL A 1 326 ? 22.25 -8.219 -14.422 1 98.06 326 VAL A N 1
ATOM 2414 C CA . VAL A 1 326 ? 20.969 -8.688 -13.914 1 98.06 326 VAL A CA 1
ATOM 2415 C C . VAL A 1 326 ? 20.594 -9.992 -14.602 1 98.06 326 VAL A C 1
ATOM 2417 O O . VAL A 1 326 ? 20.203 -10.961 -13.945 1 98.06 326 VAL A O 1
ATOM 2420 N N . VAL A 1 327 ? 20.719 -10.086 -15.914 1 98.25 327 VAL A N 1
ATOM 2421 C CA . VAL A 1 327 ? 20.359 -11.273 -16.688 1 98.25 327 VAL A CA 1
ATOM 2422 C C . VAL A 1 327 ? 21.266 -12.438 -16.312 1 98.25 327 VAL A C 1
ATOM 2424 O O . VAL A 1 327 ? 20.812 -13.57 -16.156 1 98.25 327 VAL A O 1
ATOM 2427 N N . GLN A 1 328 ? 22.516 -12.148 -16.109 1 97.69 328 GLN A N 1
ATOM 2428 C CA . GLN A 1 328 ? 23.453 -13.18 -15.695 1 97.69 328 GLN A CA 1
ATOM 2429 C C . GLN A 1 328 ? 23.094 -13.727 -14.312 1 97.69 328 GLN A C 1
ATOM 2431 O O . GLN A 1 328 ? 23.219 -14.922 -14.062 1 97.69 328 GLN A O 1
ATOM 2436 N N . LYS A 1 329 ? 22.734 -12.812 -13.445 1 97.94 329 LYS A N 1
ATOM 2437 C CA . LYS A 1 329 ? 22.344 -13.242 -12.102 1 97.94 329 LYS A CA 1
ATOM 2438 C C . LYS A 1 329 ? 21.125 -14.148 -12.156 1 97.94 329 LYS A C 1
ATOM 2440 O O . LYS A 1 329 ? 21.031 -15.125 -11.406 1 97.94 329 LYS A O 1
ATOM 2445 N N . ILE A 1 330 ? 20.188 -13.844 -13.039 1 98.06 330 ILE A N 1
ATOM 2446 C CA . ILE A 1 330 ? 19 -14.672 -13.227 1 98.06 330 ILE A CA 1
ATOM 2447 C C . ILE A 1 330 ? 19.406 -16.078 -13.672 1 98.06 330 ILE A C 1
ATOM 2449 O O . ILE A 1 330 ? 18.906 -17.078 -13.148 1 98.06 330 ILE A O 1
ATOM 2453 N N . ARG A 1 331 ? 20.344 -16.172 -14.578 1 97.62 331 ARG A N 1
ATOM 2454 C CA . ARG A 1 331 ? 20.828 -17.453 -15.047 1 97.62 331 ARG A CA 1
ATOM 2455 C C . ARG A 1 331 ? 21.516 -18.219 -13.93 1 97.62 331 ARG A C 1
ATOM 2457 O O . ARG A 1 331 ? 21.328 -19.422 -13.781 1 97.62 331 ARG A O 1
ATOM 2464 N N . GLU A 1 332 ? 22.266 -17.484 -13.188 1 97.62 332 GLU A N 1
ATOM 2465 C CA . GLU A 1 332 ? 22.953 -18.109 -12.047 1 97.62 332 GLU A CA 1
ATOM 2466 C C . GLU A 1 332 ? 21.938 -18.672 -11.047 1 97.62 332 GLU A C 1
ATOM 2468 O O . GLU A 1 332 ? 22.141 -19.766 -10.516 1 97.62 332 GLU A O 1
ATOM 2473 N N . TRP A 1 333 ? 20.922 -17.922 -10.805 1 97.81 333 TRP A N 1
ATOM 2474 C CA . TRP A 1 333 ? 19.891 -18.375 -9.875 1 97.81 333 TRP A CA 1
ATOM 2475 C C . TRP A 1 333 ? 19.203 -19.625 -10.391 1 97.81 333 TRP A C 1
ATOM 2477 O O . TRP A 1 333 ? 18.938 -20.562 -9.625 1 97.81 333 TRP A O 1
ATOM 2487 N N . THR A 1 334 ? 18.812 -19.672 -11.664 1 96.94 334 THR A N 1
ATOM 2488 C CA . THR A 1 334 ? 18.109 -20.844 -12.188 1 96.94 334 THR A CA 1
ATOM 2489 C C . THR A 1 334 ? 18.969 -22.094 -12.062 1 96.94 334 THR A C 1
ATOM 2491 O O . THR A 1 334 ? 18.453 -23.188 -11.82 1 96.94 334 THR A O 1
ATOM 2494 N N . GLU A 1 335 ? 20.25 -21.922 -12.203 1 97.19 335 GLU A N 1
ATOM 2495 C CA . GLU A 1 335 ? 21.188 -23.031 -12.023 1 97.19 335 GLU A CA 1
ATOM 2496 C C . GLU A 1 335 ? 21.281 -23.438 -10.555 1 97.19 335 GLU A C 1
ATOM 2498 O O . GLU A 1 335 ? 21.125 -24.609 -10.219 1 97.19 335 GLU A O 1
ATOM 2503 N N . ARG A 1 336 ? 21.484 -22.469 -9.734 1 97.81 336 ARG A N 1
ATOM 2504 C CA . ARG A 1 336 ? 21.672 -22.719 -8.312 1 97.81 336 ARG A CA 1
ATOM 2505 C C . ARG A 1 336 ? 20.422 -23.312 -7.688 1 97.81 336 ARG A C 1
ATOM 2507 O O . ARG A 1 336 ? 20.5 -24.125 -6.773 1 97.81 336 ARG A O 1
ATOM 2514 N N . LEU A 1 337 ? 19.297 -22.906 -8.172 1 98.19 337 LEU A N 1
ATOM 2515 C CA . LEU A 1 337 ? 18.016 -23.328 -7.633 1 98.19 337 LEU A CA 1
ATOM 2516 C C . LEU A 1 337 ? 17.531 -24.594 -8.328 1 98.19 337 LEU A C 1
ATOM 2518 O O . LEU A 1 337 ? 16.422 -25.078 -8.055 1 98.19 337 LEU A O 1
ATOM 2522 N N . ASN A 1 338 ? 18.281 -25.078 -9.25 1 97.44 338 ASN A N 1
ATOM 2523 C CA . ASN A 1 338 ? 18.016 -26.328 -9.961 1 97.44 338 ASN A CA 1
ATOM 2524 C C . ASN A 1 338 ? 16.688 -26.25 -10.719 1 97.44 338 ASN A C 1
ATOM 2526 O O . ASN A 1 338 ? 15.859 -27.156 -10.617 1 97.44 338 ASN A O 1
ATOM 2530 N N . ILE A 1 339 ? 16.484 -25.188 -11.367 1 96.62 339 ILE A N 1
ATOM 2531 C CA . ILE A 1 339 ? 15.305 -25.031 -12.219 1 96.62 339 ILE A CA 1
ATOM 2532 C C . ILE A 1 339 ? 15.648 -25.422 -13.656 1 96.62 339 ILE A C 1
ATOM 2534 O O . ILE A 1 339 ? 16.594 -24.891 -14.242 1 96.62 339 ILE A O 1
ATOM 2538 N N . PRO A 1 340 ? 14.938 -26.344 -14.203 1 94.06 340 PRO A N 1
ATOM 2539 C CA . PRO A 1 340 ? 15.211 -26.75 -15.578 1 94.06 340 PRO A CA 1
ATOM 2540 C C . PRO A 1 340 ? 15.227 -25.578 -16.562 1 94.06 340 PRO A C 1
ATOM 2542 O O . PRO A 1 340 ? 14.445 -24.641 -16.406 1 94.06 340 PRO A O 1
ATOM 2545 N N . GLN A 1 341 ? 16.078 -25.688 -17.609 1 94.62 341 GLN A N 1
ATOM 2546 C CA . GLN A 1 341 ? 16.188 -24.609 -18.594 1 94.62 341 GLN A CA 1
ATOM 2547 C C . GLN A 1 341 ? 15.977 -25.141 -20 1 94.62 341 GLN A C 1
ATOM 2549 O O . GLN A 1 341 ? 16.344 -24.484 -20.984 1 94.62 341 GLN A O 1
ATOM 2554 N N . ASP A 1 342 ? 15.414 -26.328 -20.062 1 94.31 342 ASP A N 1
ATOM 2555 C CA . ASP A 1 342 ? 15.195 -26.969 -21.359 1 94.31 342 ASP A CA 1
ATOM 2556 C C . ASP A 1 342 ? 13.758 -27.469 -21.484 1 94.31 342 ASP A C 1
ATOM 2558 O O . ASP A 1 342 ? 13.336 -28.375 -20.766 1 94.31 342 ASP A O 1
ATOM 2562 N N . LEU A 1 343 ? 13.109 -26.953 -22.484 1 95.75 343 LEU A N 1
ATOM 2563 C CA . LEU A 1 343 ? 11.711 -27.312 -22.703 1 95.75 343 LEU A CA 1
ATOM 2564 C C . LEU A 1 343 ? 11.578 -28.75 -23.172 1 95.75 343 LEU A C 1
ATOM 2566 O O . LEU A 1 343 ? 10.516 -29.375 -23.016 1 95.75 343 LEU A O 1
ATOM 2570 N N . LYS A 1 344 ? 12.664 -29.312 -23.703 1 94.88 344 LYS A N 1
ATOM 2571 C CA . LYS A 1 344 ? 12.633 -30.703 -24.172 1 94.88 344 LYS A CA 1
ATOM 2572 C C . LYS A 1 344 ? 12.406 -31.672 -23.016 1 94.88 344 LYS A C 1
ATOM 2574 O O . LYS A 1 344 ? 11.805 -32.719 -23.203 1 94.88 344 LYS A O 1
ATOM 2579 N N . ALA A 1 345 ? 12.914 -31.219 -21.922 1 93.31 345 ALA A N 1
ATOM 2580 C CA . ALA A 1 345 ? 12.734 -32.031 -20.719 1 93.31 345 ALA A CA 1
ATOM 2581 C C . ALA A 1 345 ? 11.258 -32.188 -20.391 1 93.31 345 ALA A C 1
ATOM 2583 O O . ALA A 1 345 ? 10.883 -33.125 -19.656 1 93.31 345 ALA A O 1
ATOM 2584 N N . PHE A 1 346 ? 10.453 -31.359 -20.984 1 94.38 346 PHE A N 1
ATOM 2585 C CA . PHE A 1 346 ? 9.023 -31.406 -20.719 1 94.38 346 PHE A CA 1
ATOM 2586 C C . PHE A 1 346 ? 8.258 -31.922 -21.938 1 94.38 346 PHE A C 1
ATOM 2588 O O . PHE A 1 346 ? 7.023 -31.844 -21.969 1 94.38 346 PHE A O 1
ATOM 2595 N N . GLY A 1 347 ? 9.008 -32.312 -23 1 93.62 347 GLY A N 1
ATOM 2596 C CA . GLY A 1 347 ? 8.383 -32.906 -24.172 1 93.62 347 GLY A CA 1
ATOM 2597 C C . GLY A 1 347 ? 8.117 -31.906 -25.281 1 93.62 347 GLY A C 1
ATOM 2598 O O . GLY A 1 347 ? 7.492 -32.25 -26.297 1 93.62 347 GLY A O 1
ATOM 2599 N N . VAL A 1 348 ? 8.562 -30.719 -25.156 1 94.94 348 VAL A N 1
ATOM 2600 C CA . VAL A 1 348 ? 8.398 -29.703 -26.203 1 94.94 348 VAL A CA 1
ATOM 2601 C C . VAL A 1 348 ? 9.398 -29.969 -27.328 1 94.94 348 VAL A C 1
ATOM 2603 O O . VAL A 1 348 ? 10.586 -30.188 -27.062 1 94.94 348 VAL A O 1
ATOM 2606 N N . THR A 1 349 ? 8.891 -30 -28.531 1 94.25 349 THR A N 1
ATOM 2607 C CA . THR A 1 349 ? 9.742 -30.188 -29.703 1 94.25 349 THR A CA 1
ATOM 2608 C C . THR A 1 349 ? 9.68 -28.984 -30.625 1 94.25 349 THR A C 1
ATOM 2610 O O . THR A 1 349 ? 8.883 -28.078 -30.406 1 94.25 349 THR A O 1
ATOM 2613 N N . ALA A 1 350 ? 10.547 -29.016 -31.625 1 94.75 350 ALA A N 1
ATOM 2614 C CA . ALA A 1 350 ? 10.594 -27.938 -32.594 1 94.75 350 ALA A CA 1
ATOM 2615 C C . ALA A 1 350 ? 9.258 -27.797 -33.312 1 94.75 350 ALA A C 1
ATOM 2617 O O . ALA A 1 350 ? 8.852 -26.688 -33.688 1 94.75 350 ALA A O 1
ATOM 2618 N N . SER A 1 351 ? 8.57 -28.891 -33.5 1 95.38 351 SER A N 1
ATOM 2619 C CA . SER A 1 351 ? 7.301 -28.875 -34.219 1 95.38 351 SER A CA 1
ATOM 2620 C C . SER A 1 351 ? 6.215 -28.156 -33.406 1 95.38 351 SER A C 1
ATOM 2622 O O . SER A 1 351 ? 5.184 -27.766 -33.969 1 95.38 351 SER A O 1
ATOM 2624 N N . ASP A 1 352 ? 6.434 -27.953 -32.156 1 95.56 352 ASP A N 1
ATOM 2625 C CA . ASP A 1 352 ? 5.441 -27.328 -31.281 1 95.56 352 ASP A CA 1
ATOM 2626 C C . ASP A 1 352 ? 5.578 -25.812 -31.281 1 95.56 352 ASP A C 1
ATOM 2628 O O . ASP A 1 352 ? 4.68 -25.094 -30.828 1 95.56 352 ASP A O 1
ATOM 2632 N N . VAL A 1 353 ? 6.629 -25.328 -31.797 1 96.94 353 VAL A N 1
ATOM 2633 C CA . VAL A 1 353 ? 7.016 -23.922 -31.625 1 96.94 353 VAL A CA 1
ATOM 2634 C C . VAL A 1 353 ? 5.98 -23.016 -32.281 1 96.94 353 VAL A C 1
ATOM 2636 O O . VAL A 1 353 ? 5.598 -21.984 -31.734 1 96.94 353 VAL A O 1
ATOM 2639 N N . ASP A 1 354 ? 5.527 -23.375 -33.469 1 96.88 354 ASP A N 1
ATOM 2640 C CA . ASP A 1 354 ? 4.562 -22.562 -34.188 1 96.88 354 ASP A CA 1
ATOM 2641 C C . ASP A 1 354 ? 3.262 -22.422 -33.406 1 96.88 354 ASP A C 1
ATOM 2643 O O . ASP A 1 354 ? 2.727 -21.312 -33.25 1 96.88 354 ASP A O 1
ATOM 2647 N N . ASP A 1 355 ? 2.826 -23.531 -32.906 1 94.69 355 ASP A N 1
ATOM 2648 C CA . ASP A 1 355 ? 1.579 -23.531 -32.156 1 94.69 355 ASP A CA 1
ATOM 2649 C C . ASP A 1 355 ? 1.728 -22.75 -30.844 1 94.69 355 ASP A C 1
ATOM 2651 O O . ASP A 1 355 ? 0.826 -22 -30.453 1 94.69 355 ASP A O 1
ATOM 2655 N N . LEU A 1 356 ? 2.811 -22.953 -30.188 1 94.69 356 LEU A N 1
ATOM 2656 C CA . LEU A 1 356 ? 3.082 -22.234 -28.938 1 94.69 356 LEU A CA 1
ATOM 2657 C C . LEU A 1 356 ? 3.115 -20.719 -29.188 1 94.69 356 LEU A C 1
ATOM 2659 O O . LEU A 1 356 ? 2.525 -19.953 -28.422 1 94.69 356 LEU A O 1
ATOM 2663 N N . ALA A 1 357 ? 3.797 -20.391 -30.203 1 97.12 357 ALA A N 1
ATOM 2664 C CA . ALA A 1 357 ? 3.936 -18.969 -30.516 1 97.12 357 ALA A CA 1
ATOM 2665 C C . ALA A 1 357 ? 2.586 -18.359 -30.875 1 97.12 357 ALA A C 1
ATOM 2667 O O . ALA A 1 357 ? 2.295 -17.219 -30.484 1 97.12 357 ALA A O 1
ATOM 2668 N N . ASP A 1 358 ? 1.803 -19.078 -31.625 1 95.56 358 ASP A N 1
ATOM 2669 C CA . ASP A 1 358 ? 0.469 -18.609 -31.984 1 95.56 358 ASP A CA 1
ATOM 2670 C C . ASP A 1 358 ? -0.387 -18.375 -30.734 1 95.56 358 ASP A C 1
ATOM 2672 O O . ASP A 1 358 ? -1.049 -17.344 -30.609 1 95.56 358 ASP A O 1
ATOM 2676 N N . SER A 1 359 ? -0.357 -19.297 -29.859 1 91.75 359 SER A N 1
ATOM 2677 C CA . SER A 1 359 ? -1.117 -19.188 -28.625 1 91.75 359 SER A CA 1
ATOM 2678 C C . SER A 1 359 ? -0.629 -18.016 -27.781 1 91.75 359 SER A C 1
ATOM 2680 O O . SER A 1 359 ? -1.436 -17.25 -27.25 1 91.75 359 SER A O 1
ATOM 2682 N N . ALA A 1 360 ? 0.656 -17.875 -27.641 1 94.31 360 ALA A N 1
ATOM 2683 C CA . ALA A 1 360 ? 1.24 -16.812 -26.844 1 94.31 360 ALA A CA 1
ATOM 2684 C C . ALA A 1 360 ? 0.915 -15.445 -27.422 1 94.31 360 ALA A C 1
ATOM 2686 O O . ALA A 1 360 ? 0.692 -14.477 -26.688 1 94.31 360 ALA A O 1
ATOM 2687 N N . SER A 1 361 ? 0.901 -15.383 -28.734 1 96.19 361 SER A N 1
ATOM 2688 C CA . SER A 1 361 ? 0.669 -14.117 -29.422 1 96.19 361 SER A CA 1
ATOM 2689 C C . SER A 1 361 ? -0.74 -13.594 -29.156 1 96.19 361 SER A C 1
ATOM 2691 O O . SER A 1 361 ? -1.014 -12.414 -29.359 1 96.19 361 SER A O 1
ATOM 2693 N N . LYS A 1 362 ? -1.593 -14.469 -28.688 1 91.5 362 LYS A N 1
ATOM 2694 C CA . LYS A 1 362 ? -2.98 -14.094 -28.422 1 91.5 362 LYS A CA 1
ATOM 2695 C C . LYS A 1 362 ? -3.135 -13.492 -27.031 1 91.5 362 LYS A C 1
ATOM 2697 O O . LYS A 1 362 ? -4.164 -12.891 -26.719 1 91.5 362 LYS A O 1
ATOM 2702 N N . VAL A 1 363 ? -2.156 -13.594 -26.219 1 89.69 363 VAL A N 1
ATOM 2703 C CA . VAL A 1 363 ? -2.191 -12.992 -24.891 1 89.69 363 VAL A CA 1
ATOM 2704 C C . VAL A 1 363 ? -1.806 -11.523 -24.969 1 89.69 363 VAL A C 1
ATOM 2706 O O . VAL A 1 363 ? -0.841 -11.086 -24.328 1 89.69 363 VAL A O 1
ATOM 2709 N N . THR A 1 364 ? -2.582 -10.781 -25.656 1 91.75 364 THR A N 1
ATOM 2710 C CA . THR A 1 364 ? -2.252 -9.422 -26.078 1 91.75 364 THR A CA 1
ATOM 2711 C C . THR A 1 364 ? -2.256 -8.469 -24.891 1 91.75 364 THR A C 1
ATOM 2713 O O . THR A 1 364 ? -1.483 -7.508 -24.844 1 91.75 364 THR A O 1
ATOM 2716 N N . ARG A 1 365 ? -3.082 -8.773 -23.953 1 88.06 365 ARG A N 1
ATOM 2717 C CA . ARG A 1 365 ? -3.148 -7.91 -22.781 1 88.06 365 ARG A CA 1
ATOM 2718 C C . ARG A 1 365 ? -1.789 -7.809 -22.094 1 88.06 365 ARG A C 1
ATOM 2720 O O . ARG A 1 365 ? -1.399 -6.734 -21.641 1 88.06 365 ARG A O 1
ATOM 2727 N N . LEU A 1 366 ? -1.062 -8.859 -22 1 93.31 366 LEU A N 1
ATOM 2728 C CA . LEU A 1 366 ? 0.249 -8.898 -21.375 1 93.31 366 LEU A CA 1
ATOM 2729 C C . LEU A 1 366 ? 1.338 -8.445 -22.328 1 93.31 366 LEU A C 1
ATOM 2731 O O . LEU A 1 366 ? 2.254 -7.715 -21.938 1 93.31 366 LEU A O 1
ATOM 2735 N N . LEU A 1 367 ? 1.186 -8.867 -23.578 1 96.62 367 LEU A N 1
ATOM 2736 C CA . LEU A 1 367 ? 2.201 -8.523 -24.578 1 96.62 367 LEU A CA 1
ATOM 2737 C C . LEU A 1 367 ? 2.256 -7.016 -24.797 1 96.62 367 LEU A C 1
ATOM 2739 O O . LEU A 1 367 ? 3.326 -6.457 -25.047 1 96.62 367 LEU A O 1
ATOM 2743 N N . HIS A 1 368 ? 1.134 -6.348 -24.641 1 95.75 368 HIS A N 1
ATOM 2744 C CA . HIS A 1 368 ? 1.069 -4.902 -24.828 1 95.75 368 HIS A CA 1
ATOM 2745 C C . HIS A 1 368 ? 1.822 -4.172 -23.719 1 95.75 368 HIS A C 1
ATOM 2747 O O . HIS A 1 368 ? 2.219 -3.016 -23.891 1 95.75 368 HIS A O 1
ATOM 2753 N N . ASN A 1 369 ? 2.002 -4.832 -22.625 1 97 369 ASN A N 1
ATOM 2754 C CA . ASN A 1 369 ? 2.725 -4.234 -21.5 1 97 369 ASN A CA 1
ATOM 2755 C C . ASN A 1 369 ? 4.234 -4.344 -21.688 1 97 369 ASN A C 1
ATOM 2757 O O . ASN A 1 369 ? 5.004 -3.717 -20.953 1 97 369 ASN A O 1
ATOM 2761 N N . ASN A 1 370 ? 4.672 -5.164 -22.594 1 98.5 370 ASN A N 1
ATOM 2762 C CA . ASN A 1 370 ? 6.105 -5.375 -22.781 1 98.5 370 ASN A CA 1
ATOM 2763 C C . ASN A 1 370 ? 6.77 -4.168 -23.438 1 98.5 370 ASN A C 1
ATOM 2765 O O . ASN A 1 370 ? 6.234 -3.607 -24.391 1 98.5 370 ASN A O 1
ATOM 2769 N N . PRO A 1 371 ? 7.855 -3.709 -23 1 98.12 371 PRO A N 1
ATOM 2770 C CA . PRO A 1 371 ? 8.492 -2.477 -23.469 1 98.12 371 PRO A CA 1
ATOM 2771 C C . PRO A 1 371 ? 8.867 -2.537 -24.953 1 98.12 371 PRO A C 1
ATOM 2773 O O . PRO A 1 371 ? 8.93 -1.501 -25.625 1 98.12 371 PRO A O 1
ATOM 2776 N N . LYS A 1 372 ? 9.195 -3.664 -25.438 1 97.94 372 LYS A N 1
ATOM 2777 C CA . LYS A 1 372 ? 9.508 -3.895 -26.844 1 97.94 372 LYS A CA 1
ATOM 2778 C C . LYS A 1 372 ? 8.523 -4.871 -27.484 1 97.94 372 LYS A C 1
ATOM 2780 O O . LYS A 1 372 ? 8.352 -5.992 -27 1 97.94 372 LYS A O 1
ATOM 2785 N N . PRO A 1 373 ? 7.844 -4.418 -28.578 1 97.62 373 PRO A N 1
ATOM 2786 C CA . PRO A 1 373 ? 6.883 -5.324 -29.203 1 97.62 373 PRO A CA 1
ATOM 2787 C C . PRO A 1 373 ? 7.527 -6.609 -29.719 1 97.62 373 PRO A C 1
ATOM 2789 O O . PRO A 1 373 ? 8.648 -6.574 -30.234 1 97.62 373 PRO A O 1
ATOM 2792 N N . LEU A 1 374 ? 6.844 -7.68 -29.578 1 98.12 374 LEU A N 1
ATOM 2793 C CA . LEU A 1 374 ? 7.297 -8.977 -30.078 1 98.12 374 LEU A CA 1
ATOM 2794 C C . LEU A 1 374 ? 6.492 -9.398 -31.297 1 98.12 374 LEU A C 1
ATOM 2796 O O . LEU A 1 374 ? 5.262 -9.445 -31.25 1 98.12 374 LEU A O 1
ATOM 2800 N N . SER A 1 375 ? 7.195 -9.688 -32.375 1 97.75 375 SER A N 1
ATOM 2801 C CA . SER A 1 375 ? 6.566 -10.359 -33.531 1 97.75 375 SER A CA 1
ATOM 2802 C C . SER A 1 375 ? 6.414 -11.852 -33.281 1 97.75 375 SER A C 1
ATOM 2804 O O . SER A 1 375 ? 6.988 -12.391 -32.312 1 97.75 375 SER A O 1
ATOM 2806 N N . LEU A 1 376 ? 5.59 -12.453 -34.094 1 97.94 376 LEU A N 1
ATOM 2807 C CA . LEU A 1 376 ? 5.441 -13.906 -34 1 97.94 376 LEU A CA 1
ATOM 2808 C C . LEU A 1 376 ? 6.797 -14.602 -34.125 1 97.94 376 LEU A C 1
ATOM 2810 O O . LEU A 1 376 ? 7.062 -15.57 -33.406 1 97.94 376 LEU A O 1
ATOM 2814 N N . GLU A 1 377 ? 7.645 -14.117 -35 1 98.19 377 GLU A N 1
ATOM 2815 C CA . GLU A 1 377 ? 8.969 -14.695 -35.188 1 98.19 377 GLU A CA 1
ATOM 2816 C C . GLU A 1 377 ? 9.852 -14.508 -33.969 1 98.19 377 GLU A C 1
ATOM 2818 O O . GLU A 1 377 ? 10.688 -15.352 -33.656 1 98.19 377 GLU A O 1
ATOM 2823 N N . ASN A 1 378 ? 9.773 -13.328 -33.312 1 98.5 378 ASN A N 1
ATOM 2824 C CA . ASN A 1 378 ? 10.508 -13.117 -32.062 1 98.5 378 ASN A CA 1
ATOM 2825 C C . ASN A 1 378 ? 10.117 -14.141 -31.016 1 98.5 378 ASN A C 1
ATOM 2827 O O . ASN A 1 378 ? 10.984 -14.672 -30.312 1 98.5 378 ASN A O 1
ATOM 2831 N N . ILE A 1 379 ? 8.805 -14.359 -30.891 1 98.62 379 ILE A N 1
ATOM 2832 C CA . ILE A 1 379 ? 8.289 -15.312 -29.906 1 98.62 379 ILE A CA 1
ATOM 2833 C C . ILE A 1 379 ? 8.828 -16.703 -30.219 1 98.62 379 ILE A C 1
ATOM 2835 O O . ILE A 1 379 ? 9.297 -17.406 -29.312 1 98.62 379 ILE A O 1
ATOM 2839 N N . LYS A 1 380 ? 8.789 -17.109 -31.516 1 98.19 380 LYS A N 1
ATOM 2840 C CA . LYS A 1 380 ? 9.328 -18.406 -31.922 1 98.19 380 LYS A CA 1
ATOM 2841 C C . LYS A 1 380 ? 10.805 -18.531 -31.562 1 98.19 380 LYS A C 1
ATOM 2843 O O . LYS A 1 380 ? 11.234 -19.562 -31.047 1 98.19 380 LYS A O 1
ATOM 2848 N N . ASP A 1 381 ? 11.539 -17.484 -31.812 1 98.12 381 ASP A N 1
ATOM 2849 C CA . ASP A 1 381 ? 12.969 -17.484 -31.547 1 98.12 381 ASP A CA 1
ATOM 2850 C C . ASP A 1 381 ? 13.25 -17.688 -30.062 1 98.12 381 ASP A C 1
ATOM 2852 O O . ASP A 1 381 ? 14.195 -18.391 -29.703 1 98.12 381 ASP A O 1
ATOM 2856 N N . ILE A 1 382 ? 12.477 -17.047 -29.219 1 98.06 382 ILE A N 1
ATOM 2857 C CA . ILE A 1 382 ? 12.656 -17.188 -27.766 1 98.06 382 ILE A CA 1
ATOM 2858 C C . ILE A 1 382 ? 12.406 -18.641 -27.359 1 98.06 382 ILE A C 1
ATOM 2860 O O . ILE A 1 382 ? 13.195 -19.219 -26.609 1 98.06 382 ILE A O 1
ATOM 2864 N N . TYR A 1 383 ? 11.312 -19.281 -27.875 1 97.75 383 TYR A N 1
ATOM 2865 C CA . TYR A 1 383 ? 11.039 -20.672 -27.562 1 97.75 383 TYR A CA 1
ATOM 2866 C C . TYR A 1 383 ? 12.156 -21.578 -28.078 1 97.75 383 TYR A C 1
ATOM 2868 O O . TYR A 1 383 ? 12.547 -22.531 -27.391 1 97.75 383 TYR A O 1
ATOM 2876 N N . ARG A 1 384 ? 12.68 -21.266 -29.25 1 97.44 384 ARG A N 1
ATOM 2877 C CA . ARG A 1 384 ? 13.719 -22.094 -29.859 1 97.44 384 ARG A CA 1
ATOM 2878 C C . ARG A 1 384 ? 14.984 -22.094 -29.016 1 97.44 384 ARG A C 1
ATOM 2880 O O . ARG A 1 384 ? 15.695 -23.109 -28.953 1 97.44 384 ARG A O 1
ATOM 2887 N N . LYS A 1 385 ? 15.234 -21.016 -28.312 1 96.56 385 LYS A N 1
ATOM 2888 C CA . LYS A 1 385 ? 16.406 -20.938 -27.438 1 96.56 385 LYS A CA 1
ATOM 2889 C C . LYS A 1 385 ? 16.297 -21.922 -26.281 1 96.56 385 LYS A C 1
ATOM 2891 O O . LYS A 1 385 ? 17.297 -22.297 -25.688 1 96.56 385 LYS A O 1
ATOM 2896 N N . LEU A 1 386 ? 15.086 -22.344 -25.969 1 96.44 386 LEU A N 1
ATOM 2897 C CA . LEU A 1 386 ? 14.859 -23.25 -24.828 1 96.44 386 LEU A CA 1
ATOM 2898 C C . LEU A 1 386 ? 14.703 -24.688 -25.312 1 96.44 386 LEU A C 1
ATOM 2900 O O . LEU A 1 386 ? 14.406 -25.578 -24.516 1 96.44 386 LEU A O 1
ATOM 2904 N N . ILE A 1 387 ? 14.828 -24.984 -26.578 1 94.44 387 ILE A N 1
ATOM 2905 C CA . ILE A 1 387 ? 1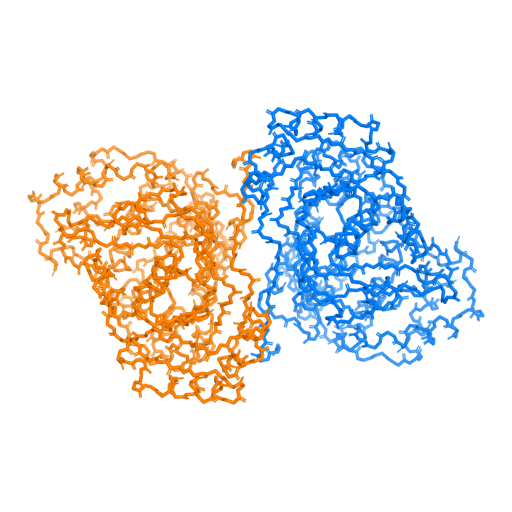4.742 -26.328 -27.141 1 94.44 387 ILE A CA 1
ATOM 2906 C C . ILE A 1 387 ? 16.109 -26.75 -27.672 1 94.44 387 ILE A C 1
ATOM 2908 O O . ILE A 1 387 ? 16.406 -27.938 -27.766 1 94.44 387 ILE A O 1
ATOM 2912 N N . ASN A 1 388 ? 17.016 -25.891 -27.984 1 80.56 388 ASN A N 1
ATOM 2913 C CA . ASN A 1 388 ? 18.344 -26.234 -28.516 1 80.56 388 ASN A CA 1
ATOM 2914 C C . ASN A 1 388 ? 19.328 -26.531 -27.391 1 80.56 388 ASN A C 1
ATOM 2916 O O . ASN A 1 388 ? 19.188 -26.031 -26.281 1 80.56 388 ASN A O 1
ATOM 2920 N N . MET B 1 1 ? 12.75 -4.777 15.516 1 74.81 1 MET B N 1
ATOM 2921 C CA . MET B 1 1 ? 11.438 -4.66 14.891 1 74.81 1 MET B CA 1
ATOM 2922 C C . MET B 1 1 ? 10.422 -5.566 15.586 1 74.81 1 MET B C 1
ATOM 2924 O O . MET B 1 1 ? 10.789 -6.625 16.094 1 74.81 1 MET B O 1
ATOM 2928 N N . PRO B 1 2 ? 9.125 -5.012 15.625 1 80.75 2 PRO B N 1
ATOM 2929 C CA . PRO B 1 2 ? 8.102 -5.832 16.281 1 80.75 2 PRO B CA 1
ATOM 2930 C C . PRO B 1 2 ? 7.953 -7.211 15.648 1 80.75 2 PRO B C 1
ATOM 2932 O O . PRO B 1 2 ? 8.211 -7.375 14.453 1 80.75 2 PRO B O 1
ATOM 2935 N N . ALA B 1 3 ? 7.5 -8.156 16.484 1 83.56 3 ALA B N 1
ATOM 2936 C CA . ALA B 1 3 ? 7.293 -9.523 16.016 1 83.56 3 ALA B CA 1
ATOM 2937 C C . ALA B 1 3 ? 6.156 -9.594 15.008 1 83.56 3 ALA B C 1
ATOM 2939 O O . ALA B 1 3 ? 6.211 -10.367 14.055 1 83.56 3 ALA B O 1
ATOM 2940 N N . ASN B 1 4 ? 5.156 -8.781 15.258 1 94.06 4 ASN B N 1
ATOM 2941 C CA . ASN B 1 4 ? 4.02 -8.672 14.344 1 94.06 4 ASN B CA 1
ATOM 2942 C C . ASN B 1 4 ? 3.738 -7.219 13.969 1 94.06 4 ASN B C 1
ATOM 2944 O O . ASN B 1 4 ? 3.955 -6.312 14.773 1 94.06 4 ASN B O 1
ATOM 2948 N N . TYR B 1 5 ? 3.352 -7 12.82 1 96.19 5 TYR B N 1
ATOM 2949 C CA . TYR B 1 5 ? 3.029 -5.672 12.312 1 96.19 5 TYR B CA 1
ATOM 2950 C C . TYR B 1 5 ? 1.877 -5.734 11.32 1 96.19 5 TYR B C 1
ATOM 2952 O O . TYR B 1 5 ? 1.444 -6.82 10.93 1 96.19 5 TYR B O 1
ATOM 2960 N N . GLN B 1 6 ? 1.277 -4.66 11.055 1 95.69 6 GLN B N 1
ATOM 2961 C CA . GLN B 1 6 ? 0.082 -4.629 10.219 1 95.69 6 GLN B CA 1
ATOM 2962 C C . GLN B 1 6 ? 0.062 -3.391 9.328 1 95.69 6 GLN B C 1
ATOM 2964 O O . GLN B 1 6 ? 0.828 -2.449 9.555 1 95.69 6 GLN B O 1
ATOM 2969 N N . PHE B 1 7 ? -0.776 -3.475 8.352 1 96.25 7 PHE B N 1
ATOM 2970 C CA . PHE B 1 7 ? -0.905 -2.383 7.391 1 96.25 7 PHE B CA 1
ATOM 2971 C C . PHE B 1 7 ? -2.328 -2.301 6.852 1 96.25 7 PHE B C 1
ATOM 2973 O O . PHE B 1 7 ? -2.953 -3.328 6.578 1 96.25 7 PHE B O 1
ATOM 2980 N N . ARG B 1 8 ? -2.838 -1.05 6.777 1 96.19 8 ARG B N 1
ATOM 2981 C CA . ARG B 1 8 ? -4.094 -0.686 6.133 1 96.19 8 ARG B CA 1
ATOM 2982 C C . ARG B 1 8 ? -3.951 0.61 5.344 1 96.19 8 ARG B C 1
ATOM 2984 O O . ARG B 1 8 ? -3.164 1.484 5.711 1 96.19 8 ARG B O 1
ATOM 2991 N N . THR B 1 9 ? -4.68 0.723 4.293 1 96.62 9 THR B N 1
ATOM 2992 C CA . THR B 1 9 ? -4.711 1.97 3.535 1 96.62 9 THR B CA 1
ATOM 2993 C C . THR B 1 9 ? -6.047 2.135 2.816 1 96.62 9 THR B C 1
ATOM 2995 O O . THR B 1 9 ? -6.98 1.362 3.047 1 96.62 9 THR B O 1
ATOM 2998 N N . ALA B 1 10 ? -6.207 3.203 2.045 1 97 10 ALA B N 1
ATOM 2999 C CA . ALA B 1 10 ? -7.426 3.516 1.302 1 97 10 ALA B CA 1
ATOM 3000 C C . ALA B 1 10 ? -7.785 2.389 0.339 1 97 10 ALA B C 1
ATOM 3002 O O . ALA B 1 10 ? -6.914 1.627 -0.088 1 97 10 ALA B O 1
ATOM 3003 N N . GLY B 1 11 ? -9.047 2.307 0.011 1 95.12 11 GLY B N 1
ATOM 3004 C CA . GLY B 1 11 ? -9.555 1.234 -0.829 1 95.12 11 GLY B CA 1
ATOM 3005 C C . GLY B 1 11 ? -9.008 1.275 -2.244 1 95.12 11 GLY B C 1
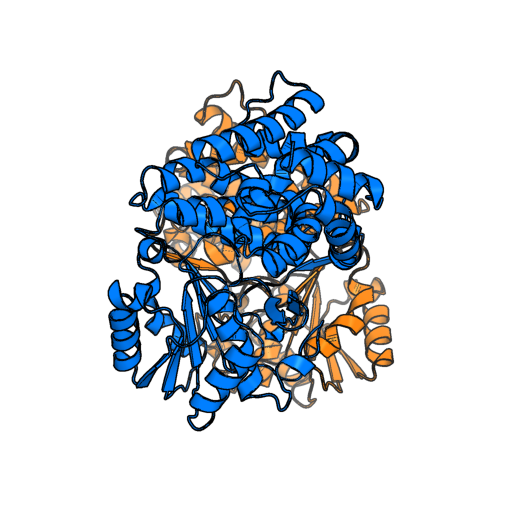ATOM 3006 O O . GLY B 1 11 ? -8.641 0.239 -2.805 1 95.12 11 GLY B O 1
ATOM 3007 N N . HIS B 1 12 ? -9.023 2.459 -2.771 1 96.75 12 HIS B N 1
ATOM 3008 C CA . HIS B 1 12 ? -8.625 2.705 -4.152 1 96.75 12 HIS B CA 1
ATOM 3009 C C . HIS B 1 12 ? -7.902 4.043 -4.285 1 96.75 12 HIS B C 1
ATOM 3011 O O . HIS B 1 12 ? -8.398 5.07 -3.82 1 96.75 12 HIS B O 1
ATOM 3017 N N . ILE B 1 13 ? -6.695 4.023 -4.84 1 98 13 ILE B N 1
ATOM 3018 C CA . ILE B 1 13 ? -5.926 5.246 -5.047 1 98 13 ILE B CA 1
ATOM 3019 C C . ILE B 1 13 ? -5.734 5.492 -6.543 1 98 13 ILE B C 1
ATOM 3021 O O . ILE B 1 13 ? -5.262 4.613 -7.266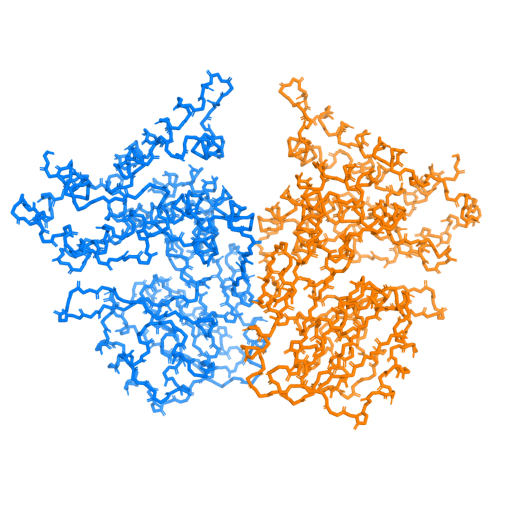 1 98 13 ILE B O 1
ATOM 3025 N N . VAL B 1 14 ? -6.137 6.621 -7.008 1 97.75 14 VAL B N 1
ATOM 3026 C CA . VAL B 1 14 ? -5.906 7.094 -8.367 1 97.75 14 VAL B CA 1
ATOM 3027 C C . VAL B 1 14 ? -4.984 8.312 -8.344 1 97.75 14 VAL B C 1
ATOM 3029 O O . VAL B 1 14 ? -5.16 9.219 -7.527 1 97.75 14 VAL B O 1
ATOM 3032 N N . ALA B 1 15 ? -3.998 8.312 -9.203 1 98.06 15 ALA B N 1
ATOM 3033 C CA . ALA B 1 15 ? -2.998 9.375 -9.117 1 98.06 15 ALA B CA 1
ATOM 3034 C C . ALA B 1 15 ? -2.557 9.828 -10.508 1 98.06 15 ALA B C 1
ATOM 3036 O O . ALA B 1 15 ? -2.781 9.125 -11.492 1 98.06 15 ALA B O 1
ATOM 3037 N N . GLY B 1 16 ? -1.918 10.961 -10.547 1 97.44 16 GLY B N 1
ATOM 3038 C CA . GLY B 1 16 ? -1.373 11.516 -11.773 1 97.44 16 GLY B CA 1
ATOM 3039 C C . GLY B 1 16 ? -1.998 12.844 -12.156 1 97.44 16 GLY B C 1
ATOM 3040 O O . GLY B 1 16 ? -3.021 13.242 -11.594 1 97.44 16 GLY B O 1
ATOM 3041 N N . GLU B 1 17 ? -1.367 13.492 -13.109 1 96.62 17 GLU B N 1
ATOM 3042 C CA . GLU B 1 17 ? -1.812 14.805 -13.578 1 96.62 17 GLU B CA 1
ATOM 3043 C C . GLU B 1 17 ? -3.242 14.742 -14.102 1 96.62 17 GLU B C 1
ATOM 3045 O O . GLU B 1 17 ? -3.572 13.891 -14.93 1 96.62 17 GLU B O 1
ATOM 3050 N N . HIS B 1 18 ? -4.16 15.523 -13.523 1 95.69 18 HIS B N 1
ATOM 3051 C CA . HIS B 1 18 ? -5.555 15.695 -13.914 1 95.69 18 HIS B CA 1
ATOM 3052 C C . HIS B 1 18 ? -6.375 14.453 -13.594 1 95.69 18 HIS B C 1
ATOM 3054 O O . HIS B 1 18 ? -7.398 14.195 -14.242 1 95.69 18 HIS B O 1
ATOM 3060 N N . SER B 1 19 ? -5.898 13.664 -12.672 1 96.31 19 SER B N 1
ATOM 3061 C CA . SER B 1 19 ? -6.629 12.461 -12.289 1 96.31 19 SER B CA 1
ATOM 3062 C C . SER B 1 19 ? -8.016 12.805 -11.75 1 96.31 19 SER B C 1
ATOM 3064 O O . SER B 1 19 ? -8.922 11.977 -11.789 1 96.31 19 SER B O 1
ATOM 3066 N N . ILE B 1 20 ? -8.242 13.977 -11.273 1 95.5 20 ILE B N 1
ATOM 3067 C CA . ILE B 1 20 ? -9.531 14.414 -10.758 1 95.5 20 ILE B CA 1
ATOM 3068 C C . ILE B 1 20 ? -10.578 14.344 -11.867 1 95.5 20 ILE B C 1
ATOM 3070 O O . ILE B 1 20 ? -11.773 14.18 -11.594 1 95.5 20 ILE B O 1
ATOM 3074 N N . ARG B 1 21 ? -10.156 14.461 -13.094 1 94.19 21 ARG B N 1
ATOM 3075 C CA . ARG B 1 21 ? -11.047 14.43 -14.25 1 94.19 21 ARG B CA 1
ATOM 3076 C C . ARG B 1 21 ? -11.625 13.031 -14.445 1 94.19 21 ARG B C 1
ATOM 3078 O O . ARG B 1 21 ? -12.57 12.852 -15.219 1 94.19 21 ARG B O 1
ATOM 3085 N N . ARG B 1 22 ? -11.086 12.047 -13.727 1 92.94 22 ARG B N 1
ATOM 3086 C CA . ARG B 1 22 ? -11.547 10.672 -13.844 1 92.94 22 ARG B CA 1
ATOM 3087 C C . ARG B 1 22 ? -12.445 10.289 -12.672 1 92.94 22 ARG B C 1
ATOM 3089 O O . ARG B 1 22 ? -12.727 9.109 -12.453 1 92.94 22 ARG B O 1
ATOM 3096 N N . LEU B 1 23 ? -12.844 11.25 -11.93 1 95.94 23 LEU B N 1
ATOM 3097 C CA . LEU B 1 23 ? -13.648 11 -10.742 1 95.94 23 LEU B CA 1
ATOM 3098 C C . LEU B 1 23 ? -14.906 10.211 -11.094 1 95.94 23 LEU B C 1
ATOM 3100 O O . LEU B 1 23 ? -15.234 9.227 -10.43 1 95.94 23 LEU B O 1
ATOM 3104 N N . LYS B 1 24 ? -15.648 10.633 -12.156 1 94.69 24 LYS B N 1
ATOM 3105 C CA . LYS B 1 24 ? -16.922 10.008 -12.516 1 94.69 24 LYS B CA 1
ATOM 3106 C C . LYS B 1 24 ? -16.719 8.531 -12.867 1 94.69 24 LYS B C 1
ATOM 3108 O O . LYS B 1 24 ? -17.594 7.707 -12.586 1 94.69 24 LYS B O 1
ATOM 3113 N N . ASP B 1 25 ? -15.547 8.195 -13.375 1 92.19 25 ASP B N 1
ATOM 3114 C CA . ASP B 1 25 ? -15.258 6.828 -13.781 1 92.19 25 ASP B CA 1
ATOM 3115 C C . ASP B 1 25 ? -15.164 5.906 -12.57 1 92.19 25 ASP B C 1
ATOM 3117 O O . ASP B 1 25 ? -15.383 4.695 -12.68 1 92.19 25 ASP B O 1
ATOM 3121 N N . HIS B 1 26 ? -14.852 6.473 -11.438 1 93.56 26 HIS B N 1
ATOM 3122 C CA . HIS B 1 26 ? -14.555 5.641 -10.273 1 93.56 26 HIS B CA 1
ATOM 3123 C C . HIS B 1 26 ? -15.688 5.715 -9.25 1 93.56 26 HIS B C 1
ATOM 3125 O O . HIS B 1 26 ? -15.836 4.812 -8.422 1 93.56 26 HIS B O 1
ATOM 3131 N N . VAL B 1 27 ? -16.5 6.762 -9.266 1 93.81 27 VAL B N 1
ATOM 3132 C CA . VAL B 1 27 ? -17.547 6.973 -8.273 1 93.81 27 VAL B CA 1
ATOM 3133 C C . VAL B 1 27 ? -18.547 5.824 -8.32 1 93.81 27 VAL B C 1
ATOM 3135 O O . VAL B 1 27 ? -18.953 5.301 -7.281 1 93.81 27 VAL B O 1
ATOM 3138 N N . ARG B 1 28 ? -18.922 5.324 -9.461 1 87.38 28 ARG B N 1
ATOM 3139 C CA . ARG B 1 28 ? -19.922 4.273 -9.609 1 87.38 28 ARG B CA 1
ATOM 3140 C C . ARG B 1 28 ? -19.391 2.938 -9.109 1 87.38 28 ARG B C 1
ATOM 3142 O O . ARG B 1 28 ? -20.156 2.072 -8.688 1 87.38 28 ARG B O 1
ATOM 3149 N N . THR B 1 29 ? -18.078 2.803 -9.164 1 84.56 29 THR B N 1
ATOM 3150 C CA . THR B 1 29 ? -17.484 1.568 -8.656 1 84.56 29 THR B CA 1
ATOM 3151 C C . THR B 1 29 ? -17.578 1.506 -7.137 1 84.56 29 THR B C 1
ATOM 3153 O O . THR B 1 29 ? -17.656 0.42 -6.559 1 84.56 29 THR B O 1
ATOM 3156 N N . ILE B 1 30 ? -17.672 2.643 -6.516 1 88.69 30 ILE B N 1
ATOM 3157 C CA . ILE B 1 30 ? -17.703 2.732 -5.062 1 88.69 30 ILE B CA 1
ATOM 3158 C C . ILE B 1 30 ? -19.141 2.723 -4.57 1 88.69 30 ILE B C 1
ATOM 3160 O O . ILE B 1 30 ? -19.469 2.084 -3.564 1 88.69 30 ILE B O 1
ATOM 3164 N N . VAL B 1 31 ? -19.922 3.52 -5.285 1 91.69 31 VAL B N 1
ATOM 3165 C CA . VAL B 1 31 ? -21.344 3.596 -4.973 1 91.69 31 VAL B CA 1
ATOM 3166 C C . VAL B 1 31 ? -22.172 3.391 -6.246 1 91.69 31 VAL B C 1
ATOM 3168 O O . VAL B 1 31 ? -22.578 4.359 -6.887 1 91.69 31 VAL B O 1
ATOM 3171 N N . PRO B 1 32 ? -22.469 2.154 -6.492 1 85.56 32 PRO B N 1
ATOM 3172 C CA . PRO B 1 32 ? -23.188 1.856 -7.738 1 85.56 32 PRO B CA 1
ATOM 3173 C C . PRO B 1 32 ? -24.484 2.648 -7.887 1 85.56 32 PRO B C 1
ATOM 3175 O O . PRO B 1 32 ? -24.828 3.061 -8.992 1 85.56 32 PRO B O 1
ATOM 3178 N N . LYS B 1 33 ? -25.141 2.836 -6.758 1 88.31 33 LYS B N 1
ATOM 3179 C CA . LYS B 1 33 ? -26.359 3.635 -6.762 1 88.31 33 LYS B CA 1
ATOM 3180 C C . LYS B 1 33 ? -26.219 4.867 -5.875 1 88.31 33 LYS B C 1
ATOM 3182 O O . LYS B 1 33 ? -26.094 4.75 -4.656 1 88.31 33 LYS B O 1
ATOM 3187 N N . ALA B 1 34 ? -25.922 6 -6.418 1 93.19 34 ALA B N 1
ATOM 3188 C CA . ALA B 1 34 ? -25.812 7.27 -5.707 1 93.19 34 ALA B CA 1
ATOM 3189 C C . ALA B 1 34 ? -26.672 8.352 -6.371 1 93.19 34 ALA B C 1
ATOM 3191 O O . ALA B 1 34 ? -26.688 8.469 -7.598 1 93.19 34 ALA B O 1
ATOM 3192 N N . ASP B 1 35 ? -27.375 9.094 -5.574 1 95.69 35 ASP B N 1
ATOM 3193 C CA . ASP B 1 35 ? -28.219 10.156 -6.105 1 95.69 35 ASP B CA 1
ATOM 3194 C C . ASP B 1 35 ? -27.688 11.531 -5.719 1 95.69 35 ASP B C 1
ATOM 3196 O O . ASP B 1 35 ? -27.906 12.508 -6.43 1 95.69 35 ASP B O 1
ATOM 3200 N N . ARG B 1 36 ? -27.016 11.617 -4.574 1 97.19 36 ARG B N 1
ATOM 3201 C CA . ARG B 1 36 ? -26.594 12.922 -4.074 1 97.19 36 ARG B CA 1
ATOM 3202 C C . ARG B 1 36 ? -25.219 12.844 -3.441 1 97.19 36 ARG B C 1
ATOM 3204 O O . ARG B 1 36 ? -24.906 11.891 -2.715 1 97.19 36 ARG B O 1
ATOM 3211 N N . ALA B 1 37 ? -24.406 13.82 -3.738 1 98 37 ALA B N 1
ATOM 3212 C CA . ALA B 1 37 ? -23.062 13.945 -3.176 1 98 37 ALA B CA 1
ATOM 3213 C C . ALA B 1 37 ? -22.891 15.266 -2.436 1 98 37 ALA B C 1
ATOM 3215 O O . ALA B 1 37 ? -23.516 16.266 -2.791 1 98 37 ALA B O 1
ATOM 3216 N N . LEU B 1 38 ? -22.156 15.234 -1.378 1 98.44 38 LEU B N 1
ATOM 3217 C CA . LEU B 1 38 ? -21.719 16.453 -0.713 1 98.44 38 LEU B CA 1
ATOM 3218 C C . LEU B 1 38 ? -20.219 16.672 -0.913 1 98.44 38 LEU B C 1
ATOM 3220 O O . LEU B 1 38 ? -19.406 15.789 -0.588 1 98.44 38 LEU B O 1
ATOM 3224 N N . ILE B 1 39 ? -19.906 17.797 -1.504 1 98.38 39 ILE B N 1
ATOM 3225 C CA . ILE B 1 39 ? -18.516 18.188 -1.671 1 98.38 39 ILE B CA 1
ATOM 3226 C C . ILE B 1 39 ? -18.094 19.109 -0.519 1 98.38 39 ILE B C 1
ATOM 3228 O O . ILE B 1 39 ? -18.672 20.172 -0.316 1 98.38 39 ILE B O 1
ATOM 3232 N N . ILE B 1 40 ? -17.172 18.625 0.275 1 98.38 40 ILE B N 1
ATOM 3233 C CA . ILE B 1 40 ? -16.625 19.406 1.377 1 98.38 40 ILE B CA 1
ATOM 3234 C C . ILE B 1 40 ? -15.273 19.969 0.975 1 98.38 40 ILE B C 1
ATOM 3236 O O . ILE B 1 40 ? -14.367 19.234 0.595 1 98.38 40 ILE B O 1
ATOM 3240 N N . THR B 1 41 ? -15.148 21.266 1.079 1 97.5 41 THR B N 1
ATOM 3241 C CA . THR B 1 41 ? -13.945 21.906 0.562 1 97.5 41 THR B CA 1
ATOM 3242 C C . THR B 1 41 ? -13.711 23.25 1.261 1 97.5 41 THR B C 1
ATOM 3244 O O . THR B 1 41 ? -14.203 23.469 2.367 1 97.5 41 THR B O 1
ATOM 3247 N N . GLN B 1 42 ? -12.789 24 0.753 1 92.69 42 GLN B N 1
ATOM 3248 C CA . GLN B 1 42 ? -12.469 25.328 1.253 1 92.69 42 GLN B CA 1
ATOM 3249 C C . GLN B 1 42 ? -12.734 26.391 0.191 1 92.69 42 GLN B C 1
ATOM 3251 O O . GLN B 1 42 ? -12.68 26.109 -1.008 1 92.69 42 GLN B O 1
ATOM 3256 N N . PRO B 1 43 ? -13.008 27.609 0.627 1 90.38 43 PRO B N 1
ATOM 3257 C CA . PRO B 1 43 ? -13.297 28.688 -0.322 1 90.38 43 PRO B CA 1
ATOM 3258 C C . PRO B 1 43 ? -12.18 28.891 -1.341 1 90.38 43 PRO B C 1
ATOM 3260 O O . PRO B 1 43 ? -12.445 29.188 -2.508 1 90.38 43 PRO B O 1
ATOM 3263 N N . SER B 1 44 ? -11 28.688 -0.932 1 85.44 44 SER B N 1
ATOM 3264 C CA . SER B 1 44 ? -9.859 28.906 -1.827 1 85.44 44 SER B CA 1
ATOM 3265 C C . SER B 1 44 ? -9.875 27.906 -2.979 1 85.44 44 SER B C 1
ATOM 3267 O O . SER B 1 44 ? -9.5 28.234 -4.102 1 85.44 44 SER B O 1
ATOM 3269 N N . ILE B 1 45 ? -10.32 26.703 -2.734 1 88.31 45 ILE B N 1
ATOM 3270 C CA . ILE B 1 45 ? -10.367 25.672 -3.754 1 88.31 45 ILE B CA 1
ATOM 3271 C C . ILE B 1 45 ? -11.516 25.938 -4.719 1 88.31 45 ILE B C 1
ATOM 3273 O O . ILE B 1 45 ? -11.406 25.672 -5.918 1 88.31 45 ILE B O 1
ATOM 3277 N N . VAL B 1 46 ? -12.57 26.469 -4.234 1 88.69 46 VAL B N 1
ATOM 3278 C CA . VAL B 1 46 ? -13.703 26.844 -5.074 1 88.69 46 VAL B CA 1
ATOM 3279 C C . VAL B 1 46 ? -13.258 27.875 -6.102 1 88.69 46 VAL B C 1
ATOM 3281 O O . VAL B 1 46 ? -13.602 27.781 -7.281 1 88.69 46 VAL B O 1
ATOM 3284 N N . LYS B 1 47 ? -12.492 28.719 -5.66 1 83 47 LYS B N 1
ATOM 3285 C CA . LYS B 1 47 ? -12.039 29.812 -6.508 1 83 47 LYS B CA 1
ATOM 3286 C C . LYS B 1 47 ? -11.125 29.312 -7.621 1 83 47 LYS B C 1
ATOM 3288 O O . LYS B 1 47 ? -11.094 29.875 -8.711 1 83 47 LYS B O 1
ATOM 3293 N N . LEU B 1 48 ? -10.461 28.203 -7.422 1 81.44 48 LEU B N 1
ATOM 3294 C CA . LEU B 1 48 ? -9.531 27.625 -8.391 1 81.44 48 LEU B CA 1
ATOM 3295 C C . LEU B 1 48 ? -10.289 26.938 -9.531 1 81.44 48 LEU B C 1
ATOM 3297 O O . LEU B 1 48 ? -9.703 26.625 -10.562 1 81.44 48 LEU B O 1
ATOM 3301 N N . GLY B 1 49 ? -11.641 26.688 -9.383 1 80.94 49 GLY B N 1
ATOM 3302 C CA . GLY B 1 49 ? -12.438 26.094 -10.438 1 80.94 49 GLY B CA 1
ATOM 3303 C C . GLY B 1 49 ? -12.516 24.578 -10.359 1 80.94 49 GLY B C 1
ATOM 3304 O O . GLY B 1 49 ? -13.273 23.938 -11.102 1 80.94 49 GLY B O 1
ATOM 3305 N N . ALA B 1 50 ? -11.75 23.984 -9.5 1 83.62 50 ALA B N 1
ATOM 3306 C CA . ALA B 1 50 ? -11.719 22.531 -9.383 1 83.62 50 ALA B CA 1
ATOM 3307 C C . ALA B 1 50 ? -13.086 21.969 -9.023 1 83.62 50 ALA B C 1
ATOM 3309 O O . ALA B 1 50 ? -13.469 20.891 -9.484 1 83.62 50 ALA B O 1
ATOM 3310 N N . ILE B 1 51 ? -13.859 22.688 -8.273 1 92.75 51 ILE B N 1
ATOM 3311 C CA . ILE B 1 51 ? -15.141 22.219 -7.762 1 92.75 51 ILE B CA 1
ATOM 3312 C C . ILE B 1 51 ? -16.156 22.141 -8.906 1 92.75 51 ILE B C 1
ATOM 3314 O O . ILE B 1 51 ? -16.938 21.188 -8.984 1 92.75 51 ILE B O 1
ATOM 3318 N N . GLY B 1 52 ? -16.094 23.141 -9.773 1 92.31 52 GLY B N 1
ATOM 3319 C CA . GLY B 1 52 ? -16.984 23.109 -10.93 1 92.31 52 GLY B CA 1
ATOM 3320 C C . GLY B 1 52 ? -16.797 21.859 -11.781 1 92.31 52 GLY B C 1
ATOM 3321 O O . GLY B 1 52 ? -17.766 21.266 -12.242 1 92.31 52 GLY B O 1
ATOM 3322 N N . GLU B 1 53 ? -15.578 21.547 -11.945 1 91.56 53 GLU B N 1
ATOM 3323 C CA . GLU B 1 53 ? -15.258 20.344 -12.727 1 91.56 53 GLU B CA 1
ATOM 3324 C C . GLU B 1 53 ? -15.812 19.094 -12.07 1 91.56 53 GLU B C 1
ATOM 3326 O O . GLU B 1 53 ? -16.344 18.203 -12.742 1 91.56 53 GLU B O 1
ATOM 3331 N N . VAL B 1 54 ? -15.656 19 -10.812 1 95.88 54 VAL B N 1
ATOM 3332 C CA . VAL B 1 54 ? -16.141 17.859 -10.047 1 95.88 54 VAL B CA 1
ATOM 3333 C C . VAL B 1 54 ? -17.672 17.797 -10.133 1 95.88 54 VAL B C 1
ATOM 3335 O O . VAL B 1 54 ? -18.234 16.734 -10.383 1 95.88 54 VAL B O 1
ATOM 3338 N N . GLN B 1 55 ? -18.297 18.906 -9.969 1 97.06 55 GLN B N 1
ATOM 3339 C CA . GLN B 1 55 ? -19.75 18.969 -10.031 1 97.06 55 GLN B CA 1
ATOM 3340 C C . GLN B 1 55 ? -20.266 18.578 -11.414 1 97.06 55 GLN B C 1
ATOM 3342 O O . GLN B 1 55 ? -21.266 17.875 -11.531 1 97.06 55 GLN B O 1
ATOM 3347 N N . ALA B 1 56 ? -19.609 19.047 -12.414 1 96.31 56 ALA B N 1
ATOM 3348 C CA . ALA B 1 56 ? -19.984 18.719 -13.789 1 96.31 56 ALA B CA 1
ATOM 3349 C C . ALA B 1 56 ? -19.906 17.219 -14.031 1 96.31 56 ALA B C 1
ATOM 3351 O O . ALA B 1 56 ? -20.797 16.641 -14.664 1 96.31 56 ALA B O 1
ATOM 3352 N N . GLN B 1 57 ? -18.859 16.625 -13.578 1 96.75 57 GLN B N 1
ATOM 3353 C CA . GLN B 1 57 ? -18.688 15.18 -13.719 1 96.75 57 GLN B CA 1
ATOM 3354 C C . GLN B 1 57 ? -19.797 14.414 -13.016 1 96.75 57 GLN B C 1
ATOM 3356 O O . GLN B 1 57 ? -20.328 13.445 -13.555 1 96.75 57 GLN B O 1
ATOM 3361 N N . LEU B 1 58 ? -20.109 14.812 -11.789 1 97.69 58 LEU B N 1
ATOM 3362 C CA . LEU B 1 58 ? -21.172 14.172 -11.023 1 97.69 58 LEU B CA 1
ATOM 3363 C C . LEU B 1 58 ? -22.516 14.305 -11.734 1 97.69 58 LEU B C 1
ATOM 3365 O O . LEU B 1 58 ? -23.266 13.328 -11.836 1 97.69 58 LEU B O 1
ATOM 3369 N N . THR B 1 59 ? -22.766 15.477 -12.258 1 97.5 59 THR B N 1
ATOM 3370 C CA . THR B 1 59 ? -23.984 15.719 -13 1 97.5 59 THR B CA 1
ATOM 3371 C C . THR B 1 59 ? -24.094 14.805 -14.211 1 97.5 59 THR B C 1
ATOM 3373 O O . THR B 1 59 ? -25.156 14.273 -14.516 1 97.5 59 THR B O 1
ATOM 3376 N N . GLU B 1 60 ? -23 14.617 -14.875 1 96.69 60 GLU B N 1
ATOM 3377 C CA . GLU B 1 60 ? -22.953 13.773 -16.062 1 96.69 60 GLU B CA 1
ATOM 3378 C C . GLU B 1 60 ? -23.406 12.352 -15.758 1 96.69 60 GLU B C 1
ATOM 3380 O O . GLU B 1 60 ? -23.969 11.68 -16.609 1 96.69 60 GLU B O 1
ATOM 3385 N N . ILE B 1 61 ? -23.156 11.938 -14.594 1 95.5 61 ILE B N 1
ATOM 3386 C CA . ILE B 1 61 ? -23.516 10.562 -14.266 1 95.5 61 ILE B CA 1
ATOM 3387 C C . ILE B 1 61 ? -24.766 10.547 -13.391 1 95.5 61 ILE B C 1
ATOM 3389 O O . ILE B 1 61 ? -25.031 9.562 -12.703 1 95.5 61 ILE B O 1
ATOM 3393 N N . GLY B 1 62 ? -25.422 11.633 -13.234 1 96.38 62 GLY B N 1
ATOM 3394 C CA . GLY B 1 62 ? -26.75 11.695 -12.641 1 96.38 62 GLY B CA 1
ATOM 3395 C C . GLY B 1 62 ? -26.703 11.891 -11.133 1 96.38 62 GLY B C 1
ATOM 3396 O O . GLY B 1 62 ? -27.656 11.523 -10.438 1 96.38 62 GLY B O 1
ATOM 3397 N N . ILE B 1 63 ? -25.672 12.438 -10.586 1 97.38 63 ILE B N 1
ATOM 3398 C CA . ILE B 1 63 ? -25.562 12.672 -9.148 1 97.38 63 ILE B CA 1
ATOM 3399 C C . ILE B 1 63 ? -25.641 14.172 -8.867 1 97.38 63 ILE B C 1
ATOM 3401 O O . ILE B 1 63 ? -24.828 14.953 -9.367 1 97.38 63 ILE B O 1
ATOM 3405 N N . GLN B 1 64 ? -26.625 14.594 -8.094 1 97.31 64 GLN B N 1
ATOM 3406 C CA . GLN B 1 64 ? -26.688 15.969 -7.621 1 97.31 64 GLN B CA 1
ATOM 3407 C C . GLN B 1 64 ? -25.641 16.234 -6.543 1 97.31 64 GLN B C 1
ATOM 3409 O O . GLN B 1 64 ? -25.266 15.328 -5.797 1 97.31 64 GLN B O 1
ATOM 3414 N N . SER B 1 65 ? -25.156 17.453 -6.535 1 97.62 65 SER B N 1
ATOM 3415 C CA . SER B 1 65 ? -24.109 17.719 -5.551 1 97.62 65 SER B CA 1
ATOM 3416 C C . SER B 1 65 ? -24.297 19.062 -4.875 1 97.62 65 SER B C 1
ATOM 3418 O O . SER B 1 65 ? -24.75 20.031 -5.508 1 97.62 65 SER B O 1
ATOM 3420 N N . ASP B 1 66 ? -24.094 19.109 -3.619 1 97.5 66 ASP B N 1
ATOM 3421 C CA . ASP B 1 66 ? -23.984 20.328 -2.818 1 97.5 66 ASP B CA 1
ATOM 3422 C C . ASP B 1 66 ? -22.531 20.594 -2.416 1 97.5 66 ASP B C 1
ATOM 3424 O O . ASP B 1 66 ? -21.703 19.703 -2.463 1 97.5 66 ASP B O 1
ATOM 3428 N N . VAL B 1 67 ? -22.297 21.875 -2.111 1 97.44 67 VAL B N 1
ATOM 3429 C CA . VAL B 1 67 ? -20.953 22.266 -1.692 1 97.44 67 VAL B CA 1
ATOM 3430 C C . VAL B 1 67 ? -21 22.844 -0.277 1 97.44 67 VAL B C 1
ATOM 3432 O O . VAL B 1 67 ? -21.891 23.625 0.057 1 97.44 67 VAL B O 1
ATOM 3435 N N . CYS B 1 68 ? -20.109 22.328 0.538 1 97.69 68 CYS B N 1
ATOM 3436 C CA . CYS B 1 68 ? -19.953 22.828 1.904 1 97.69 68 CYS B CA 1
ATOM 3437 C C . CYS B 1 68 ? -18.547 23.359 2.137 1 97.69 68 CYS B C 1
ATOM 3439 O O . CYS B 1 68 ? -17.562 22.641 1.925 1 97.69 68 CYS B O 1
ATOM 3441 N N . THR B 1 69 ? -18.422 24.625 2.572 1 97.06 69 THR B N 1
ATOM 3442 C CA . THR B 1 69 ? -17.125 25.234 2.846 1 97.06 69 THR B CA 1
ATOM 3443 C C . THR B 1 69 ? -17.016 25.656 4.312 1 97.06 69 THR B C 1
ATOM 3445 O O . THR B 1 69 ? -16.266 26.562 4.652 1 97.06 69 THR B O 1
ATOM 3448 N N . ALA B 1 70 ? -17.719 24.953 5.176 1 96.62 70 ALA B N 1
ATOM 3449 C CA . ALA B 1 70 ? -17.922 25.453 6.531 1 96.62 70 ALA B CA 1
ATOM 3450 C C . ALA B 1 70 ? -16.938 24.812 7.5 1 96.62 70 ALA B C 1
ATOM 3452 O O . ALA B 1 70 ? -16.891 25.156 8.68 1 96.62 70 ALA B O 1
ATOM 3453 N N . ILE B 1 71 ? -16.156 23.844 7.027 1 96.19 71 ILE B N 1
ATOM 3454 C CA . ILE B 1 71 ? -15.141 23.25 7.891 1 96.19 71 ILE B CA 1
ATOM 3455 C C . ILE B 1 71 ? -13.992 24.25 8.086 1 96.19 71 ILE B C 1
ATOM 3457 O O . ILE B 1 71 ? -13.383 24.703 7.109 1 96.19 71 ILE B O 1
ATOM 3461 N N . LEU B 1 72 ? -13.688 24.531 9.281 1 90.94 72 LEU B N 1
ATOM 3462 C CA . LEU B 1 72 ? -12.648 25.516 9.602 1 90.94 72 LEU B CA 1
ATOM 3463 C C . LEU B 1 72 ? -11.273 24.859 9.641 1 90.94 72 LEU B C 1
ATOM 3465 O O . LEU B 1 72 ? -11.172 23.641 9.828 1 90.94 72 LEU B O 1
ATOM 3469 N N . PRO B 1 73 ? -10.195 25.688 9.344 1 85.75 73 PRO B N 1
ATOM 3470 C CA . PRO B 1 73 ? -8.867 25.156 9.656 1 85.75 73 PRO B CA 1
ATOM 3471 C C . PRO B 1 73 ? -8.734 24.703 11.109 1 85.75 73 PRO B C 1
ATOM 3473 O O . PRO B 1 73 ? -9.203 25.406 12.016 1 85.75 73 PRO B O 1
ATOM 3476 N N . GLU B 1 74 ? -8.188 23.594 11.344 1 83.62 74 GLU B N 1
ATOM 3477 C CA . GLU B 1 74 ? -8.109 23.016 12.688 1 83.62 74 GLU B CA 1
ATOM 3478 C C . GLU B 1 74 ? -9.477 22.969 13.344 1 83.62 74 GLU B C 1
ATOM 3480 O O . GLU B 1 74 ? -9.695 23.578 14.391 1 83.62 74 GLU B O 1
ATOM 3485 N N . PRO B 1 75 ? -10.305 22.203 12.742 1 90.38 75 PRO B N 1
ATOM 3486 C CA . PRO B 1 75 ? -11.695 22.234 13.195 1 90.38 75 PRO B CA 1
ATOM 3487 C C . PRO B 1 75 ? -11.859 21.75 14.641 1 90.38 75 PRO B C 1
ATOM 3489 O O . PRO B 1 75 ? -11.18 20.812 15.062 1 90.38 75 PRO B O 1
ATOM 3492 N N . THR B 1 76 ? -12.75 22.438 15.344 1 90.62 76 THR B N 1
ATOM 3493 C CA . THR B 1 76 ? -13.117 22.031 16.688 1 90.62 76 THR B CA 1
ATOM 3494 C C . THR B 1 76 ? -14.258 21.016 16.656 1 90.62 76 THR B C 1
ATOM 3496 O O . THR B 1 76 ? -14.914 20.844 15.617 1 90.62 76 THR B O 1
ATOM 3499 N N . VAL B 1 77 ? -14.438 20.406 17.812 1 93.94 77 VAL B N 1
ATOM 3500 C CA . VAL B 1 77 ? -15.578 19.5 17.969 1 93.94 77 VAL B CA 1
ATOM 3501 C C . VAL B 1 77 ? -16.875 20.25 17.625 1 93.94 77 VAL B C 1
ATOM 3503 O O . VAL B 1 77 ? -17.703 19.734 16.891 1 93.94 77 VAL B O 1
ATOM 3506 N N . GLN B 1 78 ? -17 21.438 18.078 1 94.06 78 GLN B N 1
ATOM 3507 C CA . GLN B 1 78 ? -18.203 22.219 17.875 1 94.06 78 GLN B CA 1
ATOM 3508 C C . GLN B 1 78 ? -18.375 22.562 16.391 1 94.06 78 GLN B C 1
ATOM 3510 O O . GLN B 1 78 ? -19.5 22.547 15.875 1 94.06 78 GLN B O 1
ATOM 3515 N N . ASN B 1 79 ? -17.328 22.922 15.742 1 95.5 79 ASN B N 1
ATOM 3516 C CA . ASN B 1 79 ? -17.406 23.219 14.32 1 95.5 79 ASN B CA 1
ATOM 3517 C C . ASN B 1 79 ? -17.969 22.031 13.523 1 95.5 79 ASN B C 1
ATOM 3519 O O . ASN B 1 79 ? -18.859 22.203 12.695 1 95.5 79 ASN B O 1
ATOM 3523 N N . ILE B 1 80 ? -17.469 20.859 13.797 1 97 80 ILE B N 1
ATOM 3524 C CA . ILE B 1 80 ? -17.906 19.656 13.094 1 97 80 ILE B CA 1
ATOM 3525 C C . ILE B 1 80 ? -19.375 19.391 13.383 1 97 80 ILE B C 1
ATOM 3527 O O . ILE B 1 80 ? -20.141 19.078 12.477 1 97 80 ILE B O 1
ATOM 3531 N N . GLU B 1 81 ? -19.734 19.578 14.641 1 96.38 81 GLU B N 1
ATOM 3532 C CA . GLU B 1 81 ? -21.125 19.344 15.031 1 96.38 81 GLU B CA 1
ATOM 3533 C C . GLU B 1 81 ? -22.062 20.344 14.344 1 96.38 81 GLU B C 1
ATOM 3535 O O . GLU B 1 81 ? -23.156 19.984 13.914 1 96.38 81 GLU B O 1
ATOM 3540 N N . ASP B 1 82 ? -21.625 21.531 14.312 1 96.88 82 ASP B N 1
ATOM 3541 C CA . ASP B 1 82 ? -22.422 22.562 13.656 1 96.88 82 ASP B CA 1
ATOM 3542 C C . ASP B 1 82 ? -22.609 22.266 12.172 1 96.88 82 ASP B C 1
ATOM 3544 O O . ASP B 1 82 ? -23.719 22.391 11.641 1 96.88 82 ASP B O 1
ATOM 3548 N N . VAL B 1 83 ? -21.516 21.922 11.555 1 97.38 83 VAL B N 1
ATOM 3549 C CA . VAL B 1 83 ? -21.594 21.578 10.141 1 97.38 83 VAL B CA 1
ATOM 3550 C C . VAL B 1 83 ? -22.531 20.391 9.953 1 97.38 83 VAL B C 1
ATOM 3552 O O . VAL B 1 83 ? -23.344 20.375 9.039 1 97.38 83 VAL B O 1
ATOM 3555 N N . PHE B 1 84 ? -22.422 19.391 10.797 1 97.56 84 PHE B N 1
ATOM 3556 C CA . PHE B 1 84 ? -23.266 18.203 10.719 1 97.56 84 PHE B CA 1
ATOM 3557 C C . PHE B 1 84 ? -24.734 18.578 10.844 1 97.56 84 PHE B C 1
ATOM 3559 O O . PHE B 1 84 ? -25.578 18.062 10.102 1 97.56 84 PHE B O 1
ATOM 3566 N N . ARG B 1 85 ? -25.078 19.453 11.75 1 96.25 85 ARG B N 1
ATOM 3567 C CA . ARG B 1 85 ? -26.453 19.891 11.938 1 96.25 85 ARG B CA 1
ATOM 3568 C C . ARG B 1 85 ? -27 20.531 10.656 1 96.25 85 ARG B C 1
ATOM 3570 O O . ARG B 1 85 ? -28.172 20.391 10.344 1 96.25 85 ARG B O 1
ATOM 3577 N N . GLY B 1 86 ? -26.156 21.156 9.961 1 95.19 86 GLY B N 1
ATOM 3578 C CA . GLY B 1 86 ? -26.562 21.859 8.742 1 95.19 86 GLY B CA 1
ATOM 3579 C C . GLY B 1 86 ? -26.812 20.906 7.582 1 95.19 86 GLY B C 1
ATOM 3580 O O . GLY B 1 86 ? -27.531 21.266 6.633 1 95.19 86 GLY B O 1
ATOM 3581 N N . ILE B 1 87 ? -26.266 19.672 7.688 1 93.44 87 ILE B N 1
ATOM 3582 C CA . ILE B 1 87 ? -26.359 18.812 6.516 1 93.44 87 ILE B CA 1
ATOM 3583 C C . ILE B 1 87 ? -27.172 17.562 6.863 1 93.44 87 ILE B C 1
ATOM 3585 O O . ILE B 1 87 ? -27.453 16.734 5.992 1 93.44 87 ILE B O 1
ATOM 3589 N N . ARG B 1 88 ? -27.594 17.391 8.07 1 90.56 88 ARG B N 1
ATOM 3590 C CA . ARG B 1 88 ? -28.141 16.141 8.57 1 90.56 88 ARG B CA 1
ATOM 3591 C C . ARG B 1 88 ? -29.516 15.867 7.957 1 90.56 88 ARG B C 1
ATOM 3593 O O . ARG B 1 88 ? -29.953 14.711 7.906 1 90.56 88 ARG B O 1
ATOM 3600 N N . GLU B 1 89 ? -30.172 16.875 7.465 1 90 89 GLU B N 1
ATOM 3601 C CA . GLU B 1 89 ? -31.516 16.688 6.945 1 90 89 GLU B CA 1
ATOM 3602 C C . GLU B 1 89 ? -31.5 16.156 5.516 1 90 89 GLU B C 1
ATOM 3604 O O . GLU B 1 89 ? -32.5 15.648 5.02 1 90 89 GLU B O 1
ATOM 3609 N N . LYS B 1 90 ? -30.375 16.281 4.918 1 91.31 90 LYS B N 1
ATOM 3610 C CA . LYS B 1 90 ? -30.234 15.781 3.557 1 91.31 90 LYS B CA 1
ATOM 3611 C C . LYS B 1 90 ? -29.5 14.438 3.545 1 91.31 90 LYS B C 1
ATOM 3613 O O . LYS B 1 90 ? -28.562 14.234 4.305 1 91.31 90 LYS B O 1
ATOM 3618 N N . ARG B 1 91 ? -30.031 13.609 2.758 1 92.19 91 ARG B N 1
ATOM 3619 C CA . ARG B 1 91 ? -29.406 12.297 2.635 1 92.19 91 ARG B CA 1
ATOM 3620 C C . ARG B 1 91 ? -28.359 12.289 1.519 1 92.19 91 ARG B C 1
ATOM 3622 O O . ARG B 1 91 ? -28.703 12.406 0.341 1 92.19 91 ARG B O 1
ATOM 3629 N N . TYR B 1 92 ? -27.156 12.133 1.85 1 97.31 92 TYR B N 1
ATOM 3630 C CA . TYR B 1 92 ? -26.078 12.008 0.876 1 97.31 92 TYR B CA 1
ATOM 3631 C C . TYR B 1 92 ? -25.625 10.562 0.741 1 97.31 92 TYR B C 1
ATOM 3633 O O . TYR B 1 92 ? -25.656 9.805 1.714 1 97.31 92 TYR B O 1
ATOM 3641 N N . ASP B 1 93 ? -25.234 10.211 -0.439 1 97 93 ASP B N 1
ATOM 3642 C CA . ASP B 1 93 ? -24.781 8.844 -0.711 1 97 93 ASP B CA 1
ATOM 3643 C C . ASP B 1 93 ? -23.266 8.758 -0.714 1 97 93 ASP B C 1
ATOM 3645 O O . ASP B 1 93 ? -22.688 7.672 -0.579 1 97 93 ASP B O 1
ATOM 3649 N N . ILE B 1 94 ? -22.625 9.891 -0.919 1 97.88 94 ILE B N 1
ATOM 3650 C CA . ILE B 1 94 ? -21.172 9.938 -1.011 1 97.88 94 ILE B CA 1
ATOM 3651 C C . ILE B 1 94 ? -20.672 11.312 -0.557 1 97.88 94 ILE B C 1
ATOM 3653 O O . ILE B 1 94 ? -21.297 12.336 -0.858 1 97.88 94 ILE B O 1
ATOM 3657 N N . LEU B 1 95 ? -19.641 11.359 0.256 1 98.5 95 LEU B N 1
ATOM 3658 C CA . LEU B 1 95 ? -18.969 12.594 0.64 1 98.5 95 LEU B CA 1
ATOM 3659 C C . LEU B 1 95 ? -17.625 12.719 -0.073 1 98.5 95 LEU B C 1
ATOM 3661 O O . LEU B 1 95 ? -16.844 11.773 -0.109 1 98.5 95 LEU B O 1
ATOM 3665 N N . ILE B 1 96 ? -17.359 13.867 -0.671 1 98.5 96 ILE B N 1
ATOM 3666 C CA . ILE B 1 96 ? -16.125 14.141 -1.389 1 98.5 96 ILE B CA 1
ATOM 3667 C C . ILE B 1 96 ? -15.375 15.289 -0.708 1 98.5 96 ILE B C 1
ATOM 3669 O O . ILE B 1 96 ? -15.82 16.438 -0.752 1 98.5 96 ILE B O 1
ATOM 3673 N N . GLY B 1 97 ? -14.312 14.938 -0.006 1 98.44 97 GLY B N 1
ATOM 3674 C CA . GLY B 1 97 ? -13.477 15.945 0.607 1 98.44 97 GLY B CA 1
ATOM 3675 C C . GLY B 1 97 ? -12.336 16.406 -0.29 1 98.44 97 GLY B C 1
ATOM 3676 O O . GLY B 1 97 ? -11.516 15.594 -0.714 1 98.44 97 GLY B O 1
ATOM 3677 N N . ILE B 1 98 ? -12.273 17.672 -0.616 1 97.75 98 ILE B N 1
ATOM 3678 C CA . ILE B 1 98 ? -11.195 18.266 -1.403 1 97.75 98 ILE B CA 1
ATOM 3679 C C . ILE B 1 98 ? -10.547 19.406 -0.612 1 97.75 98 ILE B C 1
ATOM 3681 O O . ILE B 1 98 ? -11.148 20.469 -0.429 1 97.75 98 ILE B O 1
ATOM 3685 N N . GLY B 1 99 ? -9.375 19.203 -0.137 1 96.5 99 GLY B N 1
ATOM 3686 C CA . GLY B 1 99 ? -8.719 20.219 0.666 1 96.5 99 GLY B CA 1
ATOM 3687 C C . GLY B 1 99 ? -7.547 19.688 1.465 1 96.5 99 GLY B C 1
ATOM 3688 O O . GLY B 1 99 ? -6.945 18.672 1.099 1 96.5 99 GLY B O 1
ATOM 3689 N N . GLY B 1 100 ? -7.137 20.453 2.434 1 95.25 100 GLY B N 1
ATOM 3690 C CA . GLY B 1 100 ? -6.066 20.016 3.318 1 95.25 100 GLY B CA 1
ATOM 3691 C C . GLY B 1 100 ? -6.539 19.062 4.395 1 95.25 100 GLY B C 1
ATOM 3692 O O . GLY B 1 100 ? -7.613 18.469 4.277 1 95.25 100 GLY B O 1
ATOM 3693 N N . GLY B 1 101 ? -5.711 18.891 5.383 1 95.31 101 GLY B N 1
ATOM 3694 C CA . GLY B 1 101 ? -5.969 17.938 6.445 1 95.31 101 GLY B CA 1
ATOM 3695 C C . GLY B 1 101 ? -7.266 18.203 7.191 1 95.31 101 GLY B C 1
ATOM 3696 O O . GLY B 1 101 ? -8.008 17.266 7.512 1 95.31 101 GLY B O 1
ATOM 3697 N N . SER B 1 102 ? -7.523 19.438 7.477 1 94.69 102 SER B N 1
ATOM 3698 C CA . SER B 1 102 ? -8.727 19.812 8.219 1 94.69 102 SER B CA 1
ATOM 3699 C C . SER B 1 102 ? -9.984 19.375 7.469 1 94.69 102 SER B C 1
ATOM 3701 O O . SER B 1 102 ? -10.914 18.828 8.07 1 94.69 102 SER B O 1
ATOM 3703 N N . VAL B 1 103 ? -9.984 19.625 6.203 1 97.5 103 VAL B N 1
ATOM 3704 C CA . VAL B 1 103 ? -11.125 19.266 5.371 1 97.5 103 VAL B CA 1
ATOM 3705 C C . VAL B 1 103 ? -11.25 17.75 5.273 1 97.5 103 VAL B C 1
ATOM 3707 O O . VAL B 1 103 ? -12.344 17.203 5.395 1 97.5 103 VAL B O 1
ATOM 3710 N N . LEU B 1 104 ? -10.117 17.062 5.039 1 98.5 104 LEU B N 1
ATOM 3711 C CA . LEU B 1 104 ? -10.141 15.609 4.902 1 98.5 104 LEU B CA 1
ATOM 3712 C C . LEU B 1 104 ? -10.602 14.945 6.195 1 98.5 104 LEU B C 1
ATOM 3714 O O . LEU B 1 104 ? -11.453 14.055 6.172 1 98.5 104 LEU B O 1
ATOM 3718 N N . ASP B 1 105 ? -10.102 15.422 7.297 1 97.75 105 ASP B N 1
ATOM 3719 C CA . ASP B 1 105 ? -10.523 14.883 8.586 1 97.75 105 ASP B CA 1
ATOM 3720 C C . ASP B 1 105 ? -12 15.172 8.852 1 97.75 105 ASP B C 1
ATOM 3722 O O . ASP B 1 105 ? -12.742 14.297 9.312 1 97.75 105 ASP B O 1
ATOM 3726 N N . GLY B 1 106 ? -12.367 16.422 8.578 1 98 106 GLY B N 1
ATOM 3727 C CA . GLY B 1 106 ? -13.773 16.766 8.719 1 98 106 GLY B CA 1
ATOM 3728 C C . GLY B 1 106 ? -14.68 15.883 7.891 1 98 106 GLY B C 1
ATOM 3729 O O . GLY B 1 106 ? -15.742 15.461 8.359 1 98 106 GLY B O 1
ATOM 3730 N N . THR B 1 107 ? -14.297 15.617 6.668 1 98.69 107 THR B N 1
ATOM 3731 C CA . THR B 1 107 ? -15.07 14.766 5.77 1 98.69 107 THR B CA 1
ATOM 3732 C C . THR B 1 107 ? -15.25 13.375 6.367 1 98.69 107 THR B C 1
ATOM 3734 O O . THR B 1 107 ? -16.359 12.828 6.359 1 98.69 107 THR B O 1
ATOM 3737 N N . LYS B 1 108 ? -14.18 12.82 6.895 1 98.62 108 LYS B N 1
ATOM 3738 C CA . LYS B 1 108 ? -14.227 11.5 7.523 1 98.62 108 LYS B CA 1
ATOM 3739 C C . LYS B 1 108 ? -15.203 11.484 8.695 1 98.62 108 LYS B C 1
ATOM 3741 O O . LYS B 1 108 ? -16.016 10.562 8.836 1 98.62 108 LYS B O 1
ATOM 3746 N N . ILE B 1 109 ? -15.109 12.484 9.539 1 98.38 109 ILE B N 1
ATOM 3747 C CA . ILE B 1 109 ? -15.938 12.539 10.742 1 98.38 109 ILE B CA 1
ATOM 3748 C C . ILE B 1 109 ? -17.406 12.703 10.352 1 98.38 109 ILE B C 1
ATOM 3750 O O . ILE B 1 109 ? -18.281 12.008 10.875 1 98.38 109 ILE B O 1
ATOM 3754 N N . LEU B 1 110 ? -17.656 13.578 9.406 1 98.19 110 LEU B N 1
ATOM 3755 C CA . LEU B 1 110 ? -19.031 13.789 8.961 1 98.19 110 LEU B CA 1
ATOM 3756 C C . LEU B 1 110 ? -19.609 12.508 8.375 1 98.19 110 LEU B C 1
ATOM 3758 O O . LEU B 1 110 ? -20.812 12.234 8.547 1 98.19 110 LEU B O 1
ATOM 3762 N N . SER B 1 111 ? -18.797 11.773 7.648 1 98.19 111 SER B N 1
ATOM 3763 C CA . SER B 1 111 ? -19.219 10.5 7.078 1 98.19 111 SER B CA 1
ATOM 3764 C C . SER B 1 111 ? -19.75 9.562 8.156 1 98.19 111 SER B C 1
ATOM 3766 O O . SER B 1 111 ? -20.859 9.039 8.031 1 98.19 111 SER B O 1
ATOM 3768 N N . VAL B 1 112 ? -19 9.383 9.258 1 97.56 112 VAL B N 1
ATOM 3769 C CA . VAL B 1 112 ? -19.375 8.43 10.289 1 97.56 112 VAL B CA 1
ATOM 3770 C C . VAL B 1 112 ? -20.547 8.977 11.109 1 97.56 112 VAL B C 1
ATOM 3772 O O . VAL B 1 112 ? -21.375 8.219 11.602 1 97.56 112 VAL B O 1
ATOM 3775 N N . LEU B 1 113 ? -20.656 10.336 11.242 1 97.25 113 LEU B N 1
ATOM 3776 C CA . LEU B 1 113 ? -21.75 10.93 11.984 1 97.25 113 LEU B CA 1
ATOM 3777 C C . LEU B 1 113 ? -23.094 10.664 11.289 1 97.25 113 LEU B C 1
ATOM 3779 O O . LEU B 1 113 ? -24.141 10.633 11.945 1 97.25 113 LEU B O 1
ATOM 3783 N N . GLN B 1 114 ? -23.047 10.422 10.023 1 96.12 114 GLN B N 1
ATOM 3784 C CA . GLN B 1 114 ? -24.281 10.188 9.258 1 96.12 114 GLN B CA 1
ATOM 3785 C C . GLN B 1 114 ? -24.844 8.805 9.555 1 96.12 114 GLN B C 1
ATOM 3787 O O . GLN B 1 114 ? -26.047 8.57 9.367 1 96.12 114 GLN B O 1
ATOM 3792 N N . THR B 1 115 ? -24.031 7.879 10.008 1 95.75 115 THR B N 1
ATOM 3793 C CA . THR B 1 115 ? -24.453 6.488 10.117 1 95.75 115 THR B CA 1
ATOM 3794 C C . THR B 1 115 ? -24.359 6.008 11.562 1 95.75 115 THR B C 1
ATOM 3796 O O . THR B 1 115 ? -24.766 4.891 11.883 1 95.75 115 THR B O 1
ATOM 3799 N N . ASN B 1 116 ? -23.766 6.801 12.414 1 95.75 116 ASN B N 1
ATOM 3800 C CA . ASN B 1 116 ? -23.625 6.492 13.828 1 95.75 116 ASN B CA 1
ATOM 3801 C C . ASN B 1 116 ? -24.406 7.469 14.703 1 95.75 116 ASN B C 1
ATOM 3803 O O . ASN B 1 116 ? -24.625 8.617 14.312 1 95.75 116 ASN B O 1
ATOM 3807 N N . SER B 1 117 ? -24.844 7.055 15.914 1 94.56 117 SER B N 1
ATOM 3808 C CA . SER B 1 117 ? -25.672 7.883 16.797 1 94.56 117 SER B CA 1
ATOM 3809 C C . SER B 1 117 ? -24.812 8.648 17.797 1 94.56 117 SER B C 1
ATOM 3811 O O . SER B 1 117 ? -25.297 9.547 18.484 1 94.56 117 SER B O 1
ATOM 3813 N N . LYS B 1 118 ? -23.562 8.508 17.766 1 95.31 118 LYS B N 1
ATOM 3814 C CA . LYS B 1 118 ? -22.656 9.133 18.719 1 95.31 118 LYS B CA 1
ATOM 3815 C C . LYS B 1 118 ? -22.281 10.547 18.281 1 95.31 118 LYS B C 1
ATOM 3817 O O . LYS B 1 118 ? -22.172 10.82 17.094 1 95.31 118 LYS B O 1
ATOM 3822 N N . LYS B 1 119 ? -22.109 11.359 19.297 1 95.56 119 LYS B N 1
ATOM 3823 C CA . LYS B 1 119 ? -21.547 12.688 19.047 1 95.56 119 LYS B CA 1
ATOM 3824 C C . LYS B 1 119 ? -20.031 12.625 18.859 1 95.56 119 LYS B C 1
ATOM 3826 O O . LYS B 1 119 ? -19.406 11.594 19.141 1 95.56 119 LYS B O 1
ATOM 3831 N N . VAL B 1 120 ? -19.453 13.688 18.312 1 96.38 120 VAL B N 1
ATOM 3832 C CA . VAL B 1 120 ? -18.031 13.727 18.016 1 96.38 120 VAL B CA 1
ATOM 3833 C C . VAL B 1 120 ? -17.234 13.422 19.266 1 96.38 120 VAL B C 1
ATOM 3835 O O . VAL B 1 120 ? -16.266 12.648 19.234 1 96.38 120 VAL B O 1
ATOM 3838 N N . GLU B 1 121 ? -17.609 13.93 20.422 1 93.81 121 GLU B N 1
ATOM 3839 C CA . GLU B 1 121 ? -16.906 13.758 21.672 1 93.81 121 GLU B CA 1
ATOM 3840 C C . GLU B 1 121 ? -16.859 12.289 22.094 1 93.81 121 GLU B C 1
ATOM 3842 O O . GLU B 1 121 ? -15.883 11.844 22.703 1 93.81 121 GLU B O 1
ATOM 3847 N N . GLU B 1 122 ? -17.859 11.602 21.719 1 95.62 122 GLU B N 1
ATOM 3848 C CA . GLU B 1 122 ? -17.969 10.195 22.094 1 95.62 122 GLU B CA 1
ATOM 3849 C C . GLU B 1 122 ? -17.141 9.312 21.172 1 95.62 122 GLU B C 1
ATOM 3851 O O . GLU B 1 122 ? -16.953 8.125 21.438 1 95.62 122 GLU B O 1
ATOM 3856 N N . LEU B 1 123 ? -16.719 9.914 20.109 1 96.19 123 LEU B N 1
ATOM 3857 C CA . LEU B 1 123 ? -15.93 9.172 19.125 1 96.19 123 LEU B CA 1
ATOM 3858 C C . LEU B 1 123 ? -14.438 9.328 19.391 1 96.19 123 LEU B C 1
ATOM 3860 O O . LEU B 1 123 ? -13.617 8.648 18.766 1 96.19 123 LEU B O 1
ATOM 3864 N N . LEU B 1 124 ? -14.055 10.211 20.344 1 92.81 124 LEU B N 1
ATOM 3865 C CA . LEU B 1 124 ? -12.656 10.5 20.609 1 92.81 124 LEU B CA 1
ATOM 3866 C C . LEU B 1 124 ? -11.945 9.281 21.188 1 92.81 124 LEU B C 1
ATOM 3868 O O . LEU B 1 124 ? -12.367 8.742 22.219 1 92.81 124 LEU B O 1
ATOM 3872 N N . GLY B 1 125 ? -10.906 8.867 20.5 1 91.62 125 GLY B N 1
ATOM 3873 C CA . GLY B 1 125 ? -10.172 7.684 20.922 1 91.62 125 GLY B CA 1
ATOM 3874 C C . GLY B 1 125 ? -10.062 6.637 19.828 1 91.62 125 GLY B C 1
ATOM 3875 O O . GLY B 1 125 ? -10.148 6.957 18.641 1 91.62 125 GLY B O 1
ATOM 3876 N N . THR B 1 126 ? -9.75 5.465 20.219 1 92.31 126 THR B N 1
ATOM 3877 C CA . THR B 1 126 ? -9.453 4.402 19.25 1 92.31 126 THR B CA 1
ATOM 3878 C C . THR B 1 126 ? -10.617 3.414 19.172 1 92.31 126 THR B C 1
ATOM 3880 O O . THR B 1 126 ? -11.086 2.914 20.188 1 92.31 126 THR B O 1
ATOM 3883 N N . ASP B 1 127 ? -11.102 3.162 17.969 1 92.94 127 ASP B N 1
ATOM 3884 C CA . ASP B 1 127 ? -12.055 2.113 17.609 1 92.94 127 ASP B CA 1
ATOM 3885 C C . ASP B 1 127 ? -13.383 2.307 18.344 1 92.94 127 ASP B C 1
ATOM 3887 O O . ASP B 1 127 ? -13.938 1.355 18.906 1 92.94 127 ASP B O 1
ATOM 3891 N N . LEU B 1 128 ? -13.805 3.559 18.344 1 94.88 128 LEU B N 1
ATOM 3892 C CA . LEU B 1 128 ? -15.07 3.891 19 1 94.88 128 LEU B CA 1
ATOM 3893 C C . LEU B 1 128 ? -16.156 4.137 17.969 1 94.88 128 LEU B C 1
ATOM 3895 O O . LEU B 1 128 ? -17.328 4.348 18.328 1 94.88 128 LEU B O 1
ATOM 3899 N N . VAL B 1 129 ? -15.773 4.121 16.688 1 95.56 129 VAL B N 1
ATOM 3900 C CA . VAL B 1 129 ? -16.75 4.191 15.602 1 95.56 129 VAL B CA 1
ATOM 3901 C C . VAL B 1 129 ? -17.438 2.842 15.445 1 95.56 129 VAL B C 1
ATOM 3903 O O . VAL B 1 129 ? -16.781 1.81 15.305 1 95.56 129 VAL B O 1
ATOM 3906 N N . GLU B 1 130 ? -18.703 2.785 15.422 1 93.44 130 GLU B N 1
ATOM 3907 C CA . GLU B 1 130 ? -19.453 1.532 15.5 1 93.44 130 GLU B CA 1
ATOM 3908 C C . GLU B 1 130 ? -19.781 0.992 14.109 1 93.44 130 GLU B C 1
ATOM 3910 O O . GLU B 1 130 ? -19.75 -0.22 13.891 1 93.44 130 GLU B O 1
ATOM 3915 N N . LYS B 1 131 ? -20.156 1.877 13.266 1 93.56 131 LYS B N 1
ATOM 3916 C CA . LYS B 1 131 ? -20.578 1.481 11.922 1 93.56 131 LYS B CA 1
ATOM 3917 C C . LYS B 1 131 ? -19.812 2.256 10.859 1 93.56 131 LYS B C 1
ATOM 3919 O O . LYS B 1 131 ? -19.422 3.41 11.07 1 93.56 131 LYS B O 1
ATOM 3924 N N . PRO B 1 132 ? -19.625 1.568 9.703 1 93.94 132 PRO B N 1
ATOM 3925 C CA . PRO B 1 132 ? -19.031 2.328 8.602 1 93.94 132 PRO B CA 1
ATOM 3926 C C . PRO B 1 132 ? -19.844 3.572 8.242 1 93.94 132 PRO B C 1
ATOM 3928 O O . PRO B 1 132 ? -21.078 3.541 8.289 1 93.94 132 PRO B O 1
ATOM 3931 N N . GLY B 1 133 ? -19.141 4.629 7.906 1 96.44 133 GLY B N 1
ATOM 3932 C CA . GLY B 1 133 ? -19.797 5.828 7.422 1 96.44 133 GLY B CA 1
ATOM 3933 C C . GLY B 1 133 ? -20.203 5.738 5.965 1 96.44 133 GLY B C 1
ATOM 3934 O O . GLY B 1 133 ? -20.047 4.695 5.332 1 96.44 133 GLY B O 1
ATOM 3935 N N . ILE B 1 134 ? -20.812 6.859 5.504 1 95.94 134 ILE B N 1
ATOM 3936 C CA . ILE B 1 134 ? -21.031 7.02 4.07 1 95.94 134 ILE B CA 1
ATOM 3937 C C . ILE B 1 134 ? -19.703 6.973 3.332 1 95.94 134 ILE B C 1
ATOM 3939 O O . ILE B 1 134 ? -18.703 7.504 3.814 1 95.94 134 ILE B O 1
ATOM 3943 N N . PRO B 1 135 ? -19.703 6.301 2.121 1 97.5 135 PRO B N 1
ATOM 3944 C CA . PRO B 1 135 ? -18.453 6.254 1.37 1 97.5 135 PRO B CA 1
ATOM 3945 C C . PRO B 1 135 ? -17.844 7.637 1.138 1 97.5 135 PRO B C 1
ATOM 3947 O O . PRO B 1 135 ? -18.578 8.594 0.863 1 97.5 135 PRO B O 1
ATOM 3950 N N . THR B 1 136 ? -16.531 7.711 1.273 1 98.5 136 THR B N 1
ATOM 3951 C CA . THR B 1 136 ? -15.859 9 1.096 1 98.5 136 THR B CA 1
ATOM 3952 C C . THR B 1 136 ? -14.836 8.922 -0.031 1 98.5 136 THR B C 1
ATOM 3954 O O . THR B 1 136 ? -14.266 7.859 -0.29 1 98.5 136 THR B O 1
ATOM 3957 N N . VAL B 1 137 ? -14.68 9.984 -0.77 1 98.5 137 VAL B N 1
ATOM 3958 C CA . VAL B 1 137 ? -13.586 10.281 -1.688 1 98.5 137 VAL B CA 1
ATOM 3959 C C . VAL B 1 137 ? -12.734 11.422 -1.131 1 98.5 137 VAL B C 1
ATOM 3961 O O . VAL B 1 137 ? -13.258 12.492 -0.796 1 98.5 137 VAL B O 1
ATOM 3964 N N . LEU B 1 138 ? -11.492 11.195 -0.978 1 98.75 138 LEU B N 1
ATOM 3965 C CA . LEU B 1 138 ? -10.625 12.242 -0.45 1 98.75 138 LEU B CA 1
ATOM 3966 C C . LEU B 1 138 ? -9.602 12.68 -1.496 1 98.75 138 LEU B C 1
ATOM 3968 O O . LEU B 1 138 ? -8.945 11.836 -2.121 1 98.75 138 LEU B O 1
ATOM 3972 N N . ILE B 1 139 ? -9.508 13.945 -1.71 1 98.19 139 ILE B N 1
ATOM 3973 C CA . ILE B 1 139 ? -8.625 14.578 -2.682 1 98.19 139 ILE B CA 1
ATOM 3974 C C . ILE B 1 139 ? -7.777 15.641 -1.989 1 98.19 139 ILE B C 1
ATOM 3976 O O . ILE B 1 139 ? -8.195 16.797 -1.855 1 98.19 139 ILE B O 1
ATOM 3980 N N . PRO B 1 140 ? -6.57 15.273 -1.629 1 98.19 140 PRO B N 1
ATOM 3981 C CA . PRO B 1 140 ? -5.75 16.234 -0.894 1 98.19 140 PRO B CA 1
ATOM 3982 C C . PRO B 1 140 ? -5.289 17.406 -1.764 1 98.19 140 PRO B C 1
ATOM 3984 O O . PRO B 1 140 ? -4.871 17.203 -2.908 1 98.19 140 PRO B O 1
ATOM 3987 N N . SER B 1 141 ? -5.355 18.562 -1.155 1 96.81 141 SER B N 1
ATOM 3988 C CA . SER B 1 141 ? -4.906 19.766 -1.858 1 96.81 141 SER B CA 1
ATOM 3989 C C . SER B 1 141 ? -3.584 20.281 -1.294 1 96.81 141 SER B C 1
ATOM 3991 O O . SER B 1 141 ? -3.07 21.297 -1.734 1 96.81 141 SER B O 1
ATOM 3993 N N . THR B 1 142 ? -3.096 19.625 -0.278 1 96.62 142 THR B N 1
ATOM 3994 C CA . THR B 1 142 ? -1.767 19.859 0.274 1 96.62 142 THR B CA 1
ATOM 3995 C C . THR B 1 142 ? -0.982 18.562 0.388 1 96.62 142 THR B C 1
ATOM 3997 O O . THR B 1 142 ? -1.565 17.469 0.352 1 96.62 142 THR B O 1
ATOM 4000 N N . SER B 1 143 ? 0.302 18.672 0.392 1 97.75 143 SER B N 1
ATOM 4001 C CA . SER B 1 143 ? 1.186 17.531 0.575 1 97.75 143 SER B CA 1
ATOM 4002 C C . SER B 1 143 ? 1.798 17.516 1.971 1 97.75 143 SER B C 1
ATOM 4004 O O . SER B 1 143 ? 2.969 17.875 2.143 1 97.75 143 SER B O 1
ATOM 4006 N N . GLY B 1 144 ? 0.988 17.094 2.939 1 96.75 144 GLY B N 1
ATOM 4007 C CA . GLY B 1 144 ? 1.484 17.172 4.305 1 96.75 144 GLY B CA 1
ATOM 4008 C C . GLY B 1 144 ? 0.978 16.062 5.199 1 96.75 144 GLY B C 1
ATOM 4009 O O . GLY B 1 144 ? 1.695 15.094 5.457 1 96.75 144 GLY B O 1
ATOM 4010 N N . THR B 1 145 ? -0.253 15.961 5.41 1 93.62 145 THR B N 1
ATOM 4011 C CA . THR B 1 145 ? -0.839 15.172 6.484 1 93.62 145 THR B CA 1
ATOM 4012 C C . THR B 1 145 ? -0.937 13.703 6.086 1 93.62 145 THR B C 1
ATOM 4014 O O . THR B 1 145 ? -0.921 12.82 6.945 1 93.62 145 THR B O 1
ATOM 4017 N N . GLY B 1 146 ? -1.101 13.477 4.812 1 97.69 146 GLY B N 1
ATOM 4018 C CA . GLY B 1 146 ? -1.401 12.109 4.418 1 97.69 146 GLY B CA 1
ATOM 4019 C C . GLY B 1 146 ? -2.736 11.617 4.941 1 97.69 146 GLY B C 1
ATOM 4020 O O . GLY B 1 146 ? -2.986 10.406 4.984 1 97.69 146 GLY B O 1
ATOM 4021 N N . ALA B 1 147 ? -3.604 12.477 5.324 1 97.81 147 ALA B N 1
ATOM 4022 C CA . ALA B 1 147 ? -4.875 12.156 5.965 1 97.81 147 ALA B CA 1
ATOM 4023 C C . ALA B 1 147 ? -5.723 11.25 5.078 1 97.81 147 ALA B C 1
ATOM 4025 O O . ALA B 1 147 ? -6.516 10.445 5.574 1 97.81 147 ALA B O 1
ATOM 4026 N N . GLU B 1 148 ? -5.547 11.297 3.803 1 98.62 148 GLU B N 1
ATOM 4027 C CA . GLU B 1 148 ? -6.348 10.539 2.844 1 98.62 148 GLU B CA 1
ATOM 4028 C C . GLU B 1 148 ? -6.047 9.047 2.926 1 98.62 148 GLU B C 1
ATOM 4030 O O . GLU B 1 148 ? -6.793 8.227 2.389 1 98.62 148 GLU B O 1
ATOM 4035 N N . VAL B 1 149 ? -4.938 8.688 3.639 1 98.5 149 VAL B N 1
ATOM 4036 C CA . VAL B 1 149 ? -4.594 7.27 3.68 1 98.5 149 VAL B CA 1
ATOM 4037 C C . VAL B 1 149 ? -4.398 6.828 5.129 1 98.5 149 VAL B C 1
ATOM 4039 O O . VAL B 1 149 ? -3.75 5.812 5.395 1 98.5 149 VAL B O 1
ATOM 4042 N N . THR B 1 150 ? -4.801 7.605 6.078 1 97.19 150 THR B N 1
ATOM 4043 C CA . THR B 1 150 ? -4.699 7.25 7.492 1 97.19 150 THR B CA 1
ATOM 4044 C C . THR B 1 150 ? -6.082 6.988 8.078 1 97.19 150 THR B C 1
ATOM 4046 O O . THR B 1 150 ? -7.078 7.559 7.621 1 97.19 150 THR B O 1
ATOM 4049 N N . PRO B 1 151 ? -6.18 6.137 9.086 1 96.69 151 PRO B N 1
ATOM 4050 C CA . PRO B 1 151 ? -7.449 5.883 9.773 1 96.69 151 PRO B CA 1
ATOM 4051 C C . PRO B 1 151 ? -7.734 6.898 10.875 1 96.69 151 PRO B C 1
ATOM 4053 O O . PRO B 1 151 ? -8.562 6.645 11.758 1 96.69 151 PRO B O 1
ATOM 4056 N N . ASN B 1 152 ? -7.039 8.023 10.836 1 95.12 152 ASN B N 1
ATOM 4057 C CA . ASN B 1 152 ? -7.113 9.031 11.883 1 95.12 152 ASN B CA 1
ATOM 4058 C C . ASN B 1 152 ? -7.871 10.273 11.422 1 95.12 152 ASN B C 1
ATOM 4060 O O . ASN B 1 152 ? -7.828 10.625 10.234 1 95.12 152 ASN B O 1
ATOM 4064 N N . ALA B 1 153 ? -8.539 10.844 12.273 1 96.19 153 ALA B N 1
ATOM 4065 C CA . ALA B 1 153 ? -9.102 12.18 12.117 1 96.19 153 ALA B CA 1
ATOM 4066 C C . ALA B 1 153 ? -8.875 13.023 13.375 1 96.19 153 ALA B C 1
ATOM 4068 O O . ALA B 1 153 ? -9.195 12.586 14.484 1 96.19 153 ALA B O 1
ATOM 4069 N N . ILE B 1 154 ? -8.32 14.156 13.188 1 90.25 154 ILE B N 1
ATOM 4070 C CA . ILE B 1 154 ? -7.93 15 14.312 1 90.25 154 ILE B CA 1
ATOM 4071 C C . ILE B 1 154 ? -8.922 16.141 14.469 1 90.25 154 ILE B C 1
ATOM 4073 O O . ILE B 1 154 ? -9.312 16.781 13.492 1 90.25 154 ILE B O 1
ATOM 4077 N N . VAL B 1 155 ? -9.352 16.375 15.68 1 89.38 155 VAL B N 1
ATOM 4078 C CA . VAL B 1 155 ? -10.195 17.516 16.031 1 89.38 155 VAL B CA 1
ATOM 4079 C C . VAL B 1 155 ? -9.609 18.25 17.234 1 89.38 155 VAL B C 1
ATOM 4081 O O . VAL B 1 155 ? -8.844 17.656 18.016 1 89.38 155 VAL B O 1
ATOM 4084 N N . THR B 1 156 ? -9.93 19.5 17.312 1 84.56 156 THR B N 1
ATOM 4085 C CA . THR B 1 156 ? -9.445 20.312 18.422 1 84.56 156 THR B CA 1
ATOM 4086 C C . THR B 1 156 ? -10.516 20.438 19.5 1 84.56 156 THR B C 1
ATOM 4088 O O . THR B 1 156 ? -11.688 20.656 19.203 1 84.56 156 THR B O 1
ATOM 4091 N N . LEU B 1 157 ? -10.133 20.141 20.75 1 82.56 157 LEU B N 1
ATOM 4092 C CA . LEU B 1 157 ? -10.969 20.453 21.906 1 82.56 157 LEU B CA 1
ATOM 4093 C C . LEU B 1 157 ? -10.648 21.844 22.453 1 82.56 157 LEU B C 1
ATOM 4095 O O . LEU B 1 157 ? -9.602 22.047 23.078 1 82.56 157 LEU B O 1
ATOM 4099 N N . PRO B 1 158 ? -11.469 22.75 22.234 1 70.06 158 PRO B N 1
ATOM 4100 C CA . PRO B 1 158 ? -11.133 24.125 22.578 1 70.06 158 PRO B CA 1
ATOM 4101 C C . PRO B 1 158 ? -10.797 24.297 24.062 1 70.06 158 PRO B C 1
ATOM 4103 O O . PRO B 1 158 ? -9.82 24.984 24.406 1 70.06 158 PRO B O 1
ATOM 4106 N N . GLU B 1 159 ? -11.57 23.797 24.828 1 68.69 159 GLU B N 1
ATOM 4107 C CA . GLU B 1 159 ? -11.414 24.047 26.266 1 68.69 159 GLU B CA 1
ATOM 4108 C C . GLU B 1 159 ? -10.062 23.547 26.766 1 68.69 159 GLU B C 1
ATOM 4110 O O . GLU B 1 159 ? -9.5 24.109 27.703 1 68.69 159 GLU B O 1
ATOM 4115 N N . GLU B 1 160 ? -9.555 22.688 26.047 1 66.62 160 GLU B N 1
ATOM 4116 C CA . GLU B 1 160 ? -8.312 22.078 26.5 1 66.62 160 GLU B CA 1
ATOM 4117 C C . GLU B 1 160 ? -7.141 22.453 25.609 1 66.62 160 GLU B C 1
ATOM 4119 O O . GLU B 1 160 ? -5.988 22.141 25.906 1 66.62 160 GLU B O 1
ATOM 4124 N N . GLU B 1 161 ? -7.492 23.219 24.656 1 67.19 161 GLU B N 1
ATOM 4125 C CA . GLU B 1 161 ? -6.48 23.562 23.656 1 67.19 161 GLU B CA 1
ATOM 4126 C C . GLU B 1 161 ? -5.676 22.328 23.234 1 67.19 161 GLU B C 1
ATOM 4128 O O . GLU B 1 161 ? -4.449 22.391 23.172 1 67.19 161 GLU B O 1
ATOM 4133 N N . LEU B 1 162 ? -6.387 21.25 23.203 1 73.25 162 LEU B N 1
ATOM 4134 C CA . LEU B 1 162 ? -5.73 19.984 22.922 1 73.25 162 LEU B CA 1
ATOM 4135 C C . LEU B 1 162 ? -6.262 19.359 21.641 1 73.25 162 LEU B C 1
ATOM 4137 O O . LEU B 1 162 ? -7.465 19.406 21.375 1 73.25 162 LEU B O 1
ATOM 4141 N N . LYS B 1 163 ? -5.418 18.922 20.734 1 78.94 163 LYS B N 1
ATOM 4142 C CA . LYS B 1 163 ? -5.801 18.125 19.578 1 78.94 163 LYS B CA 1
ATOM 4143 C C . LYS B 1 163 ? -5.934 16.641 19.953 1 78.94 163 LYS B C 1
ATOM 4145 O O . LYS B 1 163 ? -5.07 16.094 20.625 1 78.94 163 LYS B O 1
ATOM 4150 N N . VAL B 1 164 ? -7.059 16.125 19.641 1 82.62 164 VAL B N 1
ATOM 4151 C CA . VAL B 1 164 ? -7.332 14.719 19.938 1 82.62 164 VAL B CA 1
ATOM 4152 C C . VAL B 1 164 ? -7.754 13.992 18.672 1 82.62 164 VAL B C 1
ATOM 4154 O O . VAL B 1 164 ? -8.328 14.594 17.766 1 82.62 164 VAL B O 1
ATOM 4157 N N . GLY B 1 165 ? -7.43 12.75 18.656 1 87.94 165 GLY B N 1
ATOM 4158 C CA . GLY B 1 165 ? -7.688 11.992 17.438 1 87.94 165 GLY B CA 1
ATOM 4159 C C . GLY B 1 165 ? -8.797 10.977 17.594 1 87.94 165 GLY B C 1
ATOM 4160 O O . GLY B 1 165 ? -9.055 10.484 18.703 1 87.94 165 GLY B O 1
ATOM 4161 N N . ILE B 1 166 ? -9.57 10.797 16.562 1 94.31 166 ILE B N 1
ATOM 4162 C CA . ILE B 1 166 ? -10.438 9.648 16.328 1 94.31 166 ILE B CA 1
ATOM 4163 C C . ILE B 1 166 ? -9.727 8.641 15.422 1 94.31 166 ILE B C 1
ATOM 4165 O O . ILE B 1 166 ? -9.281 8.984 14.328 1 94.31 166 ILE B O 1
ATOM 4169 N N . VAL B 1 167 ? -9.523 7.477 15.945 1 94.81 167 VAL B N 1
ATOM 4170 C CA . VAL B 1 167 ? -8.805 6.477 15.164 1 94.81 167 VAL B CA 1
ATOM 4171 C C . VAL B 1 167 ? -9.695 5.262 14.922 1 94.81 167 VAL B C 1
ATOM 4173 O O . VAL B 1 167 ? -10.18 4.641 15.875 1 94.81 167 VAL B O 1
ATOM 4176 N N . SER B 1 168 ? -9.945 4.938 13.703 1 96 168 SER B N 1
ATOM 4177 C CA . SER B 1 168 ? -10.75 3.781 13.312 1 96 168 SER B CA 1
ATOM 4178 C C . SER B 1 168 ? -10.5 3.396 11.859 1 96 168 SER B C 1
ATOM 4180 O O . SER B 1 168 ? -10.445 4.262 10.984 1 96 168 SER B O 1
ATOM 4182 N N . PRO B 1 169 ? -10.336 2.102 11.625 1 94.5 169 PRO B N 1
ATOM 4183 C CA . PRO B 1 169 ? -10.219 1.692 10.219 1 94.5 169 PRO B CA 1
ATOM 4184 C C . PRO B 1 169 ? -11.422 2.111 9.383 1 94.5 169 PRO B C 1
ATOM 4186 O O . PRO B 1 169 ? -11.328 2.182 8.156 1 94.5 169 PRO B O 1
ATOM 4189 N N . LEU B 1 170 ? -12.531 2.414 10.016 1 95.5 170 LEU B N 1
ATOM 4190 C CA . LEU B 1 170 ? -13.766 2.775 9.328 1 95.5 170 LEU B CA 1
ATOM 4191 C C . LEU B 1 170 ? -13.695 4.203 8.797 1 95.5 170 LEU B C 1
ATOM 4193 O O . LEU B 1 170 ? -14.578 4.641 8.055 1 95.5 170 LEU B O 1
ATOM 4197 N N . LEU B 1 171 ? -12.586 4.891 9.102 1 97.81 171 LEU B N 1
ATOM 4198 C CA . LEU B 1 171 ? -12.383 6.254 8.633 1 97.81 171 LEU B CA 1
ATOM 4199 C C . LEU B 1 171 ? -11.602 6.27 7.32 1 97.81 171 LEU B C 1
ATOM 4201 O O . LEU B 1 171 ? -11.477 7.312 6.676 1 97.81 171 LEU B O 1
ATOM 4205 N N . LEU B 1 172 ? -11.109 5.109 6.883 1 97.88 172 LEU B N 1
ATOM 4206 C CA . LEU B 1 172 ? -10.383 5.043 5.617 1 97.88 172 LEU B CA 1
ATOM 4207 C C . LEU B 1 172 ? -11.328 5.25 4.441 1 97.88 172 LEU B C 1
ATOM 4209 O O . LEU B 1 172 ? -12.406 4.645 4.387 1 97.88 172 LEU B O 1
ATOM 4213 N N . PRO B 1 173 ? -10.945 6.094 3.479 1 98.38 173 PRO B N 1
ATOM 4214 C CA . PRO B 1 173 ? -11.82 6.371 2.336 1 98.38 173 PRO B CA 1
ATOM 4215 C C . PRO B 1 173 ? -11.875 5.215 1.341 1 98.38 173 PRO B C 1
ATOM 4217 O O . PRO B 1 173 ? -10.984 4.363 1.328 1 98.38 173 PRO B O 1
ATOM 4220 N N . LYS B 1 174 ? -12.93 5.246 0.555 1 97.5 174 LYS B N 1
ATOM 4221 C CA . LYS B 1 174 ? -13.078 4.254 -0.506 1 97.5 174 LYS B CA 1
ATOM 4222 C C . LYS B 1 174 ? -12.227 4.617 -1.719 1 97.5 174 LYS B C 1
ATOM 4224 O O . LYS B 1 174 ? -11.789 3.734 -2.463 1 97.5 174 LYS B O 1
ATOM 4229 N N . LEU B 1 175 ? -12.016 5.898 -1.907 1 98.12 175 LEU B N 1
ATOM 4230 C CA . LEU B 1 175 ? -11.289 6.391 -3.068 1 98.12 175 LEU B CA 1
ATOM 4231 C C . LEU B 1 175 ? -10.445 7.605 -2.705 1 98.12 175 LEU B C 1
ATOM 4233 O O . LEU B 1 175 ? -10.906 8.492 -1.987 1 98.12 175 LEU B O 1
ATOM 4237 N N . VAL B 1 176 ? -9.25 7.578 -3.09 1 98.69 176 VAL B N 1
ATOM 4238 C CA . VAL B 1 176 ? -8.336 8.719 -2.992 1 98.69 176 VAL B CA 1
ATOM 4239 C C . VAL B 1 176 ? -7.883 9.141 -4.387 1 98.69 176 VAL B C 1
ATOM 4241 O O . VAL B 1 176 ? -7.531 8.289 -5.215 1 98.69 176 VAL B O 1
ATOM 4244 N N . ILE B 1 177 ? -7.977 10.383 -4.695 1 98.19 177 ILE B N 1
ATOM 4245 C CA . ILE B 1 177 ? -7.441 10.914 -5.945 1 98.19 177 ILE B CA 1
ATOM 4246 C C . ILE B 1 177 ? -6.281 11.859 -5.645 1 98.19 177 ILE B C 1
ATOM 4248 O O . ILE B 1 177 ? -6.453 12.859 -4.941 1 98.19 177 ILE B O 1
ATOM 4252 N N . LEU B 1 178 ? -5.125 11.516 -6.094 1 98.5 178 LEU B N 1
ATOM 4253 C CA . LEU B 1 178 ? -3.918 12.32 -5.949 1 98.5 178 LEU B CA 1
ATOM 4254 C C . LEU B 1 178 ? -3.615 13.078 -7.238 1 98.5 178 LEU B C 1
ATOM 4256 O O . LEU B 1 178 ? -2.895 12.578 -8.102 1 98.5 178 LEU B O 1
ATOM 4260 N N . ASP B 1 179 ? -4.129 14.266 -7.328 1 97.31 179 ASP B N 1
ATOM 4261 C CA . ASP B 1 179 ? -3.916 15.117 -8.492 1 97.31 179 ASP B CA 1
ATOM 4262 C C . ASP B 1 179 ? -2.994 16.281 -8.164 1 97.31 179 ASP B C 1
ATOM 4264 O O . ASP B 1 179 ? -3.396 17.219 -7.469 1 97.31 179 ASP B O 1
ATOM 4268 N N . PRO B 1 180 ? -1.741 16.25 -8.695 1 97.31 180 PRO B N 1
ATOM 4269 C CA . PRO B 1 180 ? -0.813 17.328 -8.352 1 97.31 180 PRO B CA 1
ATOM 4270 C C . PRO B 1 180 ? -1.302 18.703 -8.82 1 97.31 180 PRO B C 1
ATOM 4272 O O . PRO B 1 180 ? -0.887 19.719 -8.273 1 97.31 180 PRO B O 1
ATOM 4275 N N . VAL B 1 181 ? -2.189 18.75 -9.75 1 95.5 181 VAL B N 1
ATOM 4276 C CA . VAL B 1 181 ? -2.664 20.016 -10.305 1 95.5 181 VAL B CA 1
ATOM 4277 C C . VAL B 1 181 ? -3.422 20.797 -9.234 1 95.5 181 VAL B C 1
ATOM 4279 O O . VAL B 1 181 ? -3.361 22.031 -9.195 1 95.5 181 VAL B O 1
ATOM 4282 N N . ILE B 1 182 ? -4.027 20.078 -8.344 1 94.38 182 ILE B N 1
ATOM 4283 C CA . ILE B 1 182 ? -4.824 20.719 -7.297 1 94.38 182 ILE B CA 1
ATOM 4284 C C . ILE B 1 182 ? -3.902 21.406 -6.289 1 94.38 182 ILE B C 1
ATOM 4286 O O . ILE B 1 182 ? -4.332 22.281 -5.547 1 94.38 182 ILE B O 1
ATOM 4290 N N . THR B 1 183 ? -2.664 21.062 -6.297 1 95.56 183 THR B N 1
ATOM 4291 C CA . THR B 1 183 ? -1.719 21.609 -5.328 1 95.56 183 THR B CA 1
ATOM 4292 C C . THR B 1 183 ? -0.928 22.766 -5.934 1 95.56 183 THR B C 1
ATOM 4294 O O . THR B 1 183 ? -0.125 23.406 -5.25 1 95.56 183 THR B O 1
ATOM 4297 N N . LEU B 1 184 ? -1.22 23.031 -7.203 1 93.25 184 LEU B N 1
ATOM 4298 C CA . LEU B 1 184 ? -0.498 24.109 -7.859 1 93.25 184 LEU B CA 1
ATOM 4299 C C . LEU B 1 184 ? -0.853 25.453 -7.234 1 93.25 184 LEU B C 1
ATOM 4301 O O . LEU B 1 184 ? -2.012 25.703 -6.898 1 93.25 184 LEU B O 1
ATOM 4305 N N . GLY B 1 185 ? 0.083 26.25 -6.961 1 83.38 185 GLY B N 1
ATOM 4306 C CA . GLY B 1 185 ? -0.142 27.609 -6.48 1 83.38 185 GLY B CA 1
ATOM 4307 C C . GLY B 1 185 ? -0.27 27.688 -4.969 1 83.38 185 GLY B C 1
ATOM 4308 O O . GLY B 1 185 ? -0.52 28.766 -4.422 1 83.38 185 GLY B O 1
ATOM 4309 N N . LEU B 1 186 ? -0.179 26.547 -4.344 1 92.94 186 LEU B N 1
ATOM 4310 C CA . LEU B 1 186 ? -0.073 26.625 -2.891 1 92.94 186 LEU B CA 1
ATOM 4311 C C . LEU B 1 186 ? 0.963 27.656 -2.477 1 92.94 186 LEU B C 1
ATOM 4313 O O . LEU B 1 186 ? 2.049 27.719 -3.057 1 92.94 186 LEU B O 1
ATOM 4317 N N . PRO B 1 187 ? 0.554 28.5 -1.524 1 94.94 187 PRO B N 1
ATOM 4318 C CA . PRO B 1 187 ? 1.529 29.484 -1.041 1 94.94 187 PRO B CA 1
ATOM 4319 C C . PRO B 1 187 ? 2.805 28.828 -0.511 1 94.94 187 PRO B C 1
ATOM 4321 O O . PRO B 1 187 ? 2.762 27.719 0.02 1 94.94 187 PRO B O 1
ATOM 4324 N N . LYS B 1 188 ? 3.877 29.562 -0.657 1 97.06 188 LYS B N 1
ATOM 4325 C CA . LYS B 1 188 ? 5.203 29.078 -0.281 1 97.06 188 LYS B CA 1
ATOM 4326 C C . LYS B 1 188 ? 5.23 28.625 1.178 1 97.06 188 LYS B C 1
ATOM 4328 O O . LYS B 1 188 ? 5.703 27.531 1.488 1 97.06 188 LYS B O 1
ATOM 4333 N N . PRO B 1 189 ? 4.672 29.422 2.135 1 96.44 189 PRO B N 1
ATOM 4334 C CA . PRO B 1 189 ? 4.754 29 3.533 1 96.44 189 PRO B CA 1
ATOM 4335 C C . PRO B 1 189 ? 3.994 27.703 3.799 1 96.44 189 PRO B C 1
ATOM 4337 O O . PRO B 1 189 ? 4.434 26.875 4.602 1 96.44 189 PRO B O 1
ATOM 4340 N N . ILE B 1 190 ? 2.879 27.516 3.107 1 95.62 190 ILE B N 1
ATOM 4341 C CA . ILE B 1 190 ? 2.092 26.297 3.281 1 95.62 190 ILE B CA 1
ATOM 4342 C C . ILE B 1 190 ? 2.826 25.109 2.658 1 95.62 190 ILE B C 1
ATOM 4344 O O . ILE B 1 190 ? 2.869 24.016 3.236 1 95.62 190 ILE B O 1
ATOM 4348 N N . THR B 1 191 ? 3.453 25.375 1.438 1 97.75 191 THR B N 1
ATOM 4349 C CA . THR B 1 191 ? 4.262 24.359 0.783 1 97.75 191 THR B CA 1
ATOM 4350 C C . THR B 1 191 ? 5.383 23.875 1.702 1 97.75 191 THR B C 1
ATOM 4352 O O . THR B 1 191 ? 5.594 22.672 1.856 1 97.75 191 THR B O 1
ATOM 4355 N N . ALA B 1 192 ? 5.992 24.828 2.348 1 98 192 ALA B N 1
ATOM 4356 C CA . ALA B 1 192 ? 7.113 24.516 3.234 1 98 192 ALA B CA 1
ATOM 4357 C C . ALA B 1 192 ? 6.648 23.75 4.465 1 98 192 ALA B C 1
ATOM 4359 O O . ALA B 1 192 ? 7.199 22.703 4.793 1 98 192 ALA B O 1
ATOM 4360 N N . ALA B 1 193 ? 5.621 24.25 5.105 1 96.94 193 ALA B N 1
ATOM 4361 C CA . ALA B 1 193 ? 5.137 23.672 6.359 1 96.94 193 ALA B CA 1
ATOM 4362 C C . ALA B 1 193 ? 4.602 22.266 6.141 1 96.94 193 ALA B C 1
ATOM 4364 O O . ALA B 1 193 ? 4.938 21.344 6.891 1 96.94 193 ALA B O 1
ATOM 4365 N N . THR B 1 194 ? 3.783 22.078 5.141 1 97.56 194 THR B N 1
ATOM 4366 C CA . THR B 1 194 ? 3.188 20.766 4.898 1 97.56 194 THR B CA 1
ATOM 4367 C C . THR B 1 194 ? 4.234 19.781 4.383 1 97.56 194 THR B C 1
ATOM 4369 O O . THR B 1 194 ? 4.227 18.609 4.754 1 97.56 194 THR B O 1
ATOM 4372 N N . GLY B 1 195 ? 5.141 20.25 3.518 1 98.44 195 GLY B N 1
ATOM 4373 C CA . GLY B 1 195 ? 6.207 19.391 3.041 1 98.44 195 GLY B CA 1
ATOM 4374 C C . GLY B 1 195 ? 7.078 18.844 4.16 1 98.44 195 GLY B C 1
ATOM 4375 O O . GLY B 1 195 ? 7.383 17.656 4.191 1 98.44 195 GLY B O 1
ATOM 4376 N N . MET B 1 196 ? 7.438 19.719 5.086 1 98.25 196 MET B N 1
ATOM 4377 C CA . MET B 1 196 ? 8.266 19.297 6.211 1 98.25 196 MET B CA 1
ATOM 4378 C C . MET B 1 196 ? 7.48 18.406 7.164 1 98.25 196 MET B C 1
ATOM 4380 O O . MET B 1 196 ? 8.047 17.484 7.773 1 98.25 196 MET B O 1
ATOM 4384 N N . ASP B 1 197 ? 6.219 18.656 7.277 1 97.94 197 ASP B N 1
ATOM 4385 C CA . ASP B 1 197 ? 5.355 17.781 8.055 1 97.94 197 ASP B CA 1
ATOM 4386 C C . ASP B 1 197 ? 5.395 16.359 7.504 1 97.94 197 ASP B C 1
ATOM 4388 O O . ASP B 1 197 ? 5.578 15.398 8.258 1 97.94 197 ASP B O 1
ATOM 4392 N N . ALA B 1 198 ? 5.234 16.25 6.191 1 98.56 198 ALA B N 1
ATOM 4393 C CA . ALA B 1 198 ? 5.277 14.953 5.531 1 98.56 198 ALA B CA 1
ATOM 4394 C C . ALA B 1 198 ? 6.625 14.273 5.746 1 98.56 198 ALA B C 1
ATOM 4396 O O . ALA B 1 198 ? 6.684 13.07 6.016 1 98.56 198 ALA B O 1
ATOM 4397 N N . PHE B 1 199 ? 7.703 15.086 5.637 1 98.81 199 PHE B N 1
ATOM 4398 C CA . PHE B 1 199 ? 9.039 14.547 5.875 1 98.81 199 PHE B CA 1
ATOM 4399 C C . PHE B 1 199 ? 9.164 14.031 7.305 1 98.81 199 PHE B C 1
ATOM 4401 O O . PHE B 1 199 ? 9.734 12.961 7.535 1 98.81 199 PHE B O 1
ATOM 4408 N N . THR B 1 200 ? 8.633 14.742 8.234 1 98.69 200 THR B N 1
ATOM 4409 C CA . THR B 1 200 ? 8.695 14.359 9.641 1 98.69 200 THR B CA 1
ATOM 4410 C C . THR B 1 200 ? 7.914 13.07 9.883 1 98.69 200 THR B C 1
ATOM 4412 O O . THR B 1 200 ? 8.359 12.203 10.633 1 98.69 200 THR B O 1
ATOM 4415 N N . HIS B 1 201 ? 6.715 12.961 9.258 1 98.62 201 HIS B N 1
ATOM 4416 C CA . HIS B 1 201 ? 5.969 11.711 9.336 1 98.62 201 HIS B CA 1
ATOM 4417 C C . HIS B 1 201 ? 6.836 10.523 8.922 1 98.62 201 HIS B C 1
ATOM 4419 O O . HIS B 1 201 ? 6.902 9.516 9.625 1 98.62 201 HIS B O 1
ATOM 4425 N N . SER B 1 202 ? 7.496 10.695 7.805 1 98.69 202 SER B N 1
ATOM 4426 C CA . SER B 1 202 ? 8.281 9.609 7.23 1 98.69 202 SER B CA 1
ATOM 4427 C C . SER B 1 202 ? 9.484 9.273 8.109 1 98.69 202 SER B C 1
ATOM 4429 O O . SER B 1 202 ? 9.742 8.102 8.391 1 98.69 202 SER B O 1
ATOM 4431 N N . LEU B 1 203 ? 10.172 10.281 8.539 1 98.81 203 LEU B N 1
ATOM 4432 C CA . LEU B 1 203 ? 11.391 10.062 9.305 1 98.81 203 LEU B CA 1
ATOM 4433 C C . LEU B 1 203 ? 11.078 9.469 10.68 1 98.81 203 LEU B C 1
ATOM 4435 O O . LEU B 1 203 ? 11.742 8.539 11.125 1 98.81 203 LEU B O 1
ATOM 4439 N N . GLU B 1 204 ? 10.07 10 11.359 1 98.69 204 GLU B N 1
ATOM 4440 C CA . GLU B 1 204 ? 9.703 9.477 12.672 1 98.69 204 GLU B CA 1
ATOM 4441 C C . GLU B 1 204 ? 9.188 8.047 12.562 1 98.69 204 GLU B C 1
ATOM 4443 O O . GLU B 1 204 ? 9.438 7.219 13.445 1 98.69 204 GLU B O 1
ATOM 4448 N N . SER B 1 205 ? 8.422 7.793 11.523 1 98.44 205 SER B N 1
ATOM 4449 C CA . SER B 1 205 ? 7.961 6.422 11.32 1 98.44 205 SER B CA 1
ATOM 4450 C C . SER B 1 205 ? 9.133 5.473 11.109 1 98.44 205 SER B C 1
ATOM 4452 O O . SER B 1 205 ? 9.102 4.32 11.547 1 98.44 205 SER B O 1
ATOM 4454 N N . PHE B 1 206 ? 10.148 5.941 10.43 1 98.62 206 PHE B N 1
ATOM 4455 C CA . PHE B 1 206 ? 11.312 5.137 10.078 1 98.62 206 PHE B CA 1
ATOM 4456 C C . PHE B 1 206 ? 12.148 4.828 11.312 1 98.62 206 PHE B C 1
ATOM 4458 O O . PHE B 1 206 ? 12.742 3.752 11.414 1 98.62 206 PHE B O 1
ATOM 4465 N N . ILE B 1 207 ? 12.164 5.734 12.266 1 98.44 207 ILE B N 1
ATOM 4466 C CA . ILE B 1 207 ? 13.031 5.539 13.422 1 98.44 207 ILE B CA 1
ATOM 4467 C C . ILE B 1 207 ? 12.211 5.027 14.602 1 98.44 207 ILE B C 1
ATOM 4469 O O . ILE B 1 207 ? 12.758 4.762 15.68 1 98.44 207 ILE B O 1
ATOM 4473 N N . SER B 1 208 ? 10.875 4.898 14.461 1 98.19 208 SER B N 1
ATOM 4474 C CA . SER B 1 208 ? 9.945 4.496 15.508 1 98.19 208 SER B CA 1
ATOM 4475 C C . SER B 1 208 ? 10.297 3.115 16.047 1 98.19 208 SER B C 1
ATOM 4477 O O . SER B 1 208 ? 10.773 2.254 15.312 1 98.19 208 SER B O 1
ATOM 4479 N N . THR B 1 209 ? 10.023 2.91 17.328 1 97.31 209 THR B N 1
ATOM 4480 C CA . THR B 1 209 ? 10.18 1.582 17.922 1 97.31 209 THR B CA 1
ATOM 4481 C C . THR B 1 209 ? 9.195 0.597 17.281 1 97.31 209 THR B C 1
ATOM 4483 O O . THR B 1 209 ? 9.359 -0.618 17.406 1 97.31 209 THR B O 1
ATOM 4486 N N . LYS B 1 210 ? 8.234 1.087 16.562 1 97.19 210 LYS B N 1
ATOM 4487 C CA . LYS B 1 210 ? 7.23 0.246 15.914 1 97.19 210 LYS B CA 1
ATOM 4488 C C . LYS B 1 210 ? 7.527 0.079 14.43 1 97.19 210 LYS B C 1
ATOM 4490 O O . LYS B 1 210 ? 6.734 -0.512 13.695 1 97.19 210 LYS B O 1
ATOM 4495 N N . ALA B 1 211 ? 8.633 0.649 14.008 1 98 211 ALA B N 1
ATOM 4496 C CA . ALA B 1 211 ? 9.023 0.507 12.602 1 98 211 ALA B CA 1
ATOM 4497 C C . ALA B 1 211 ? 9.055 -0.961 12.188 1 98 211 ALA B C 1
ATOM 4499 O O . ALA B 1 211 ? 9.445 -1.825 12.977 1 98 211 ALA B O 1
ATOM 4500 N N . ASN B 1 212 ? 8.648 -1.297 11.055 1 97.88 212 ASN B N 1
ATOM 4501 C CA . ASN B 1 212 ? 8.57 -2.639 10.484 1 97.88 212 ASN B CA 1
ATOM 4502 C C . ASN B 1 212 ? 8.852 -2.627 8.984 1 97.88 212 ASN B C 1
ATOM 4504 O O . ASN B 1 212 ? 8.961 -1.559 8.375 1 97.88 212 ASN B O 1
ATOM 4508 N N . PRO B 1 213 ? 8.945 -3.768 8.328 1 96.88 213 PRO B N 1
ATOM 4509 C CA . PRO B 1 213 ? 9.352 -3.822 6.918 1 96.88 213 PRO B CA 1
ATOM 4510 C C . PRO B 1 213 ? 8.398 -3.07 6 1 96.88 213 PRO B C 1
ATOM 4512 O O . PRO B 1 213 ? 8.828 -2.463 5.016 1 96.88 213 PRO B O 1
ATOM 4515 N N . ILE B 1 214 ? 7.145 -3.057 6.281 1 97.81 214 ILE B N 1
ATOM 4516 C CA . ILE B 1 214 ? 6.172 -2.377 5.43 1 97.81 214 ILE B CA 1
ATOM 4517 C C . ILE B 1 214 ? 6.297 -0.866 5.613 1 97.81 214 ILE B C 1
ATOM 4519 O O . ILE B 1 214 ? 6.406 -0.124 4.633 1 97.81 214 ILE B O 1
ATOM 4523 N N . SER B 1 215 ? 6.301 -0.399 6.887 1 98.19 215 SER B N 1
ATOM 4524 C CA . SER B 1 215 ? 6.426 1.031 7.145 1 98.19 215 SER B CA 1
ATOM 4525 C C . SER B 1 215 ? 7.746 1.578 6.617 1 98.19 215 SER B C 1
ATOM 4527 O O . SER B 1 215 ? 7.805 2.707 6.129 1 98.19 215 SER B O 1
ATOM 4529 N N . ASP B 1 216 ? 8.836 0.744 6.742 1 98.31 216 ASP B N 1
ATOM 4530 C CA . ASP B 1 216 ? 10.148 1.177 6.277 1 98.31 216 ASP B CA 1
ATOM 4531 C C . ASP B 1 216 ? 10.141 1.441 4.773 1 98.31 216 ASP B C 1
ATOM 4533 O O . ASP B 1 216 ? 10.75 2.408 4.309 1 98.31 216 ASP B O 1
ATOM 4537 N N . MET B 1 217 ? 9.484 0.578 4.039 1 98.19 217 MET B N 1
ATOM 4538 C CA . MET B 1 217 ? 9.406 0.764 2.594 1 98.19 217 MET B CA 1
ATOM 4539 C C . MET B 1 217 ? 8.75 2.094 2.25 1 98.19 217 MET B C 1
ATOM 4541 O O . MET B 1 217 ? 9.305 2.889 1.487 1 98.19 217 MET B O 1
ATOM 4545 N N . PHE B 1 218 ? 7.633 2.35 2.85 1 98.69 218 PHE B N 1
ATOM 4546 C CA . PHE B 1 218 ? 6.906 3.586 2.58 1 98.69 218 PHE B CA 1
ATOM 4547 C C . PHE B 1 218 ? 7.691 4.797 3.068 1 98.69 218 PHE B C 1
ATOM 4549 O O . PHE B 1 218 ? 7.766 5.816 2.379 1 98.69 218 PHE B O 1
ATOM 4556 N N . ALA B 1 219 ? 8.25 4.699 4.262 1 98.81 219 ALA B N 1
ATOM 4557 C CA . ALA B 1 219 ? 8.984 5.812 4.855 1 98.81 219 ALA B CA 1
ATOM 4558 C C . ALA B 1 219 ? 10.172 6.211 3.988 1 98.81 219 ALA B C 1
ATOM 4560 O O . ALA B 1 219 ? 10.375 7.395 3.701 1 98.81 219 ALA B O 1
ATOM 4561 N N . LEU B 1 220 ? 10.953 5.227 3.547 1 98.56 220 LEU B N 1
ATOM 4562 C CA . LEU B 1 220 ? 12.156 5.512 2.771 1 98.56 220 LEU B CA 1
ATOM 4563 C C . LEU B 1 220 ? 11.797 6.082 1.403 1 98.56 220 LEU B C 1
ATOM 4565 O O . LEU B 1 220 ? 12.469 6.996 0.914 1 98.56 220 LEU B O 1
ATOM 4569 N N . GLU B 1 221 ? 10.734 5.539 0.772 1 98.62 221 GLU B N 1
ATOM 4570 C CA . GLU B 1 221 ? 10.32 6.098 -0.51 1 98.62 221 GLU B CA 1
ATOM 4571 C C . GLU B 1 221 ? 9.781 7.516 -0.345 1 98.62 221 GLU B C 1
ATOM 4573 O O . GLU B 1 221 ? 10.016 8.375 -1.197 1 98.62 221 GLU B O 1
ATOM 4578 N N . SER B 1 222 ? 9.07 7.754 0.715 1 98.81 222 SER B N 1
ATOM 4579 C CA . SER B 1 222 ? 8.609 9.102 1.048 1 98.81 222 SER B CA 1
ATOM 4580 C C . SER B 1 222 ? 9.781 10.062 1.213 1 98.81 222 SER B C 1
ATOM 4582 O O . SER B 1 222 ? 9.789 11.141 0.619 1 98.81 222 SER B O 1
ATOM 4584 N N . ILE B 1 223 ? 10.758 9.648 1.996 1 98.81 223 ILE B N 1
ATOM 4585 C CA . ILE B 1 223 ? 11.953 10.453 2.246 1 98.81 223 ILE B CA 1
ATOM 4586 C C . ILE B 1 223 ? 12.648 10.766 0.924 1 98.81 223 ILE B C 1
ATOM 4588 O O . ILE B 1 223 ? 13.047 11.914 0.68 1 98.81 223 ILE B O 1
ATOM 4592 N N . ARG B 1 224 ? 12.758 9.789 0.057 1 98.44 224 ARG B N 1
ATOM 4593 C CA . ARG B 1 224 ? 13.414 9.984 -1.231 1 98.44 224 ARG B CA 1
ATOM 4594 C C . ARG B 1 224 ? 12.688 11.039 -2.064 1 98.44 224 ARG B C 1
ATOM 4596 O O . ARG B 1 224 ? 13.312 11.984 -2.545 1 98.44 224 ARG B O 1
ATOM 4603 N N . LEU B 1 225 ? 11.375 10.898 -2.219 1 98.69 225 LEU B N 1
ATOM 4604 C CA . LEU B 1 225 ? 10.578 11.781 -3.064 1 98.69 225 LEU B CA 1
ATOM 4605 C C . LEU B 1 225 ? 10.578 13.203 -2.516 1 98.69 225 LEU B C 1
ATOM 4607 O O . LEU B 1 225 ? 10.766 14.164 -3.27 1 98.69 225 LEU B O 1
ATOM 4611 N N . ILE B 1 226 ? 10.391 13.359 -1.192 1 98.75 226 ILE B N 1
ATOM 4612 C CA . ILE B 1 226 ? 10.281 14.68 -0.578 1 98.75 226 ILE B CA 1
ATOM 4613 C C . ILE B 1 226 ? 11.641 15.375 -0.617 1 98.75 226 ILE B C 1
ATOM 4615 O O . ILE B 1 226 ? 11.727 16.547 -0.978 1 98.75 226 ILE B O 1
ATOM 4619 N N . SER B 1 227 ? 12.672 14.641 -0.282 1 98.38 227 SER B N 1
ATOM 4620 C CA . SER B 1 227 ? 14.008 15.234 -0.279 1 9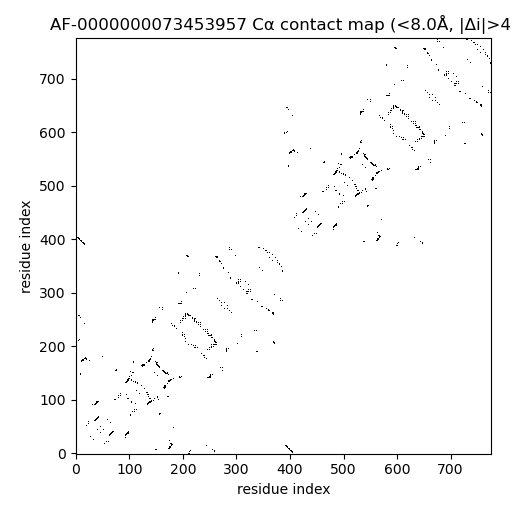8.38 227 SER B CA 1
ATOM 4621 C C . SER B 1 227 ? 14.391 15.742 -1.666 1 98.38 227 SER B C 1
ATOM 4623 O O . SER B 1 227 ? 15.078 16.75 -1.796 1 98.38 227 SER B O 1
ATOM 4625 N N . ALA B 1 228 ? 13.914 15.094 -2.682 1 97.81 228 ALA B N 1
ATOM 4626 C CA . ALA B 1 228 ? 14.297 15.43 -4.051 1 97.81 228 ALA B CA 1
ATOM 4627 C C . ALA B 1 228 ? 13.445 16.562 -4.598 1 97.81 228 ALA B C 1
ATOM 4629 O O . ALA B 1 228 ? 13.781 17.172 -5.621 1 97.81 228 ALA B O 1
ATOM 4630 N N . SER B 1 229 ? 12.367 16.938 -3.854 1 98.62 229 SER B N 1
ATOM 4631 C CA . SER B 1 229 ? 11.414 17.781 -4.574 1 98.62 229 SER B CA 1
ATOM 4632 C C . SER B 1 229 ? 10.977 18.969 -3.732 1 98.62 229 SER B C 1
ATOM 4634 O O . SER B 1 229 ? 10.391 19.922 -4.25 1 98.62 229 SER B O 1
ATOM 4636 N N . ILE B 1 230 ? 11.195 18.984 -2.422 1 98.5 230 ILE B N 1
ATOM 4637 C CA . ILE B 1 230 ? 10.578 19.953 -1.533 1 98.5 230 ILE B CA 1
ATOM 4638 C C . ILE B 1 230 ? 11.078 21.359 -1.882 1 98.5 230 ILE B C 1
ATOM 4640 O O . ILE B 1 230 ? 10.297 22.312 -1.906 1 98.5 230 ILE B O 1
ATOM 4644 N N . VAL B 1 231 ? 12.344 21.547 -2.18 1 98.56 231 VAL B N 1
ATOM 4645 C CA . VAL B 1 231 ? 12.898 22.859 -2.49 1 98.56 231 VAL B CA 1
ATOM 4646 C C . VAL B 1 231 ? 12.352 23.344 -3.83 1 98.56 231 VAL B C 1
ATOM 4648 O O . VAL B 1 231 ? 11.953 24.5 -3.957 1 98.56 231 VAL B O 1
ATOM 4651 N N . GLU B 1 232 ? 12.32 22.422 -4.812 1 98.44 232 GLU B N 1
ATOM 4652 C CA . GLU B 1 232 ? 11.766 22.781 -6.113 1 98.44 232 GLU B CA 1
ATOM 4653 C C . GLU B 1 232 ? 10.289 23.172 -5.996 1 98.44 232 GLU B C 1
ATOM 4655 O O . GLU B 1 232 ? 9.852 24.156 -6.598 1 98.44 232 GLU B O 1
ATOM 4660 N N . ALA B 1 233 ? 9.508 22.422 -5.258 1 98.38 233 ALA B N 1
ATOM 4661 C CA . ALA B 1 233 ? 8.086 22.734 -5.074 1 98.38 233 ALA B CA 1
ATOM 4662 C C . ALA B 1 233 ? 7.902 24.078 -4.387 1 98.38 233 ALA B C 1
ATOM 4664 O O . ALA B 1 233 ? 6.938 24.797 -4.668 1 98.38 233 ALA B O 1
ATOM 4665 N N . TYR B 1 234 ? 8.797 24.406 -3.518 1 98.25 234 TYR B N 1
ATOM 4666 C CA . TYR B 1 234 ? 8.766 25.672 -2.781 1 98.25 234 TYR B CA 1
ATOM 4667 C C . TYR B 1 234 ? 9.156 26.844 -3.676 1 98.25 234 TYR B C 1
ATOM 4669 O O . TYR B 1 234 ? 8.477 27.875 -3.697 1 98.25 234 TYR B O 1
ATOM 4677 N N . GLU B 1 235 ? 10.188 26.688 -4.438 1 98.06 235 GLU B N 1
ATOM 4678 C CA . GLU B 1 235 ? 10.734 27.766 -5.25 1 98.06 235 GLU B CA 1
ATOM 4679 C C . GLU B 1 235 ? 9.938 27.953 -6.539 1 98.06 235 GLU B C 1
ATOM 4681 O O . GLU B 1 235 ? 9.766 29.078 -7.012 1 98.06 235 GLU B O 1
ATOM 4686 N N . ASN B 1 236 ? 9.531 26.859 -7.086 1 97.5 236 ASN B N 1
ATOM 4687 C CA . ASN B 1 236 ? 8.734 26.828 -8.305 1 97.5 236 ASN B CA 1
ATOM 4688 C C . ASN B 1 236 ? 7.418 26.094 -8.102 1 97.5 236 ASN B C 1
ATOM 4690 O O . ASN B 1 236 ? 7.242 24.984 -8.586 1 97.5 236 ASN B O 1
ATOM 4694 N N . GLY B 1 237 ? 6.465 26.844 -7.551 1 95.88 237 GLY B N 1
ATOM 4695 C CA . GLY B 1 237 ? 5.191 26.266 -7.156 1 95.88 237 GLY B CA 1
ATOM 4696 C C . GLY B 1 237 ? 4.395 25.719 -8.328 1 95.88 237 GLY B C 1
ATOM 4697 O O . GLY B 1 237 ? 3.43 24.969 -8.141 1 95.88 237 GLY B O 1
ATOM 4698 N N . SER B 1 238 ? 4.848 25.922 -9.562 1 96.31 238 SER B N 1
ATOM 4699 C CA . SER B 1 238 ? 4.121 25.484 -10.758 1 96.31 238 SER B CA 1
ATOM 4700 C C . SER B 1 238 ? 4.723 24.219 -11.344 1 96.31 238 SER B C 1
ATOM 4702 O O . SER B 1 238 ? 4.25 23.719 -12.367 1 96.31 238 SER B O 1
ATOM 4704 N N . SER B 1 239 ? 5.758 23.719 -10.695 1 97.5 239 SER B N 1
ATOM 4705 C CA . SER B 1 239 ? 6.379 22.484 -11.172 1 97.5 239 SER B CA 1
ATOM 4706 C C . SER B 1 239 ? 5.488 21.266 -10.898 1 97.5 239 SER B C 1
ATOM 4708 O O . SER B 1 239 ? 5.465 20.75 -9.789 1 97.5 239 SER B O 1
ATOM 4710 N N . ILE B 1 240 ? 4.859 20.766 -11.898 1 97.19 240 ILE B N 1
ATOM 4711 C CA . ILE B 1 240 ? 3.916 19.656 -11.766 1 97.19 240 ILE B CA 1
ATOM 4712 C C . ILE B 1 240 ? 4.641 18.422 -11.234 1 97.19 240 ILE B C 1
ATOM 4714 O O . ILE B 1 240 ? 4.121 17.719 -10.367 1 97.19 240 ILE B O 1
ATOM 4718 N N . GLN B 1 241 ? 5.855 18.219 -11.727 1 97.19 241 GLN B N 1
ATOM 4719 C CA . GLN B 1 241 ? 6.617 17.047 -11.305 1 97.19 241 GLN B CA 1
ATOM 4720 C C . GLN B 1 241 ? 6.965 17.141 -9.82 1 97.19 241 GLN B C 1
ATOM 4722 O O . GLN B 1 241 ? 6.832 16.141 -9.094 1 97.19 241 GLN B O 1
ATOM 4727 N N . ALA B 1 242 ? 7.434 18.281 -9.383 1 98.31 242 ALA B N 1
ATOM 4728 C CA . ALA B 1 242 ? 7.75 18.453 -7.965 1 98.31 242 ALA B CA 1
ATOM 4729 C C . ALA B 1 242 ? 6.504 18.281 -7.098 1 98.31 242 ALA B C 1
ATOM 4731 O O . ALA B 1 242 ? 6.555 17.656 -6.043 1 98.31 242 ALA B O 1
ATOM 4732 N N . ARG B 1 243 ? 5.395 18.875 -7.605 1 98.5 243 ARG B N 1
ATOM 4733 C CA . ARG B 1 243 ? 4.137 18.781 -6.871 1 98.5 243 ARG B CA 1
ATOM 4734 C C . ARG B 1 243 ? 3.656 17.328 -6.793 1 98.5 243 ARG B C 1
ATOM 4736 O O . ARG B 1 243 ? 3.135 16.891 -5.766 1 98.5 243 ARG B O 1
ATOM 4743 N N . GLU B 1 244 ? 3.822 16.594 -7.824 1 98.31 244 GLU B N 1
ATOM 4744 C CA . GLU B 1 244 ? 3.438 15.18 -7.824 1 98.31 244 GLU B CA 1
ATOM 4745 C C . GLU B 1 244 ? 4.293 14.375 -6.852 1 98.31 244 GLU B C 1
ATOM 4747 O O . GLU B 1 244 ? 3.775 13.555 -6.098 1 98.31 244 GLU B O 1
ATOM 4752 N N . ASN B 1 245 ? 5.617 14.625 -6.891 1 98.44 245 ASN B N 1
ATOM 4753 C CA . ASN B 1 245 ? 6.52 13.938 -5.977 1 98.44 245 ASN B CA 1
ATOM 4754 C C . ASN B 1 245 ? 6.184 14.242 -4.52 1 98.44 245 ASN B C 1
ATOM 4756 O O . ASN B 1 245 ? 6.195 13.352 -3.672 1 98.44 245 ASN B O 1
ATOM 4760 N N . MET B 1 246 ? 5.871 15.516 -4.281 1 98.81 246 MET B N 1
ATOM 4761 C CA . MET B 1 246 ? 5.52 15.914 -2.924 1 98.81 246 MET B CA 1
ATOM 4762 C C . MET B 1 246 ? 4.223 15.242 -2.479 1 98.81 246 MET B C 1
ATOM 4764 O O . MET B 1 246 ? 4.113 14.797 -1.337 1 98.81 246 MET B O 1
ATOM 4768 N N . LEU B 1 247 ? 3.281 15.203 -3.371 1 98.69 247 LEU B N 1
ATOM 4769 C CA . LEU B 1 247 ? 1.981 14.617 -3.066 1 98.69 247 LEU B CA 1
ATOM 4770 C C . LEU B 1 247 ? 2.111 13.125 -2.785 1 98.69 247 LEU B C 1
ATOM 4772 O O . LEU B 1 247 ? 1.587 12.633 -1.783 1 98.69 247 LEU B O 1
ATOM 4776 N N . LEU B 1 248 ? 2.834 12.391 -3.6 1 98.62 248 LEU B N 1
ATOM 4777 C CA . LEU B 1 248 ? 3.086 10.977 -3.379 1 98.62 248 LEU B CA 1
ATOM 4778 C C . LEU B 1 248 ? 3.902 10.758 -2.109 1 98.62 248 LEU B C 1
ATOM 4780 O O . LEU B 1 248 ? 3.631 9.836 -1.342 1 98.62 248 LEU B O 1
ATOM 4784 N N . GLY B 1 249 ? 4.926 11.602 -1.993 1 98.81 249 GLY B N 1
ATOM 4785 C CA . GLY B 1 249 ? 5.719 11.523 -0.777 1 98.81 249 GLY B CA 1
ATOM 4786 C C . GLY B 1 249 ? 4.891 11.672 0.486 1 98.81 249 GLY B C 1
ATOM 4787 O O . GLY B 1 249 ? 5.074 10.922 1.445 1 98.81 249 GLY B O 1
ATOM 4788 N N . SER B 1 250 ? 4.012 12.656 0.482 1 98.81 250 SER B N 1
ATOM 4789 C CA . SER B 1 250 ? 3.119 12.875 1.614 1 98.81 250 SER B CA 1
ATOM 4790 C C . SER B 1 250 ? 2.213 11.672 1.843 1 98.81 250 SER B C 1
ATOM 4792 O O . SER B 1 250 ? 2.01 11.242 2.982 1 98.81 250 SER B O 1
ATOM 4794 N N . THR B 1 251 ? 1.671 11.094 0.797 1 98.81 251 THR B N 1
ATOM 4795 C CA . THR B 1 251 ? 0.805 9.922 0.888 1 98.81 251 THR B CA 1
ATOM 4796 C C . THR B 1 251 ? 1.562 8.734 1.474 1 98.81 251 THR B C 1
ATOM 4798 O O . THR B 1 251 ? 1.062 8.055 2.373 1 98.81 251 THR B O 1
ATOM 4801 N N . TYR B 1 252 ? 2.785 8.508 0.983 1 98.81 252 TYR B N 1
ATOM 4802 C CA . TYR B 1 252 ? 3.604 7.422 1.514 1 98.81 252 TYR B CA 1
ATOM 4803 C C . TYR B 1 252 ? 3.957 7.672 2.977 1 98.81 252 TYR B C 1
ATOM 4805 O O . TYR B 1 252 ? 4.008 6.734 3.775 1 98.81 252 TYR B O 1
ATOM 4813 N N . GLY B 1 253 ? 4.258 8.93 3.309 1 98.69 253 GLY B N 1
ATOM 4814 C CA . GLY B 1 253 ? 4.453 9.266 4.711 1 98.69 253 GLY B CA 1
ATOM 4815 C C . GLY B 1 253 ? 3.26 8.914 5.578 1 98.69 253 GLY B C 1
ATOM 4816 O O . GLY B 1 253 ? 3.422 8.422 6.699 1 98.69 253 GLY B O 1
ATOM 4817 N N . GLY B 1 254 ? 2.07 9.203 5.059 1 98.38 254 GLY B N 1
ATOM 4818 C CA . GLY B 1 254 ? 0.853 8.812 5.746 1 98.38 254 GLY B CA 1
ATOM 4819 C C . GLY B 1 254 ? 0.735 7.309 5.934 1 98.38 254 GLY B C 1
ATOM 4820 O O . GLY B 1 254 ? 0.354 6.84 7.008 1 98.38 254 GLY B O 1
ATOM 4821 N N . MET B 1 255 ? 1.096 6.574 4.926 1 98.44 255 MET B N 1
ATOM 4822 C CA . MET B 1 255 ? 1.046 5.117 5.008 1 98.44 255 MET B CA 1
ATOM 4823 C C . MET B 1 255 ? 2.066 4.594 6.012 1 98.44 255 MET B C 1
ATOM 4825 O O . MET B 1 255 ? 1.782 3.66 6.766 1 98.44 255 MET B O 1
ATOM 4829 N N . ALA B 1 256 ? 3.215 5.188 6.016 1 98.38 256 ALA B N 1
ATOM 4830 C CA . ALA B 1 256 ? 4.242 4.801 6.98 1 98.38 256 ALA B CA 1
ATOM 4831 C C . ALA B 1 256 ? 3.777 5.055 8.406 1 98.38 256 ALA B C 1
ATOM 4833 O O . ALA B 1 256 ? 3.938 4.199 9.281 1 98.38 256 ALA B O 1
ATOM 4834 N N . LEU B 1 257 ? 3.205 6.215 8.602 1 96.25 257 LEU B N 1
ATOM 4835 C CA . LEU B 1 257 ? 2.777 6.613 9.938 1 96.25 257 LEU B CA 1
ATOM 4836 C C . LEU B 1 257 ? 1.66 5.707 10.445 1 96.25 257 LEU B C 1
ATOM 4838 O O . LEU B 1 257 ? 1.584 5.414 11.641 1 96.25 257 LEU B O 1
ATOM 4842 N N . THR B 1 258 ? 0.819 5.23 9.562 1 93.94 258 THR B N 1
ATOM 4843 C CA . THR B 1 258 ? -0.253 4.309 9.93 1 93.94 258 THR B CA 1
ATOM 4844 C C . THR B 1 258 ? 0.317 2.99 10.438 1 93.94 258 THR B C 1
ATOM 4846 O O . THR B 1 258 ? -0.248 2.375 11.344 1 93.94 258 THR B O 1
ATOM 4849 N N . ALA B 1 259 ? 1.463 2.635 9.922 1 94.12 259 ALA B N 1
ATOM 4850 C CA . ALA B 1 259 ? 2.031 1.318 10.203 1 94.12 259 ALA B CA 1
ATOM 4851 C C . ALA B 1 259 ? 3.004 1.379 11.375 1 94.12 259 ALA B C 1
ATOM 4853 O O . ALA B 1 259 ? 3.219 0.378 12.062 1 94.12 259 ALA B O 1
ATOM 4854 N N . ALA B 1 260 ? 3.586 2.543 11.648 1 96.75 260 ALA B N 1
ATOM 4855 C CA . ALA B 1 260 ? 4.672 2.566 12.617 1 96.75 260 ALA B CA 1
ATOM 4856 C C . ALA B 1 260 ? 4.492 3.707 13.617 1 96.75 260 ALA B C 1
ATOM 4858 O O . ALA B 1 260 ? 5.141 3.732 14.664 1 96.75 260 ALA B O 1
ATOM 4859 N N . GLY B 1 261 ? 3.596 4.688 13.25 1 94.88 261 GLY B N 1
ATOM 4860 C CA . GLY B 1 261 ? 3.352 5.816 14.133 1 94.88 261 GLY B CA 1
ATOM 4861 C C . GLY B 1 261 ? 4.441 6.867 14.07 1 94.88 261 GLY B C 1
ATOM 4862 O O . GLY B 1 261 ? 5.469 6.668 13.422 1 94.88 261 GLY B O 1
ATOM 4863 N N . THR B 1 262 ? 4.152 8 14.672 1 96.19 262 THR B N 1
ATOM 4864 C CA . THR B 1 262 ? 5.152 9.039 14.883 1 96.19 262 THR B CA 1
ATOM 4865 C C . THR B 1 262 ? 5.73 8.969 16.297 1 96.19 262 THR B C 1
ATOM 4867 O O . THR B 1 262 ? 5.496 7.992 17.016 1 96.19 262 THR B O 1
ATOM 4870 N N . ALA B 1 263 ? 6.582 9.938 16.641 1 97.69 263 ALA B N 1
ATOM 4871 C CA . ALA B 1 263 ? 7.34 9.797 17.875 1 97.69 263 ALA B CA 1
ATOM 4872 C C . ALA B 1 263 ? 7.43 11.125 18.625 1 97.69 263 ALA B C 1
ATOM 4874 O O . ALA B 1 263 ? 6.414 11.797 18.828 1 97.69 263 ALA B O 1
ATOM 4875 N N . ALA B 1 264 ? 8.57 11.469 19.078 1 98.56 264 ALA B N 1
ATOM 4876 C CA . ALA B 1 264 ? 8.75 12.562 20.031 1 98.56 264 ALA B CA 1
ATOM 4877 C C . ALA B 1 264 ? 8.523 13.914 19.359 1 98.56 264 ALA B C 1
ATOM 4879 O O . ALA B 1 264 ? 8.016 14.844 20 1 98.56 264 ALA B O 1
ATOM 4880 N N . VAL B 1 265 ? 8.883 14.102 18.078 1 98.38 265 VAL B N 1
ATOM 4881 C CA . VAL B 1 265 ? 8.664 15.383 17.422 1 98.38 265 VAL B CA 1
ATOM 4882 C C . VAL B 1 265 ? 7.188 15.758 17.484 1 98.38 265 VAL B C 1
ATOM 4884 O O . VAL B 1 265 ? 6.84 16.844 17.953 1 98.38 265 VAL B O 1
ATOM 4887 N N . HIS B 1 266 ? 6.348 14.82 17.109 1 96.06 266 HIS B N 1
ATOM 4888 C CA . HIS B 1 266 ? 4.914 15.07 17.109 1 96.06 266 HIS B CA 1
ATOM 4889 C C . HIS B 1 266 ? 4.398 15.273 18.531 1 96.06 266 HIS B C 1
ATOM 4891 O O . HIS B 1 266 ? 3.578 16.156 18.781 1 96.06 266 HIS B O 1
ATOM 4897 N N . ALA B 1 267 ? 4.871 14.438 19.453 1 94.75 267 ALA B N 1
ATOM 4898 C CA . ALA B 1 267 ? 4.438 14.562 20.844 1 94.75 267 ALA B CA 1
ATOM 4899 C C . ALA B 1 267 ? 4.734 15.953 21.375 1 94.75 267 ALA B C 1
ATOM 4901 O O . ALA B 1 267 ? 3.906 16.547 22.078 1 94.75 267 ALA B O 1
ATOM 4902 N N . LEU B 1 268 ? 5.887 16.5 21.094 1 96.5 268 LEU B N 1
ATOM 4903 C CA . LEU B 1 268 ? 6.316 17.797 21.594 1 96.5 268 LEU B CA 1
ATOM 4904 C C . LEU B 1 268 ? 5.66 18.938 20.828 1 96.5 268 LEU B C 1
ATOM 4906 O O . LEU B 1 268 ? 5.59 20.062 21.312 1 96.5 268 LEU B O 1
ATOM 4910 N N . ALA B 1 269 ? 5.199 18.641 19.594 1 94.25 269 ALA B N 1
ATOM 4911 C CA . ALA B 1 269 ? 4.582 19.656 18.75 1 94.25 269 ALA B CA 1
ATOM 4912 C C . ALA B 1 269 ? 3.133 19.906 19.156 1 94.25 269 ALA B C 1
ATOM 4914 O O . ALA B 1 269 ? 2.619 21.016 19 1 94.25 269 ALA B O 1
ATOM 4915 N N . TYR B 1 270 ? 2.492 18.938 19.75 1 89.12 270 TYR B N 1
ATOM 4916 C CA . TYR B 1 270 ? 1.062 19 20.031 1 89.12 270 TYR B CA 1
ATOM 4917 C C . TYR B 1 270 ? 0.738 20.172 20.938 1 89.12 270 TYR B C 1
ATOM 4919 O O . TYR B 1 270 ? -0.137 20.984 20.625 1 89.12 270 TYR B O 1
ATOM 4927 N N . PRO B 1 271 ? 1.475 20.375 22.016 1 89.25 271 PRO B N 1
ATOM 4928 C CA . PRO B 1 271 ? 1.145 21.5 22.891 1 89.25 271 PRO B CA 1
ATOM 4929 C C . PRO B 1 271 ? 1.405 22.859 22.234 1 89.25 271 PRO B C 1
ATOM 4931 O O . PRO B 1 271 ? 0.763 23.844 22.594 1 89.25 271 PRO B O 1
ATOM 4934 N N . LEU B 1 272 ? 2.342 22.938 21.297 1 91.12 272 LEU B N 1
ATOM 4935 C CA . LEU B 1 272 ? 2.678 24.188 20.625 1 91.12 272 LEU B CA 1
ATOM 4936 C C . LEU B 1 272 ? 1.534 24.641 19.719 1 91.12 272 LEU B C 1
ATOM 4938 O O . LEU B 1 272 ? 1.246 25.844 19.625 1 91.12 272 LEU B O 1
ATOM 4942 N N . GLY B 1 273 ? 0.955 23.719 19 1 83.25 273 GLY B N 1
ATOM 4943 C CA . GLY B 1 273 ? -0.176 24.031 18.141 1 83.25 273 GLY B CA 1
ATOM 4944 C C . GLY B 1 273 ? -1.404 24.484 18.906 1 83.25 273 GLY B C 1
ATOM 4945 O O . GLY B 1 273 ? -2.043 25.469 18.547 1 83.25 273 GLY B O 1
ATOM 4946 N N . GLY B 1 274 ? -1.763 23.828 19.984 1 77.44 274 GLY B N 1
ATOM 4947 C CA . GLY B 1 274 ? -2.945 24.141 20.766 1 77.44 274 GLY B CA 1
ATOM 4948 C C . GLY B 1 274 ? -2.877 25.484 21.453 1 77.44 274 GLY B C 1
ATOM 4949 O O . GLY B 1 274 ? -3.752 26.328 21.266 1 77.44 274 GLY B O 1
ATOM 4950 N N . LYS B 1 275 ? -1.804 25.859 22.016 1 80.25 275 LYS B N 1
ATOM 4951 C CA . LYS B 1 275 ? -1.677 27.016 22.875 1 80.25 275 LYS B CA 1
ATOM 4952 C C . LYS B 1 275 ? -1.227 28.25 22.094 1 80.25 275 LYS B C 1
ATOM 4954 O O . LYS B 1 275 ? -1.641 29.375 22.375 1 80.25 275 LYS B O 1
ATOM 4959 N N . TYR B 1 276 ? -0.47 28.047 21.031 1 86 276 TYR B N 1
ATOM 4960 C CA . TYR B 1 276 ? 0.167 29.188 20.391 1 86 276 TYR B CA 1
ATOM 4961 C C . TYR B 1 276 ? -0.214 29.297 18.922 1 86 276 TYR B C 1
ATOM 4963 O O . TYR B 1 276 ? 0.379 30.062 18.172 1 86 276 TYR B O 1
ATOM 4971 N N . ARG B 1 277 ? -1.079 28.406 18.484 1 81 277 ARG B N 1
ATOM 4972 C CA . ARG B 1 277 ? -1.646 28.406 17.141 1 81 277 ARG B CA 1
ATOM 4973 C C . ARG B 1 277 ? -0.554 28.281 16.078 1 81 277 ARG B C 1
ATOM 4975 O O . ARG B 1 277 ? -0.605 28.938 15.047 1 81 277 ARG B O 1
ATOM 4982 N N . ILE B 1 278 ? 0.554 27.625 16.484 1 88.31 278 ILE B N 1
ATOM 4983 C CA . ILE B 1 278 ? 1.592 27.266 15.531 1 88.31 278 ILE B CA 1
ATOM 4984 C C . ILE B 1 278 ? 1.109 26.109 14.656 1 88.31 278 ILE B C 1
ATOM 4986 O O . ILE B 1 278 ? 0.638 25.094 15.164 1 88.31 278 ILE B O 1
ATOM 4990 N N . SER B 1 279 ? 1.148 26.297 13.359 1 86.94 279 SER B N 1
ATOM 4991 C CA . SER B 1 279 ? 0.725 25.203 12.477 1 86.94 279 SER B CA 1
ATOM 4992 C C . SER B 1 279 ? 1.56 23.953 12.703 1 86.94 279 SER B C 1
ATOM 4994 O O . SER B 1 279 ? 2.73 24.047 13.086 1 86.94 279 SER B O 1
ATOM 4996 N N . HIS B 1 280 ? 0.981 22.844 12.516 1 88 280 HIS B N 1
ATOM 4997 C CA . HIS B 1 280 ? 1.562 21.531 12.812 1 88 280 HIS B CA 1
ATOM 4998 C C . HIS B 1 280 ? 2.9 21.359 12.102 1 88 280 HIS B C 1
ATOM 5000 O O . HIS B 1 280 ? 3.895 20.969 12.727 1 88 280 HIS B O 1
ATOM 5006 N N . GLY B 1 281 ? 2.959 21.672 10.82 1 93 281 GLY B N 1
ATOM 5007 C CA . GLY B 1 281 ? 4.172 21.531 10.031 1 93 281 GLY B CA 1
ATOM 5008 C C . GLY B 1 281 ? 5.309 22.406 10.516 1 93 281 GLY B C 1
ATOM 5009 O O . GLY B 1 281 ? 6.469 21.984 10.508 1 93 281 GLY B O 1
ATOM 5010 N N . VAL B 1 282 ? 4.984 23.609 10.93 1 95.38 282 VAL B N 1
ATOM 5011 C CA . VAL B 1 282 ? 5.988 24.547 11.438 1 95.38 282 VAL B CA 1
ATOM 5012 C C . VAL B 1 282 ? 6.531 24.062 12.773 1 95.38 282 VAL B C 1
ATOM 5014 O O . VAL B 1 282 ? 7.746 24.016 12.984 1 95.38 282 VAL B O 1
ATOM 5017 N N . ALA B 1 283 ? 5.633 23.641 13.641 1 95 283 ALA B N 1
ATOM 5018 C CA . ALA B 1 283 ? 6.055 23.125 14.938 1 95 283 ALA B CA 1
ATOM 5019 C C . ALA B 1 283 ? 6.969 21.906 14.773 1 95 283 ALA B C 1
ATOM 5021 O O . ALA B 1 283 ? 8.031 21.828 15.398 1 95 283 ALA B O 1
ATOM 5022 N N . ASN B 1 284 ? 6.566 20.969 13.953 1 96.94 284 ASN B N 1
ATOM 5023 C CA . ASN B 1 284 ? 7.367 19.766 13.688 1 96.94 284 ASN B CA 1
ATOM 5024 C C . ASN B 1 284 ? 8.742 20.125 13.133 1 96.94 284 ASN B C 1
ATOM 5026 O O . ASN B 1 284 ? 9.75 19.547 13.531 1 96.94 284 ASN B O 1
ATOM 5030 N N . SER B 1 285 ? 8.727 21.094 12.227 1 96.94 285 SER B N 1
ATOM 5031 C CA . SER B 1 285 ? 9.969 21.484 11.578 1 96.94 285 SER B CA 1
ATOM 5032 C C . SER B 1 285 ? 10.953 22.078 12.578 1 96.94 285 SER B C 1
ATOM 5034 O O . SER B 1 285 ? 12.164 21.859 12.469 1 96.94 285 SER B O 1
ATOM 5036 N N . MET B 1 286 ? 10.461 22.859 13.516 1 97.12 286 MET B N 1
ATOM 5037 C CA . MET B 1 286 ? 11.312 23.484 14.516 1 97.12 286 MET B CA 1
ATOM 5038 C C . MET B 1 286 ? 11.922 22.438 15.453 1 97.12 286 MET B C 1
ATOM 5040 O O . MET B 1 286 ? 13.094 22.531 15.82 1 97.12 286 MET B O 1
ATOM 5044 N N . LEU B 1 287 ? 11.148 21.469 15.773 1 98.25 287 LEU B N 1
ATOM 5045 C CA . LEU B 1 287 ? 11.531 20.484 16.781 1 98.25 287 LEU B CA 1
ATOM 5046 C C . LEU B 1 287 ? 12.414 19.391 16.172 1 98.25 287 LEU B C 1
ATOM 5048 O O . LEU B 1 287 ? 13.25 18.812 16.859 1 98.25 287 LEU B O 1
ATOM 5052 N N . LEU B 1 288 ? 12.258 19.094 14.883 1 98.56 288 LEU B N 1
ATOM 5053 C CA . LEU B 1 288 ? 12.766 17.906 14.211 1 98.56 288 LEU B CA 1
ATOM 5054 C C . LEU B 1 288 ? 14.273 17.797 14.383 1 98.56 288 LEU B C 1
ATOM 5056 O O . LEU B 1 288 ? 14.773 16.75 14.828 1 98.56 288 LEU B O 1
ATOM 5060 N N . PRO B 1 289 ? 15.125 18.828 14.102 1 98.06 289 PRO B N 1
ATOM 5061 C CA . PRO B 1 289 ? 16.578 18.656 14.211 1 98.06 289 PRO B CA 1
ATOM 5062 C C . PRO B 1 289 ? 17.016 18.391 15.648 1 98.06 289 PRO B C 1
ATOM 5064 O O . PRO B 1 289 ? 17.938 17.609 15.883 1 98.06 289 PRO B O 1
ATOM 5067 N N . HIS B 1 290 ? 16.344 18.969 16.609 1 98.12 290 HIS B N 1
ATOM 5068 C CA . HIS B 1 290 ? 16.734 18.844 18 1 98.12 290 HIS B CA 1
ATOM 5069 C C . HIS B 1 290 ? 16.375 17.469 18.562 1 98.12 290 HIS B C 1
ATOM 5071 O O . HIS B 1 290 ? 17.125 16.875 19.328 1 98.12 290 HIS B O 1
ATOM 5077 N N . VAL B 1 291 ? 15.188 17 18.172 1 98.69 291 VAL B N 1
ATOM 5078 C CA . VAL B 1 291 ? 14.781 15.672 18.594 1 98.69 291 VAL B CA 1
ATOM 5079 C C . VAL B 1 291 ? 15.68 14.625 17.938 1 98.69 291 VAL B C 1
ATOM 5081 O O . VAL B 1 291 ? 16.047 13.633 18.562 1 98.69 291 VAL B O 1
ATOM 5084 N N . MET B 1 292 ? 16.047 14.82 16.672 1 98.56 292 MET B N 1
ATOM 5085 C CA . MET B 1 292 ? 16.969 13.898 16 1 98.56 292 MET B CA 1
ATOM 5086 C C . MET B 1 292 ? 18.328 13.891 16.688 1 98.56 292 MET B C 1
ATOM 5088 O O . MET B 1 292 ? 18.953 12.836 16.844 1 98.56 292 MET B O 1
ATOM 5092 N N . GLU B 1 293 ? 18.766 15.055 17.062 1 98.12 293 GLU B N 1
ATOM 5093 C CA . GLU B 1 293 ? 20.016 15.125 17.797 1 98.12 293 GLU B CA 1
ATOM 5094 C C . GLU B 1 293 ? 19.938 14.352 19.109 1 98.12 293 GLU B C 1
ATOM 5096 O O . GLU B 1 293 ? 20.875 13.625 19.453 1 98.12 293 GLU B O 1
ATOM 5101 N N . PHE B 1 294 ? 18.891 14.547 19.781 1 98.38 294 PHE B N 1
ATOM 5102 C CA . PHE B 1 294 ? 18.688 13.82 21.047 1 98.38 294 PHE B CA 1
ATOM 5103 C C . PHE B 1 294 ? 18.719 12.312 20.797 1 98.38 294 PHE B C 1
ATOM 5105 O O . PHE B 1 294 ? 19.328 11.57 21.578 1 98.38 294 PHE B O 1
ATOM 5112 N N . ASN B 1 295 ? 18.047 11.844 19.688 1 98.56 295 ASN B N 1
ATOM 5113 C CA . ASN B 1 295 ? 17.891 10.43 19.375 1 98.56 295 ASN B CA 1
ATOM 5114 C C . ASN B 1 295 ? 19.141 9.852 18.719 1 98.56 295 ASN B C 1
ATOM 5116 O O . ASN B 1 295 ? 19.234 8.648 18.5 1 98.56 295 ASN B O 1
ATOM 5120 N N . MET B 1 296 ? 20.172 10.656 18.422 1 98.06 296 MET B N 1
ATOM 5121 C CA . MET B 1 296 ? 21.266 10.344 17.5 1 98.06 296 MET B CA 1
ATOM 5122 C C . MET B 1 296 ? 21.922 9.016 17.859 1 98.06 296 MET B C 1
ATOM 5124 O O . MET B 1 296 ? 22.078 8.141 17 1 98.06 296 MET B O 1
ATOM 5128 N N . ASP B 1 297 ? 22.234 8.766 19.078 1 97.31 297 ASP B N 1
ATOM 5129 C CA . ASP B 1 297 ? 22.984 7.574 19.484 1 97.31 297 ASP B CA 1
ATOM 5130 C C . ASP B 1 297 ? 22.125 6.316 19.328 1 97.31 297 ASP B C 1
ATOM 5132 O O . ASP B 1 297 ? 22.656 5.211 19.203 1 97.31 297 ASP B O 1
ATOM 5136 N N . ALA B 1 298 ? 20.844 6.508 19.297 1 97.81 298 ALA B N 1
ATOM 5137 C CA . ALA B 1 298 ? 19.938 5.355 19.219 1 97.81 298 ALA B CA 1
ATOM 5138 C C . ALA B 1 298 ? 19.562 5.059 17.766 1 97.81 298 ALA B C 1
ATOM 5140 O O . ALA B 1 298 ? 19.078 3.971 17.453 1 97.81 298 ALA B O 1
ATOM 5141 N N . ILE B 1 299 ? 19.844 5.992 16.812 1 97.94 299 ILE B N 1
ATOM 5142 C CA . ILE B 1 299 ? 19.25 5.824 15.492 1 97.94 299 ILE B CA 1
ATOM 5143 C C . ILE B 1 299 ? 20.312 6.059 14.422 1 97.94 299 ILE B C 1
ATOM 5145 O O . ILE B 1 299 ? 19.984 6.316 13.258 1 97.94 299 ILE B O 1
ATOM 5149 N N . THR B 1 300 ? 21.578 5.957 14.742 1 97.62 300 THR B N 1
ATOM 5150 C CA . THR B 1 300 ? 22.672 6.266 13.828 1 97.62 300 THR B CA 1
ATOM 5151 C C . THR B 1 300 ? 22.562 5.438 12.555 1 97.62 300 THR B C 1
ATOM 5153 O O . THR B 1 300 ? 22.656 5.98 11.445 1 97.62 300 THR B O 1
ATOM 5156 N N . GLU B 1 301 ? 22.359 4.172 12.664 1 96.5 301 GLU B N 1
ATOM 5157 C CA . GLU B 1 301 ? 22.312 3.283 11.508 1 96.5 301 GLU B CA 1
ATOM 5158 C C . GLU B 1 301 ? 21.109 3.609 10.617 1 96.5 301 GLU B C 1
ATOM 5160 O O . GLU B 1 301 ? 21.234 3.615 9.391 1 96.5 301 GLU B O 1
ATOM 5165 N N . ARG B 1 302 ? 20 3.869 11.211 1 97.62 302 ARG B N 1
ATOM 5166 C CA . ARG B 1 302 ? 18.797 4.18 10.445 1 97.62 302 ARG B CA 1
ATOM 5167 C C . ARG B 1 302 ? 18.922 5.531 9.75 1 97.62 302 ARG B C 1
ATOM 5169 O O . ARG B 1 302 ? 18.516 5.688 8.602 1 97.62 302 ARG B O 1
ATOM 5176 N N . LEU B 1 303 ? 19.531 6.5 10.445 1 97.75 303 LEU B N 1
ATOM 5177 C CA . LEU B 1 303 ? 19.734 7.793 9.805 1 97.75 303 LEU B CA 1
ATOM 5178 C C . LEU B 1 303 ? 20.75 7.684 8.664 1 97.75 303 LEU B C 1
ATOM 5180 O O . LEU B 1 303 ? 20.641 8.406 7.672 1 97.75 303 LEU B O 1
ATOM 5184 N N . SER B 1 304 ? 21.719 6.785 8.867 1 96.81 304 SER B N 1
ATOM 5185 C CA . SER B 1 304 ? 22.656 6.551 7.773 1 96.81 304 SER B CA 1
ATOM 5186 C C . SER B 1 304 ? 21.938 6.047 6.523 1 96.81 304 SER B C 1
ATOM 5188 O O . SER B 1 304 ? 22.234 6.484 5.41 1 96.81 304 SER B O 1
ATOM 5190 N N . LEU B 1 305 ? 21 5.18 6.668 1 95.75 305 LEU B N 1
ATOM 5191 C CA . LEU B 1 305 ? 20.188 4.691 5.555 1 95.75 305 LEU B CA 1
ATOM 5192 C C . LEU B 1 305 ? 19.359 5.812 4.957 1 95.75 305 LEU B C 1
ATOM 5194 O O . LEU B 1 305 ? 19.203 5.902 3.734 1 95.75 305 LEU B O 1
ATOM 5198 N N . ALA B 1 306 ? 18.766 6.648 5.824 1 97.75 306 ALA B N 1
ATOM 5199 C CA . ALA B 1 306 ? 18.016 7.801 5.352 1 97.75 306 ALA B CA 1
ATOM 5200 C C . ALA B 1 306 ? 18.891 8.742 4.527 1 97.75 306 ALA B C 1
ATOM 5202 O O . ALA B 1 306 ? 18.438 9.305 3.531 1 97.75 306 ALA B O 1
ATOM 5203 N N . ALA B 1 307 ? 20.125 8.898 4.977 1 97.38 307 ALA B N 1
ATOM 5204 C CA . ALA B 1 307 ? 21.062 9.766 4.266 1 97.38 307 ALA B CA 1
ATOM 5205 C C . ALA B 1 307 ? 21.281 9.281 2.834 1 97.38 307 ALA B C 1
ATOM 5207 O O . ALA B 1 307 ? 21.312 10.078 1.897 1 97.38 307 ALA B O 1
ATOM 5208 N N . GLU B 1 308 ? 21.453 8 2.703 1 94.06 308 GLU B N 1
ATOM 5209 C CA . GLU B 1 308 ? 21.594 7.406 1.378 1 94.06 308 GLU B CA 1
ATOM 5210 C C . GLU B 1 308 ? 20.375 7.68 0.507 1 94.06 308 GLU B C 1
ATOM 5212 O O . GLU B 1 308 ? 20.516 8.062 -0.657 1 94.06 308 GLU B O 1
ATOM 5217 N N . THR B 1 309 ? 19.234 7.52 1.077 1 95.5 309 THR B N 1
ATOM 5218 C CA . THR B 1 309 ? 17.969 7.715 0.386 1 95.5 309 THR B CA 1
ATOM 5219 C C . THR B 1 309 ? 17.797 9.172 -0.027 1 95.5 309 THR B C 1
ATOM 5221 O O . THR B 1 309 ? 17.203 9.461 -1.073 1 95.5 309 THR B O 1
ATOM 5224 N N . MET B 1 310 ? 18.344 10.094 0.752 1 97.12 310 MET B N 1
ATOM 5225 C CA . MET B 1 310 ? 18.234 11.531 0.511 1 97.12 310 MET B CA 1
ATOM 5226 C C . MET B 1 310 ? 19.25 11.984 -0.521 1 97.12 310 MET B C 1
ATOM 5228 O O . MET B 1 310 ? 19.25 13.141 -0.94 1 97.12 310 MET B O 1
ATOM 5232 N N . GLY B 1 311 ? 20.094 11.062 -0.927 1 92 311 GLY B N 1
ATOM 5233 C CA . GLY B 1 311 ? 21.125 11.398 -1.899 1 92 311 GLY B CA 1
ATOM 5234 C C . GLY B 1 311 ? 22.344 12.062 -1.277 1 92 311 GLY B C 1
ATOM 5235 O O . GLY B 1 311 ? 23.109 12.734 -1.97 1 92 311 GLY B O 1
ATOM 5236 N N . ILE B 1 312 ? 22.391 11.953 0.106 1 90.81 312 ILE B N 1
ATOM 5237 C CA . ILE B 1 312 ? 23.562 12.484 0.784 1 90.81 312 ILE B CA 1
ATOM 5238 C C . ILE B 1 312 ? 24.75 11.547 0.578 1 90.81 312 ILE B C 1
ATOM 5240 O O . ILE B 1 312 ? 24.641 10.344 0.84 1 90.81 312 ILE B O 1
ATOM 5244 N N . VAL B 1 313 ? 25.594 11.625 -0.469 1 72.12 313 VAL B N 1
ATOM 5245 C CA . VAL B 1 313 ? 26.688 10.766 -0.879 1 72.12 313 VAL B CA 1
ATOM 5246 C C . VAL B 1 313 ? 27.453 10.281 0.352 1 72.12 313 VAL B C 1
ATOM 5248 O O . VAL B 1 313 ? 27.984 11.094 1.12 1 72.12 313 VAL B O 1
ATOM 5251 N N . ALA B 1 314 ? 27.344 8.961 0.602 1 63.5 314 ALA B N 1
ATOM 5252 C CA . ALA B 1 314 ? 27.859 8.352 1.826 1 63.5 314 ALA B CA 1
ATOM 5253 C C . ALA B 1 314 ? 29.125 7.543 1.545 1 63.5 314 ALA B C 1
ATOM 5255 O O . ALA B 1 314 ? 29.75 7.012 2.469 1 63.5 314 ALA B O 1
ATOM 5256 N N . SER B 1 315 ? 29.5 7.387 0.393 1 65.5 315 SER B N 1
ATOM 5257 C CA . SER B 1 315 ? 30.547 6.402 0.194 1 65.5 315 SER B CA 1
ATOM 5258 C C . SER B 1 315 ? 31.781 6.73 1.039 1 65.5 315 SER B C 1
ATOM 5260 O O . SER B 1 315 ? 32.5 5.832 1.494 1 65.5 315 SER B O 1
ATOM 5262 N N . ASP B 1 316 ? 31.844 7.875 1.474 1 80.38 316 ASP B N 1
ATOM 5263 C CA . ASP B 1 316 ? 33.062 8.211 2.203 1 80.38 316 ASP B CA 1
ATOM 5264 C C . ASP B 1 316 ? 32.75 8.609 3.643 1 80.38 316 ASP B C 1
ATOM 5266 O O . ASP B 1 316 ? 33.656 8.969 4.402 1 80.38 316 ASP B O 1
ATOM 5270 N N . LEU B 1 317 ? 31.516 8.375 3.951 1 88.94 317 LEU B N 1
ATOM 5271 C CA . LEU B 1 317 ? 31.125 8.805 5.293 1 88.94 317 LEU B CA 1
ATOM 5272 C C . LEU B 1 317 ? 30.906 7.609 6.207 1 88.94 317 LEU B C 1
ATOM 5274 O O . LEU B 1 317 ? 30.406 6.57 5.766 1 88.94 317 LEU B O 1
ATOM 5278 N N . THR B 1 318 ? 31.312 7.766 7.43 1 94.06 318 THR B N 1
ATOM 5279 C CA . THR B 1 318 ? 30.891 6.801 8.438 1 94.06 318 THR B CA 1
ATOM 5280 C C . THR B 1 318 ? 29.406 6.91 8.703 1 94.06 318 THR B C 1
ATOM 5282 O O . THR B 1 318 ? 28.766 7.895 8.32 1 94.06 318 THR B O 1
ATOM 5285 N N . ALA B 1 319 ? 28.844 5.918 9.32 1 94.69 319 ALA B N 1
ATOM 5286 C CA . ALA B 1 319 ? 27.422 5.949 9.672 1 94.69 319 ALA B CA 1
ATOM 5287 C C . ALA B 1 319 ? 27.094 7.172 10.531 1 94.69 319 ALA B C 1
ATOM 5289 O O . ALA B 1 319 ? 26.047 7.789 10.367 1 94.69 319 ALA B O 1
ATOM 5290 N N . GLU B 1 320 ? 28.016 7.512 11.367 1 96.12 320 GLU B N 1
ATOM 5291 C CA . GLU B 1 320 ? 27.812 8.656 12.25 1 96.12 320 GLU B CA 1
ATOM 5292 C C . GLU B 1 320 ? 27.812 9.969 11.469 1 96.12 320 GLU B C 1
ATOM 5294 O O . GLU B 1 320 ? 26.969 10.836 11.703 1 96.12 320 GLU B O 1
ATOM 5299 N N . GLN B 1 321 ? 28.703 10.078 10.539 1 96.62 321 GLN B N 1
ATOM 5300 C CA . GLN B 1 321 ? 28.781 11.273 9.711 1 96.62 321 GLN B CA 1
ATOM 5301 C C . GLN B 1 321 ? 27.547 11.43 8.828 1 96.62 321 GLN B C 1
ATOM 5303 O O . GLN B 1 321 ? 27.031 12.531 8.648 1 96.62 321 GLN B O 1
ATOM 5308 N N . ALA B 1 322 ? 27.141 10.289 8.312 1 96.69 322 ALA B N 1
ATOM 5309 C CA . ALA B 1 322 ? 25.938 10.289 7.48 1 96.69 322 ALA B CA 1
ATOM 5310 C C . ALA B 1 322 ? 24.703 10.719 8.289 1 96.69 322 ALA B C 1
ATOM 5312 O O . ALA B 1 322 ? 23.875 11.492 7.805 1 96.69 322 ALA B O 1
ATOM 5313 N N . ALA B 1 323 ? 24.609 10.195 9.477 1 97.19 323 ALA B N 1
ATOM 5314 C CA . ALA B 1 323 ? 23.5 10.547 10.359 1 97.19 323 ALA B CA 1
ATOM 5315 C C . ALA B 1 323 ? 23.516 12.039 10.68 1 97.19 323 ALA B C 1
ATOM 5317 O O . ALA B 1 323 ? 22.469 12.695 10.633 1 97.19 323 ALA B O 1
ATOM 5318 N N . GLU B 1 324 ? 24.625 12.609 10.93 1 97.44 324 GLU B N 1
ATOM 5319 C CA . GLU B 1 324 ? 24.766 14.031 11.211 1 97.44 324 GLU B CA 1
ATOM 5320 C C . GLU B 1 324 ? 24.406 14.875 9.992 1 97.44 324 GLU B C 1
ATOM 5322 O O . GLU B 1 324 ? 23.844 15.961 10.125 1 97.44 324 GLU B O 1
ATOM 5327 N N . ALA B 1 325 ? 24.781 14.32 8.859 1 97.38 325 ALA B N 1
ATOM 5328 C CA . ALA B 1 325 ? 24.484 15.039 7.617 1 97.38 325 ALA B CA 1
ATOM 5329 C C . ALA B 1 325 ? 22.984 15.156 7.391 1 97.38 325 ALA B C 1
ATOM 5331 O O . ALA B 1 325 ? 22.516 16.156 6.832 1 97.38 325 ALA B O 1
ATOM 5332 N N . VAL B 1 326 ? 22.234 14.117 7.828 1 98 326 VAL B N 1
ATOM 5333 C CA . VAL B 1 326 ? 20.781 14.188 7.715 1 98 326 VAL B CA 1
ATOM 5334 C C . VAL B 1 326 ? 20.25 15.359 8.539 1 98 326 VAL B C 1
ATOM 5336 O O . VAL B 1 326 ? 19.438 16.156 8.055 1 98 326 VAL B O 1
ATOM 5339 N N . VAL B 1 327 ? 20.703 15.555 9.766 1 98.19 327 VAL B N 1
ATOM 5340 C CA . VAL B 1 327 ? 20.266 16.625 10.664 1 98.19 327 VAL B CA 1
ATOM 5341 C C . VAL B 1 327 ? 20.672 17.969 10.086 1 98.19 327 VAL B C 1
ATOM 5343 O O . VAL B 1 327 ? 19.891 18.922 10.117 1 98.19 327 VAL B O 1
ATOM 5346 N N . GLN B 1 328 ? 21.828 18.031 9.547 1 97.69 328 GLN B N 1
ATOM 5347 C CA . GLN B 1 328 ? 22.297 19.281 8.922 1 97.69 328 GLN B CA 1
ATOM 5348 C C . GLN B 1 328 ? 21.422 19.641 7.719 1 97.69 328 GLN B C 1
ATOM 5350 O O . GLN B 1 328 ? 21.141 20.812 7.488 1 97.69 328 GLN B O 1
ATOM 5355 N N . LYS B 1 329 ? 21.109 18.641 6.941 1 97.94 329 LYS B N 1
ATOM 5356 C CA . LYS B 1 329 ? 20.25 18.875 5.789 1 97.94 329 LYS B CA 1
ATOM 5357 C C . LYS B 1 329 ? 18.891 19.406 6.219 1 97.94 329 LYS B C 1
ATOM 5359 O O . LYS B 1 329 ? 18.328 20.297 5.562 1 97.94 329 LYS B O 1
ATOM 5364 N N . ILE B 1 330 ? 18.359 18.891 7.305 1 98 330 ILE B N 1
ATOM 5365 C CA . ILE B 1 330 ? 17.094 19.359 7.855 1 98 330 ILE B CA 1
ATOM 5366 C C . ILE B 1 330 ? 17.203 20.828 8.227 1 98 330 ILE B C 1
ATOM 5368 O O . ILE B 1 330 ? 16.312 21.625 7.906 1 98 330 ILE B O 1
ATOM 5372 N N . ARG B 1 331 ? 18.281 21.219 8.836 1 97.56 331 ARG B N 1
ATOM 5373 C CA . ARG B 1 331 ? 18.5 22.609 9.203 1 97.56 331 ARG B CA 1
ATOM 5374 C C . ARG B 1 331 ? 18.609 23.5 7.965 1 97.56 331 ARG B C 1
ATOM 5376 O O . ARG B 1 331 ? 18.062 24.594 7.926 1 97.56 331 ARG B O 1
ATOM 5383 N N . GLU B 1 332 ? 19.297 22.969 7.02 1 97.62 332 GLU B N 1
ATOM 5384 C CA . GLU B 1 332 ? 19.422 23.703 5.762 1 97.62 332 GLU B CA 1
ATOM 5385 C C . GLU B 1 332 ? 18.062 23.938 5.113 1 97.62 332 GLU B C 1
ATOM 5387 O O . GLU B 1 332 ? 17.797 25.016 4.586 1 97.62 332 GLU B O 1
ATOM 5392 N N . TRP B 1 333 ? 17.266 22.906 5.129 1 97.75 333 TRP B N 1
ATOM 5393 C CA . TRP B 1 333 ? 15.938 23.016 4.543 1 97.75 333 TRP B CA 1
ATOM 5394 C C . TRP B 1 333 ? 15.102 24.062 5.281 1 97.75 333 TRP B C 1
ATOM 5396 O O . TRP B 1 333 ? 14.391 24.844 4.656 1 97.75 333 TRP B O 1
ATOM 5406 N N . THR B 1 334 ? 15.086 24.047 6.613 1 96.81 334 THR B N 1
ATOM 5407 C CA . THR B 1 334 ? 14.258 24.984 7.363 1 96.81 334 THR B CA 1
ATOM 5408 C C . THR B 1 334 ? 14.672 26.422 7.055 1 96.81 334 THR B C 1
ATOM 5410 O O . THR B 1 334 ? 13.82 27.312 7.016 1 96.81 334 THR B O 1
ATOM 5413 N N . GLU B 1 335 ? 15.93 26.609 6.824 1 97.12 335 GLU B N 1
ATOM 5414 C CA . GLU B 1 335 ? 16.422 27.938 6.438 1 97.12 335 GLU B CA 1
ATOM 5415 C C . GLU B 1 335 ? 15.984 28.297 5.02 1 97.12 335 GLU B C 1
ATOM 5417 O O . GLU B 1 335 ? 15.422 29.359 4.789 1 97.12 335 GLU B O 1
ATOM 5422 N N . ARG B 1 336 ? 16.219 27.391 4.137 1 97.75 336 ARG B N 1
ATOM 5423 C CA . ARG B 1 336 ? 15.93 27.609 2.725 1 97.75 336 ARG B CA 1
ATOM 5424 C C . ARG B 1 336 ? 14.43 27.812 2.504 1 97.75 336 ARG B C 1
ATOM 5426 O O . ARG B 1 336 ? 14.023 28.594 1.641 1 97.75 336 ARG B O 1
ATOM 5433 N N . LEU B 1 337 ? 13.648 27.125 3.26 1 98.12 337 LEU B N 1
ATOM 5434 C CA . LEU B 1 337 ? 12.203 27.156 3.117 1 98.12 337 LEU B CA 1
ATOM 5435 C C . LEU B 1 337 ? 11.594 28.266 3.975 1 98.12 337 LEU B C 1
ATOM 5437 O O . LEU B 1 337 ? 10.367 28.406 4.035 1 98.12 337 LEU B O 1
ATOM 5441 N N . ASN B 1 338 ? 12.398 28.984 4.664 1 97.44 338 ASN B N 1
ATOM 5442 C CA . ASN B 1 338 ? 12 30.125 5.477 1 97.44 338 ASN B CA 1
ATOM 5443 C C . ASN B 1 338 ? 11.016 29.719 6.566 1 97.44 338 ASN B C 1
ATOM 5445 O O . ASN B 1 338 ? 9.969 30.344 6.727 1 97.44 338 ASN B O 1
ATOM 5449 N N . ILE B 1 339 ? 11.312 28.656 7.199 1 96.5 339 ILE B N 1
ATOM 5450 C CA . ILE B 1 339 ? 10.508 28.203 8.336 1 96.5 339 ILE B CA 1
ATOM 5451 C C . ILE B 1 339 ? 11.117 28.734 9.633 1 96.5 339 ILE B C 1
ATOM 5453 O O . ILE B 1 339 ? 12.297 28.516 9.914 1 96.5 339 ILE B O 1
ATOM 5457 N N . PRO B 1 340 ? 10.352 29.438 10.398 1 93.81 340 PRO B N 1
ATOM 5458 C CA . PRO B 1 340 ? 10.883 29.969 11.664 1 93.81 340 PRO B CA 1
ATOM 5459 C C . PRO B 1 340 ? 11.5 28.891 12.547 1 93.81 340 PRO B C 1
ATOM 5461 O O . PRO B 1 340 ? 11 27.75 12.578 1 93.81 340 PRO B O 1
ATOM 5464 N N . GLN B 1 341 ? 12.539 29.266 13.312 1 94.5 341 GLN B N 1
ATOM 5465 C CA . GLN B 1 341 ? 13.227 28.312 14.18 1 94.5 341 GLN B CA 1
ATOM 5466 C C . GLN B 1 341 ? 13.281 28.812 15.617 1 94.5 341 GLN B C 1
ATOM 5468 O O . GLN B 1 341 ? 14.094 28.344 16.422 1 94.5 341 GLN B O 1
ATOM 5473 N N . ASP B 1 342 ? 12.445 29.781 15.898 1 94.19 342 ASP B N 1
ATOM 5474 C CA . ASP B 1 342 ? 12.422 30.391 17.219 1 94.19 342 ASP B CA 1
ATOM 5475 C C . ASP B 1 342 ? 11 30.469 17.766 1 94.19 342 ASP B C 1
ATOM 5477 O O . ASP B 1 342 ? 10.156 31.188 17.234 1 94.19 342 ASP B O 1
ATOM 5481 N N . LEU B 1 343 ? 10.828 29.844 18.906 1 95.69 343 LEU B N 1
ATOM 5482 C CA . LEU B 1 343 ? 9.5 29.797 19.516 1 95.69 343 LEU B CA 1
ATOM 5483 C C . LEU B 1 343 ? 9.109 31.172 20.062 1 95.69 343 LEU B C 1
ATOM 5485 O O . LEU B 1 343 ? 7.926 31.453 20.25 1 95.69 343 LEU B O 1
ATOM 5489 N N . LYS B 1 344 ? 10.109 32.031 20.297 1 94.75 344 LYS B N 1
ATOM 5490 C CA . LYS B 1 344 ? 9.828 33.375 20.812 1 94.75 344 LYS B CA 1
ATOM 5491 C C . LYS B 1 344 ? 9.016 34.188 19.812 1 94.75 344 LYS B C 1
ATOM 5493 O O . LYS B 1 344 ? 8.219 35.031 20.203 1 94.75 344 LYS B O 1
ATOM 5498 N N . ALA B 1 345 ? 9.305 33.875 18.594 1 93.19 345 ALA B N 1
ATOM 5499 C CA . ALA B 1 345 ? 8.578 34.562 17.531 1 93.19 345 ALA B CA 1
ATOM 5500 C C . ALA B 1 345 ? 7.082 34.281 17.625 1 93.19 345 ALA B C 1
ATOM 5502 O O . ALA B 1 345 ? 6.273 35.031 17.078 1 93.19 345 ALA B O 1
ATOM 5503 N N . PHE B 1 346 ? 6.75 33.281 18.391 1 94.25 346 PHE B N 1
ATOM 5504 C CA . PHE B 1 346 ? 5.348 32.906 18.531 1 94.25 346 PHE B CA 1
ATOM 5505 C C . PHE B 1 346 ? 4.84 33.219 19.922 1 94.25 346 PHE B C 1
ATOM 5507 O O . PHE B 1 346 ? 3.746 32.812 20.312 1 94.25 346 PHE B O 1
ATOM 5514 N N . GLY B 1 347 ? 5.719 33.844 20.766 1 93.62 347 GLY B N 1
ATOM 5515 C CA . GLY B 1 347 ? 5.297 34.312 22.078 1 93.62 347 GLY B CA 1
ATOM 5516 C C . GLY B 1 347 ? 5.648 33.312 23.188 1 93.62 347 GLY B C 1
ATOM 5517 O O . GLY B 1 347 ? 5.262 33.531 24.344 1 93.62 347 GLY B O 1
ATOM 5518 N N . VAL B 1 348 ? 6.355 32.281 22.891 1 94.88 348 VAL B N 1
ATOM 5519 C CA . VAL B 1 348 ? 6.781 31.328 23.906 1 94.88 348 VAL B CA 1
ATOM 5520 C C . VAL B 1 348 ? 7.941 31.891 24.719 1 94.88 348 VAL B C 1
ATOM 5522 O O . VAL B 1 348 ? 8.891 32.438 24.141 1 94.88 348 VAL B O 1
ATOM 5525 N N . THR B 1 349 ? 7.797 31.844 26.016 1 94.19 349 THR B N 1
ATOM 5526 C CA . THR B 1 349 ? 8.859 32.312 26.906 1 94.19 349 THR B CA 1
ATOM 5527 C C . THR B 1 349 ? 9.398 31.172 27.766 1 94.19 349 THR B C 1
ATOM 5529 O O . THR B 1 349 ? 8.859 30.062 27.75 1 94.19 349 THR B O 1
ATOM 5532 N N . ALA B 1 350 ? 10.469 31.484 28.469 1 94.69 350 ALA B N 1
ATOM 5533 C CA . ALA B 1 350 ? 11.086 30.5 29.359 1 94.69 350 ALA B CA 1
ATOM 5534 C C . ALA B 1 350 ? 10.102 30.016 30.422 1 94.69 350 ALA B C 1
ATOM 5536 O O . ALA B 1 350 ? 10.148 28.859 30.828 1 94.69 350 ALA B O 1
ATOM 5537 N N . SER B 1 351 ? 9.219 30.875 30.828 1 95.38 351 SER B N 1
ATOM 5538 C CA . SER B 1 351 ? 8.258 30.547 31.875 1 95.38 351 SER B CA 1
ATOM 5539 C C . SER B 1 351 ? 7.238 29.516 31.375 1 95.38 351 SER B C 1
ATOM 5541 O O . SER B 1 351 ? 6.559 28.875 32.188 1 95.38 351 SER B O 1
ATOM 5543 N N . ASP B 1 352 ? 7.137 29.328 30.094 1 95.56 352 ASP B N 1
ATOM 5544 C CA . ASP B 1 352 ? 6.156 28.406 29.516 1 95.56 352 ASP B CA 1
ATOM 5545 C C . ASP B 1 352 ? 6.711 27 29.406 1 95.56 352 ASP B C 1
ATOM 5547 O O . ASP B 1 352 ? 5.957 26.047 29.203 1 95.56 352 ASP B O 1
ATOM 5551 N N . VAL B 1 353 ? 7.961 26.859 29.578 1 96.88 353 VAL B N 1
ATOM 5552 C CA . VAL B 1 353 ? 8.656 25.609 29.25 1 96.88 353 VAL B CA 1
ATOM 5553 C C . VAL B 1 353 ? 8.148 24.484 30.156 1 96.88 353 VAL B C 1
ATOM 5555 O O . VAL B 1 353 ? 7.934 23.359 29.672 1 96.88 353 VAL B O 1
ATOM 5558 N N . ASP B 1 354 ? 7.965 24.75 31.406 1 96.81 354 ASP B N 1
ATOM 5559 C CA . ASP B 1 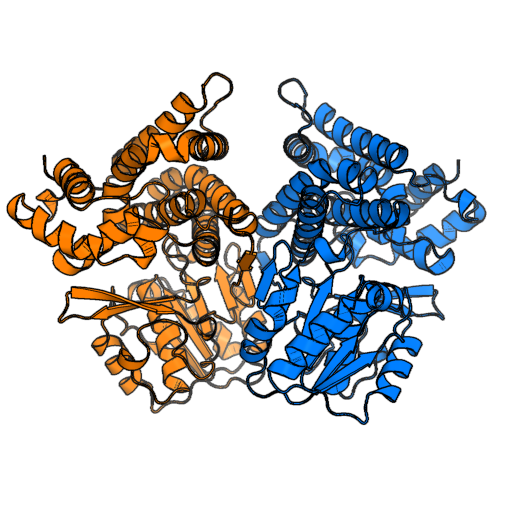354 ? 7.512 23.719 32.344 1 96.81 354 ASP B CA 1
ATOM 5560 C C . ASP B 1 354 ? 6.137 23.188 31.938 1 96.81 354 ASP B C 1
ATOM 5562 O O . ASP B 1 354 ? 5.914 21.969 31.906 1 96.81 354 ASP B O 1
ATOM 5566 N N . ASP B 1 355 ? 5.277 24.109 31.641 1 94.81 355 ASP B N 1
ATOM 5567 C CA . ASP B 1 355 ? 3.92 23.719 31.266 1 94.81 355 ASP B CA 1
ATOM 5568 C C . ASP B 1 355 ? 3.912 22.969 29.938 1 94.81 355 ASP B C 1
ATOM 5570 O O . ASP B 1 355 ? 3.186 21.984 29.781 1 94.81 355 ASP B O 1
ATOM 5574 N N . LEU B 1 356 ? 4.664 23.438 29.016 1 94.75 356 LEU B N 1
ATOM 5575 C CA . LEU B 1 356 ? 4.766 22.766 27.719 1 94.75 356 LEU B CA 1
ATOM 5576 C C . LEU B 1 356 ? 5.289 21.344 27.891 1 94.75 356 LEU B C 1
ATOM 5578 O O . LEU B 1 356 ? 4.75 20.406 27.281 1 94.75 356 LEU B O 1
ATOM 5582 N N . ALA B 1 357 ? 6.301 21.25 28.641 1 97.19 357 ALA B N 1
ATOM 5583 C CA . ALA B 1 357 ? 6.918 19.938 28.859 1 97.19 357 ALA B CA 1
ATOM 5584 C C . ALA B 1 357 ? 5.953 18.984 29.547 1 97.19 357 ALA B C 1
ATOM 5586 O O . ALA B 1 357 ? 5.895 17.797 29.219 1 97.19 357 ALA B O 1
ATOM 5587 N N . ASP B 1 358 ? 5.238 19.484 30.516 1 95.62 358 ASP B N 1
ATOM 5588 C CA . ASP B 1 358 ? 4.25 18.672 31.219 1 95.62 358 ASP B CA 1
ATOM 5589 C C . ASP B 1 358 ? 3.178 18.172 30.25 1 95.62 358 ASP B C 1
ATOM 5591 O O . ASP B 1 358 ? 2.826 16.984 30.281 1 95.62 358 ASP B O 1
ATOM 5595 N N . SER B 1 359 ? 2.695 19.031 29.453 1 91.81 359 SER B N 1
ATOM 5596 C CA . SER B 1 359 ? 1.679 18.656 28.469 1 91.81 359 SER B CA 1
ATOM 5597 C C . SER B 1 359 ? 2.217 17.641 27.469 1 91.81 359 SER B C 1
ATOM 5599 O O . SER B 1 359 ? 1.547 16.656 27.172 1 91.81 359 SER B O 1
ATOM 5601 N N . ALA B 1 360 ? 3.398 17.859 26.969 1 94.38 360 ALA B N 1
ATOM 5602 C CA . ALA B 1 360 ? 4.008 16.969 26 1 94.38 360 ALA B CA 1
ATOM 5603 C C . ALA B 1 360 ? 4.258 15.586 26.594 1 94.38 360 ALA B C 1
ATOM 5605 O O . ALA B 1 360 ? 4.117 14.57 25.906 1 94.38 360 ALA B O 1
ATOM 5606 N N . SER B 1 361 ? 4.625 15.578 27.844 1 96.31 361 SER B N 1
ATOM 5607 C CA . SER B 1 361 ? 4.961 14.328 28.516 1 96.31 361 SER B CA 1
ATOM 5608 C C . SER B 1 361 ? 3.742 13.422 28.641 1 96.31 361 SER B C 1
ATOM 5610 O O . SER B 1 361 ? 3.875 12.219 28.844 1 96.31 361 SER B O 1
ATOM 5612 N N . LYS B 1 362 ? 2.582 14 28.469 1 91.62 362 LYS B N 1
ATOM 5613 C CA . LYS B 1 362 ? 1.342 13.234 28.594 1 91.62 362 LYS B CA 1
ATOM 5614 C C . LYS B 1 362 ? 0.976 12.555 27.266 1 91.62 362 LYS B C 1
ATOM 5616 O O . LYS B 1 362 ? 0.119 11.672 27.234 1 91.62 362 LYS B O 1
ATOM 5621 N N . VAL B 1 363 ? 1.609 12.898 26.219 1 89.75 363 VAL B N 1
ATOM 5622 C CA . VAL B 1 363 ? 1.369 12.258 24.922 1 89.75 363 VAL B CA 1
ATOM 5623 C C . VAL B 1 363 ? 2.16 10.961 24.828 1 89.75 363 VAL B C 1
ATOM 5625 O O . VAL B 1 363 ? 2.986 10.789 23.938 1 89.75 363 VAL B O 1
ATOM 5628 N N . THR B 1 364 ? 1.849 10.055 25.672 1 91.75 364 THR B N 1
ATOM 5629 C CA . THR B 1 364 ? 2.65 8.859 25.922 1 91.75 364 THR B CA 1
ATOM 5630 C C . THR B 1 364 ? 2.582 7.898 24.734 1 91.75 364 THR B C 1
ATOM 5632 O O . THR B 1 364 ? 3.551 7.195 24.453 1 91.75 364 THR B O 1
ATOM 5635 N N . ARG B 1 365 ? 1.483 7.91 24.094 1 88.06 365 ARG B N 1
ATOM 5636 C CA . ARG B 1 365 ? 1.335 7.02 22.953 1 88.06 365 ARG B CA 1
ATOM 5637 C C . ARG B 1 365 ? 2.42 7.277 21.906 1 88.06 365 ARG B C 1
ATOM 5639 O O . ARG B 1 365 ? 2.949 6.34 21.312 1 88.06 365 ARG B O 1
ATOM 5646 N N . LEU B 1 366 ? 2.756 8.5 21.656 1 93.31 366 LEU B N 1
ATOM 5647 C CA . LEU B 1 366 ? 3.77 8.883 20.688 1 93.31 366 LEU B CA 1
ATOM 5648 C C . LEU B 1 366 ? 5.168 8.789 21.281 1 93.31 366 LEU B C 1
ATOM 5650 O O . LEU B 1 366 ? 6.105 8.336 20.625 1 93.31 366 LEU B O 1
ATOM 5654 N N . LEU B 1 367 ? 5.266 9.203 22.547 1 96.56 367 LEU B N 1
ATOM 5655 C CA . LEU B 1 367 ? 6.57 9.195 23.203 1 96.56 367 LEU B CA 1
ATOM 5656 C C . LEU B 1 367 ? 7.105 7.77 23.328 1 96.56 367 LEU B C 1
ATOM 5658 O O . LEU B 1 367 ? 8.312 7.547 23.25 1 96.56 367 LEU B O 1
ATOM 5662 N N . HIS B 1 368 ? 6.211 6.812 23.453 1 95.75 368 HIS B N 1
ATOM 5663 C CA . HIS B 1 368 ? 6.605 5.414 23.594 1 95.75 368 HIS B CA 1
ATOM 5664 C C . HIS B 1 368 ? 7.191 4.883 22.281 1 95.75 368 HIS B C 1
ATOM 5666 O O . HIS B 1 368 ? 7.93 3.895 22.281 1 95.75 368 HIS B O 1
ATOM 5672 N N . ASN B 1 369 ? 6.871 5.523 21.203 1 96.94 369 ASN B N 1
ATOM 5673 C CA . ASN B 1 369 ? 7.391 5.109 19.906 1 96.94 369 ASN B CA 1
ATOM 5674 C C . ASN B 1 369 ? 8.797 5.648 19.672 1 96.94 369 ASN B C 1
ATOM 5676 O O . ASN B 1 369 ? 9.469 5.238 18.719 1 96.94 369 ASN B O 1
ATOM 5680 N N . ASN B 1 370 ? 9.219 6.602 20.453 1 98.5 370 ASN B N 1
ATOM 5681 C CA . ASN B 1 370 ? 10.523 7.215 20.234 1 98.5 370 ASN B CA 1
ATOM 5682 C C . ASN B 1 370 ? 11.656 6.273 20.641 1 98.5 370 ASN B C 1
ATOM 5684 O O . ASN B 1 370 ? 11.594 5.625 21.688 1 98.5 370 ASN B O 1
ATOM 5688 N N . PRO B 1 371 ? 12.672 6.109 19.891 1 98.12 371 PRO B N 1
ATOM 5689 C CA . PRO B 1 371 ? 13.727 5.125 20.125 1 98.12 371 PRO B CA 1
ATOM 5690 C C . PRO B 1 371 ? 14.469 5.348 21.438 1 98.12 371 PRO B C 1
ATOM 5692 O O . PRO B 1 371 ? 15.008 4.398 22.016 1 98.12 371 PRO B O 1
ATOM 5695 N N . LYS B 1 372 ? 14.594 6.535 21.859 1 97.94 372 LYS B N 1
ATOM 5696 C CA . LYS B 1 372 ? 15.219 6.902 23.125 1 97.94 372 LYS B CA 1
ATOM 5697 C C . LYS B 1 372 ? 14.211 7.586 24.062 1 97.94 372 LYS B C 1
ATOM 5699 O O . LYS B 1 372 ? 13.617 8.594 23.688 1 97.94 372 LYS B O 1
ATOM 5704 N N . PRO B 1 373 ? 14.016 7 25.266 1 97.56 373 PRO B N 1
ATOM 5705 C CA . PRO B 1 373 ? 13.055 7.629 26.172 1 97.56 373 PRO B CA 1
ATOM 5706 C C . PRO B 1 373 ? 13.438 9.062 26.547 1 97.56 373 PRO B C 1
ATOM 5708 O O . PRO B 1 373 ? 14.617 9.359 26.734 1 97.56 373 PRO B O 1
ATOM 5711 N N . LEU B 1 374 ? 12.477 9.898 26.656 1 98.12 374 LEU B N 1
ATOM 5712 C CA . LEU B 1 374 ? 12.672 11.281 27.062 1 98.12 374 LEU B CA 1
ATOM 5713 C C . LEU B 1 374 ? 12.164 11.516 28.484 1 98.12 374 LEU B C 1
ATOM 5715 O O . LEU B 1 374 ? 11.008 11.211 28.781 1 98.12 374 LEU B O 1
ATOM 5719 N N . SER B 1 375 ? 13.023 12.031 29.344 1 97.69 375 SER B N 1
ATOM 5720 C CA . SER B 1 375 ? 12.578 12.539 30.625 1 97.69 375 SER B CA 1
ATOM 5721 C C . SER B 1 375 ? 11.953 13.922 30.5 1 97.69 375 SER B C 1
ATOM 5723 O O . SER B 1 375 ? 12.055 14.555 29.438 1 97.69 375 SER B O 1
ATOM 5725 N N . LEU B 1 376 ? 11.266 14.305 31.531 1 98 376 LEU B N 1
ATOM 5726 C CA . LEU B 1 376 ? 10.703 15.648 31.562 1 98 376 LEU B CA 1
ATOM 5727 C C . LEU B 1 376 ? 11.781 16.703 31.312 1 98 376 LEU B C 1
ATOM 5729 O O . LEU B 1 376 ? 11.555 17.688 30.609 1 98 376 LEU B O 1
ATOM 5733 N N . GLU B 1 377 ? 12.922 16.516 31.891 1 98.19 377 GLU B N 1
ATOM 5734 C CA . GLU B 1 377 ? 14.031 17.453 31.734 1 98.19 377 GLU B CA 1
ATOM 5735 C C . GLU B 1 377 ? 14.555 17.469 30.297 1 98.19 377 GLU B C 1
ATOM 5737 O O . GLU B 1 377 ? 15 18.5 29.797 1 98.19 377 GLU B O 1
ATOM 5742 N N . ASN B 1 378 ? 14.641 16.297 29.656 1 98.44 378 ASN B N 1
ATOM 5743 C CA . ASN B 1 378 ? 15.023 16.234 28.25 1 98.44 378 ASN B CA 1
ATOM 5744 C C . ASN B 1 378 ? 14.078 17.062 27.375 1 98.44 378 ASN B C 1
ATOM 5746 O O . ASN B 1 378 ? 14.523 17.781 26.484 1 98.44 378 ASN B O 1
ATOM 5750 N N . ILE B 1 379 ? 12.773 16.906 27.641 1 98.56 379 ILE B N 1
ATOM 5751 C CA . ILE B 1 379 ? 11.758 17.641 26.891 1 98.56 379 ILE B CA 1
ATOM 5752 C C . ILE B 1 379 ? 11.945 19.141 27.094 1 98.56 379 ILE B C 1
ATOM 5754 O O . ILE B 1 379 ? 11.93 19.906 26.125 1 98.56 379 ILE B O 1
ATOM 5758 N N . LYS B 1 380 ? 12.164 19.562 28.359 1 98.12 380 LYS B N 1
ATOM 5759 C CA . LYS B 1 380 ? 12.406 20.969 28.656 1 98.12 380 LYS B CA 1
ATOM 5760 C C . LYS B 1 380 ? 13.625 21.484 27.891 1 98.12 380 LYS B C 1
ATOM 5762 O O . LYS B 1 380 ? 13.594 22.578 27.312 1 98.12 380 LYS B O 1
ATOM 5767 N N . ASP B 1 381 ? 14.672 20.703 27.891 1 98.06 381 ASP B N 1
ATOM 5768 C CA . ASP B 1 381 ? 15.914 21.094 27.234 1 98.06 381 ASP B CA 1
ATOM 5769 C C . ASP B 1 381 ? 15.688 21.312 25.734 1 98.06 381 ASP B C 1
ATOM 5771 O O . ASP B 1 381 ? 16.266 22.234 25.156 1 98.06 381 ASP B O 1
ATOM 5775 N N . ILE B 1 382 ? 14.93 20.453 25.109 1 98.06 382 ILE B N 1
ATOM 5776 C CA . ILE B 1 382 ? 14.648 20.578 23.688 1 98.06 382 ILE B CA 1
ATOM 5777 C C . ILE B 1 382 ? 13.891 21.891 23.422 1 98.06 382 ILE B C 1
ATOM 5779 O O . ILE B 1 382 ? 14.234 22.625 22.5 1 98.06 382 ILE B O 1
ATOM 5783 N N . TYR B 1 383 ? 12.844 22.203 24.25 1 97.69 383 TYR B N 1
ATOM 5784 C CA . TYR B 1 383 ? 12.117 23.469 24.094 1 97.69 383 TYR B CA 1
ATOM 5785 C C . TYR B 1 383 ? 13.039 24.656 24.297 1 97.69 383 TYR B C 1
ATOM 5787 O O . TYR B 1 383 ? 12.938 25.656 23.594 1 97.69 383 TYR B O 1
ATOM 5795 N N . ARG B 1 384 ? 13.938 24.562 25.266 1 97.38 384 ARG B N 1
ATOM 5796 C CA . ARG B 1 384 ? 14.836 25.672 25.594 1 97.38 384 ARG B CA 1
ATOM 5797 C C . ARG B 1 384 ? 15.75 26 24.422 1 97.38 384 ARG B C 1
ATOM 5799 O O . ARG B 1 384 ? 16.109 27.156 24.219 1 97.38 384 ARG B O 1
ATOM 5806 N N . LYS B 1 385 ? 16.094 25 23.641 1 96.5 385 LYS B N 1
ATOM 5807 C CA . LYS B 1 385 ? 16.938 25.203 22.469 1 96.5 385 LYS B CA 1
ATOM 5808 C C . LYS B 1 385 ? 16.25 26.094 21.438 1 96.5 385 LYS B C 1
ATOM 5810 O O . LYS B 1 385 ? 16.891 26.703 20.594 1 96.5 385 LYS B O 1
ATOM 5815 N N . LEU B 1 386 ? 14.922 26.156 21.484 1 96.38 386 LEU B N 1
ATOM 5816 C CA . LEU B 1 386 ? 14.141 26.906 20.516 1 96.38 386 LEU B CA 1
ATOM 5817 C C . LEU B 1 386 ? 13.727 28.266 21.078 1 96.38 386 LEU B C 1
ATOM 5819 O O . LEU B 1 386 ? 12.984 29 20.422 1 96.38 386 LEU B O 1
ATOM 5823 N N . ILE B 1 387 ? 14.117 28.625 22.266 1 94.38 387 ILE B N 1
ATOM 5824 C CA . ILE B 1 387 ? 13.82 29.922 22.891 1 94.38 387 ILE B CA 1
ATOM 5825 C C . ILE B 1 387 ? 15.102 30.719 23.047 1 94.38 387 ILE B C 1
ATOM 5827 O O . ILE B 1 387 ? 15.07 31.953 23.109 1 94.38 387 ILE B O 1
ATOM 5831 N N . ASN B 1 388 ? 16.266 30.172 23.047 1 80.56 388 ASN B N 1
ATOM 5832 C CA . ASN B 1 388 ? 17.531 30.891 23.203 1 80.56 388 ASN B CA 1
ATOM 5833 C C . ASN B 1 388 ? 18.047 31.422 21.859 1 80.56 388 ASN B C 1
ATOM 5835 O O . ASN B 1 388 ? 17.766 30.828 20.812 1 80.56 388 ASN B O 1
#

Nearest PDB structures (foldseek):
  3bfj-assembly1_A  TM=9.646E-01  e=9.222E-36  Klebsiella pneumoniae
  3ox4-assembly2_C  TM=9.608E-01  e=1.125E-34  Zymomonas mobilis
  4fr2-assembly1_A-2  TM=9.555E-01  e=2.627E-33  Oenococcus oeni ATCC BAA-1163
  7qnf-assembly1_AAA  TM=9.525E-01  e=4.121E-33  Escherichia coli str. K-12 substr. MG1655
  1vlj-assembly1_A  TM=8.785E-01  e=7.814E-27  Thermotoga maritima MSB8

InterPro domains:
  IPR001670 Alcohol dehydrogenase, iron-type/glycerol dehydrogenase GldA [PF00465] (12-180)
  IPR018211 Alcohol dehydrogenase, iron-type, conserved site [PS00913] (176-204)
  IPR039697 Iron-type alcohol dehydrogenase-like [PTHR11496] (3-386)
  IPR056798 Fe-containing alcohol dehydrogenase-like, C-terminal [PF25137] (191-386)

Foldseek 3Di:
DDPDFDFFWAQAEAEDAPSLLCVLVCVCVLPVDWAEEEEEEAPVLVVVCSVVSNQVSCVVVRHHYDYHHQQDVQAALVSLVVVLVVPQVDDGQEYEFEEAQSRLLSSLQSQLVNVDVDRPVQQFDEASRDDAGRAYEYEYLALAALSQIAQWHWHAHQVVLFITIRGDSSSHHNYYYYHLVSNAPPALLRLLLRLQNLLQLLLQLLQWPQNDPQLVVLSLLLLLLSLVQSLVCNVPVHPSSSSRSSNSSSNSSNRSCNTRNGALLQLLLRSLCSPLVPDSSLSSLLLVLLLLVVCCVQCLQSQLSSLVSSVVDPPPPDSSRSSVVSSVVSVVSCVSSVRQNACVVSVDDLVCLLVSLVSSVVVVVRHNGRRDHDDSVNSSVSNVVRHD/DDPDFDFFWAQAEAEDAPSLLCVLVCVCVLPVDWAEEEEEEAPVLVVVVSVVSNQVSCVVVRHHYDYDHQQDVQAALVSLVVVLVVPQVDDGQEYEFEEAQSRLLSSLQSQLVNVDVDRPVQQFDEASRDDAGRAYEYEYLALAQLSQIAQWHWHAHQVVLFITIRGDSSSHHNYYYYHLVSNAPPALLRLLLRLQNLLQLLLQLLQWPQNDPQLVVLSLLLLLLSLVQSLVCNVPVHPSSSSRSSNSSSNSSNRSCNTRNGALLQLLLRSLCSPLVPDSSLSSLLLVLLLLVVCCVQCLQSQLSSLVSSVVDPPPPDSSRSSVVSSVVSVVSCVSSVRQNACVVSVDDLVCLLVSLVSSVVVVVRHNGRRDHDDSVNSSVSNVVRHD

Solvent-accessible surface area (backbone atoms only — not comparable to full-atom values): 37399 Å² total; per-residue (Å²): 108,56,62,57,51,49,46,57,54,40,48,28,40,36,29,30,70,61,34,64,79,48,44,58,77,49,47,45,77,76,39,76,80,51,57,28,33,37,36,36,30,41,67,70,49,51,72,71,45,58,50,58,54,50,49,51,41,33,46,74,72,60,23,47,69,49,80,42,58,74,67,44,83,72,28,31,55,65,51,52,50,53,52,43,66,72,47,65,86,55,81,61,51,32,39,36,14,41,25,42,54,40,36,38,22,48,44,39,51,51,23,29,47,74,57,36,90,62,54,71,78,67,31,60,36,73,66,51,70,86,45,65,31,48,51,30,33,29,29,54,36,53,33,18,67,18,45,58,29,20,35,53,29,69,33,26,41,72,94,68,36,37,74,45,47,29,33,29,77,63,45,36,24,51,32,28,38,46,24,28,64,62,37,47,66,52,52,47,66,55,44,36,22,25,38,41,29,11,46,48,31,8,51,30,9,50,56,12,56,42,19,39,77,69,19,39,53,29,8,48,52,12,40,29,33,32,62,73,14,49,65,52,30,40,77,38,40,74,38,56,66,28,34,36,31,29,39,51,13,8,40,26,5,14,40,5,25,64,36,16,29,46,12,48,41,57,25,58,24,46,46,44,29,39,74,53,69,39,53,66,20,46,38,30,52,49,38,39,49,56,48,48,58,71,33,36,90,72,38,30,67,60,32,23,54,50,16,52,49,52,64,48,84,43,94,84,45,53,48,62,55,26,25,51,48,44,43,50,48,51,52,49,44,35,58,74,50,67,48,72,65,47,45,45,83,61,70,50,50,80,86,44,38,65,59,46,26,55,54,22,64,65,35,46,81,26,38,68,17,26,68,52,84,74,51,66,66,54,47,32,52,55,54,48,64,27,59,107,110,57,64,56,52,48,48,59,55,39,50,28,39,36,29,30,70,61,35,63,79,48,44,59,75,49,48,46,76,76,39,76,81,50,56,29,33,38,36,35,31,40,67,72,51,52,73,70,46,60,52,58,55,50,47,51,38,34,47,75,72,59,22,47,69,48,79,41,58,74,69,44,82,71,27,33,56,64,52,53,52,52,52,43,66,74,47,66,85,55,82,61,50,33,40,34,15,41,24,42,54,41,33,39,23,48,42,40,51,51,24,28,48,75,58,35,93,61,53,72,79,67,32,58,36,71,65,52,69,86,46,65,32,48,50,30,35,28,29,53,36,54,32,19,65,17,46,58,29,21,36,50,30,68,34,28,41,72,94,66,37,36,75,46,47,29,32,28,78,62,46,38,24,52,32,29,39,48,23,29,63,64,38,47,68,53,52,47,66,56,43,35,22,26,39,40,29,11,46,48,31,6,51,30,8,51,56,14,56,42,19,40,77,67,21,38,54,28,8,48,52,11,39,28,32,30,63,75,13,49,64,53,29,41,76,38,40,76,38,56,67,28,34,36,32,29,39,50,13,6,42,26,5,14,40,4,26,65,36,18,28,45,13,48,41,56,23,58,24,47,47,45,28,40,75,52,69,39,54,66,20,47,39,30,53,49,38,40,49,56,49,48,58,72,35,36,90,73,39,28,67,60,33,24,53,49,16,52,51,54,63,46,83,42,93,85,44,52,48,62,54,25,24,52,47,44,42,49,48,51,51,49,46,35,57,75,50,66,47,72,68,46,45,45,83,61,70,50,50,81,85,45,37,62,58,45,26,56,55,23,64,65,35,46,81,25,39,67,17,27,69,53,84,74,51,67,66,54,46,34,51,56,54,48,65,27,59,106